Protein AF-A0A353CX88-F1 (afdb_monomer)

Sequence (515 aa):
MQLREDVQNLITYFQVPTPEPPPESLIEVSSATKRIAFAYERFRNTLEPDEEELLRRKAILRILERRLFEDRSPVIIATTLLQELIRANYIKNCPKSYTQKIGHILRKAKHIYAALSPSNAEWFLRLVAVAIDHQLYPPDRQEALVHLMYHDTFSRIAWTDNFVTENDRPTQLYLACHRALFAADNSELAYHYFIHHFPDWQQDELDVFQVDNLAENIPQFYNFITTALEHPACDRLTRLLRPVAVPYLTLRDMVTERQESAFDSDQVFMNAAQEAVVNRSKKTRSRISRRAWHSILFLFMTKTLLALLLEIPYEKYLIGQIHYLSLAANISFHPLLLFILATTVRLPGQRNTERVIEQLRKIVSGEGELPTIMISAPRRYGTTTWSAFAIFYALLFIVIFWGLFSLLDRLEFSLLAMFFFIVFLGLVSFLATRIRRSADELRVIYKGETIFSAMTSFFALPILEFGRWLAQNIRQLNIVLFLMDRVLEAPFKILIDVTEEWFDFIHDRREEIVK

Structure (mmCIF, N/CA/C/O backbone):
data_AF-A0A353CX88-F1
#
_entry.id   AF-A0A353CX88-F1
#
loop_
_atom_site.group_PDB
_atom_site.id
_atom_site.type_symbol
_atom_site.label_atom_id
_atom_site.label_alt_id
_atom_site.label_comp_id
_atom_site.label_asym_id
_atom_site.label_entity_id
_atom_site.label_seq_id
_atom_site.pdbx_PDB_ins_code
_atom_site.Cartn_x
_atom_site.Cartn_y
_atom_site.Cartn_z
_atom_site.occupancy
_atom_site.B_iso_or_equiv
_atom_site.auth_seq_id
_atom_site.auth_comp_id
_atom_site.auth_asym_id
_atom_site.auth_atom_id
_atom_site.pdbx_PDB_model_num
ATOM 1 N N . MET A 1 1 ? 30.448 1.269 -19.422 1.00 81.31 1 MET A N 1
ATOM 2 C CA . MET A 1 1 ? 29.982 -0.146 -19.446 1.00 81.31 1 MET A CA 1
ATOM 3 C C . MET A 1 1 ? 29.013 -0.312 -20.617 1.00 81.31 1 MET A C 1
ATOM 5 O O . MET A 1 1 ? 28.311 0.649 -20.896 1.00 81.31 1 MET A O 1
ATOM 9 N N . GLN A 1 2 ? 28.985 -1.443 -21.339 1.00 83.94 2 GLN A N 1
ATOM 10 C CA . GLN A 1 2 ? 28.003 -1.630 -22.424 1.00 83.94 2 GLN A CA 1
ATOM 11 C C . GLN A 1 2 ? 26.631 -1.948 -21.816 1.00 83.94 2 GLN A C 1
ATOM 13 O O . GLN A 1 2 ? 26.504 -2.891 -21.037 1.00 83.94 2 GLN A O 1
ATOM 18 N N . LEU A 1 3 ? 25.639 -1.111 -22.121 1.00 89.81 3 LEU A N 1
ATOM 19 C CA . LEU A 1 3 ? 24.265 -1.248 -21.641 1.00 89.81 3 LEU A CA 1
ATOM 20 C C . LEU A 1 3 ? 23.417 -1.963 -22.691 1.00 89.81 3 LEU A C 1
ATOM 22 O O . LEU A 1 3 ? 23.577 -1.704 -23.884 1.00 89.81 3 LEU A O 1
ATOM 26 N N . ARG A 1 4 ? 22.486 -2.813 -22.249 1.00 92.38 4 ARG A N 1
ATOM 27 C CA . ARG A 1 4 ? 21.441 -3.351 -23.129 1.00 92.38 4 ARG A CA 1
ATOM 28 C C . ARG A 1 4 ? 20.477 -2.234 -23.550 1.00 92.38 4 ARG A C 1
ATOM 30 O O . ARG A 1 4 ? 20.190 -1.336 -22.759 1.00 92.38 4 ARG A O 1
ATOM 37 N N . GLU A 1 5 ? 19.941 -2.324 -24.764 1.00 90.06 5 GLU A N 1
ATOM 38 C CA . GLU A 1 5 ? 19.035 -1.328 -25.357 1.00 90.06 5 GLU A CA 1
ATOM 39 C C . GLU A 1 5 ? 17.838 -0.984 -24.451 1.00 90.06 5 GLU A C 1
ATOM 41 O O . GLU A 1 5 ? 17.586 0.187 -24.184 1.00 90.06 5 GLU A O 1
ATOM 46 N N . ASP A 1 6 ? 17.161 -1.980 -23.869 1.00 90.12 6 ASP A N 1
ATOM 47 C CA . ASP A 1 6 ? 16.022 -1.735 -22.966 1.00 90.12 6 ASP A CA 1
ATOM 48 C C . ASP A 1 6 ? 16.388 -0.880 -21.742 1.00 90.12 6 ASP A C 1
ATOM 50 O O . ASP A 1 6 ? 15.561 -0.132 -21.222 1.00 90.12 6 ASP A O 1
ATOM 54 N N . VAL A 1 7 ? 17.630 -0.994 -21.261 1.00 91.25 7 VAL A N 1
ATOM 55 C CA . VAL A 1 7 ? 18.128 -0.236 -20.107 1.00 91.25 7 VAL A CA 1
ATOM 56 C C . VAL A 1 7 ? 18.457 1.194 -20.519 1.00 91.25 7 VAL A C 1
ATOM 58 O O . VAL A 1 7 ? 18.174 2.117 -19.761 1.00 91.25 7 VAL A O 1
ATOM 61 N N . GLN A 1 8 ? 18.983 1.400 -21.728 1.00 90.81 8 GLN A N 1
ATOM 62 C CA . GLN A 1 8 ? 19.144 2.742 -22.295 1.00 90.81 8 GLN A CA 1
ATOM 63 C C . GLN A 1 8 ? 17.780 3.418 -22.464 1.00 90.81 8 GLN A C 1
ATOM 65 O O . GLN A 1 8 ? 17.590 4.538 -21.994 1.00 90.81 8 GLN A O 1
ATOM 70 N N . ASN A 1 9 ? 16.800 2.698 -23.019 1.00 89.25 9 ASN A N 1
ATOM 71 C CA . ASN A 1 9 ? 15.423 3.170 -23.151 1.00 89.25 9 ASN A CA 1
ATOM 72 C C . ASN A 1 9 ? 14.801 3.501 -21.793 1.00 89.25 9 ASN A C 1
ATOM 74 O O . ASN A 1 9 ? 14.138 4.522 -21.675 1.00 89.25 9 ASN A O 1
ATOM 78 N N . LEU A 1 10 ? 15.045 2.698 -20.750 1.00 90.69 10 LEU A N 1
ATOM 79 C CA . LEU A 1 10 ? 14.609 3.027 -19.393 1.00 90.69 10 LEU A CA 1
ATOM 80 C C . LEU A 1 10 ? 15.189 4.369 -18.929 1.00 90.69 10 LEU A C 1
ATOM 82 O O . LEU A 1 10 ? 14.455 5.168 -18.357 1.00 90.69 10 LEU A O 1
ATOM 86 N N . ILE A 1 11 ? 16.481 4.627 -19.152 1.00 90.06 11 ILE A N 1
ATOM 87 C CA . ILE A 1 11 ? 17.159 5.827 -18.639 1.00 90.06 11 ILE A CA 1
ATOM 88 C C . ILE A 1 11 ? 16.582 7.117 -19.238 1.00 90.06 11 ILE A C 1
ATOM 90 O O . ILE A 1 11 ? 16.463 8.110 -18.513 1.00 90.06 11 ILE A O 1
ATOM 94 N N . THR A 1 12 ? 16.138 7.107 -20.498 1.00 89.31 12 THR A N 1
ATOM 95 C CA . THR A 1 12 ? 15.556 8.301 -21.139 1.00 89.31 12 THR A CA 1
ATOM 96 C C . THR A 1 12 ? 14.321 8.820 -20.388 1.00 89.31 12 THR A C 1
ATOM 98 O O . THR A 1 12 ? 14.193 10.026 -20.177 1.00 89.31 12 THR A O 1
ATOM 101 N N . TYR A 1 13 ? 13.479 7.932 -19.839 1.00 86.06 13 TYR A N 1
ATOM 102 C CA . TYR A 1 13 ? 12.327 8.309 -18.998 1.00 86.06 13 TYR A CA 1
ATOM 103 C C . TYR A 1 13 ? 12.720 9.024 -17.689 1.00 86.06 13 TYR A C 1
ATOM 105 O O . TYR A 1 13 ? 11.910 9.734 -17.083 1.00 86.06 13 TYR A O 1
ATOM 113 N N . PHE A 1 14 ? 13.959 8.851 -17.221 1.00 83.94 14 PHE A N 1
ATOM 114 C CA . PHE A 1 14 ? 14.475 9.478 -15.998 1.00 83.94 14 PHE A CA 1
ATOM 115 C C . PHE A 1 14 ? 15.269 10.760 -16.265 1.00 83.94 14 PHE A C 1
ATOM 117 O O . PHE A 1 14 ? 15.468 11.542 -15.334 1.00 83.94 14 PHE A O 1
ATOM 124 N N . GLN A 1 15 ? 15.687 11.000 -17.508 1.00 79.00 15 GLN A N 1
ATOM 125 C CA . GLN A 1 15 ? 16.395 12.216 -17.912 1.00 79.00 15 GLN A CA 1
ATOM 126 C C . GLN A 1 15 ? 15.470 13.413 -18.112 1.00 79.00 15 GLN A C 1
ATOM 128 O O . GLN A 1 15 ? 15.932 14.545 -17.999 1.00 79.00 15 GLN A O 1
ATOM 133 N N . VAL A 1 16 ? 14.178 13.184 -18.377 1.00 65.75 16 VAL A N 1
ATOM 134 C CA . VAL A 1 16 ? 13.196 14.261 -18.555 1.00 65.75 16 VAL A CA 1
ATOM 135 C C . VAL A 1 16 ? 13.083 15.059 -17.246 1.00 65.75 16 VAL A C 1
ATOM 137 O O . VAL A 1 16 ? 12.561 14.525 -16.254 1.00 65.75 16 VAL A O 1
ATOM 140 N N . PRO A 1 17 ? 13.562 16.321 -17.201 1.00 61.44 17 PRO A N 1
ATOM 141 C CA . PRO A 1 17 ? 13.412 17.161 -16.025 1.00 61.44 17 PRO A CA 1
ATOM 142 C C . PRO A 1 17 ? 11.925 17.410 -15.812 1.00 61.44 17 PRO A C 1
ATOM 144 O O . PRO A 1 17 ? 11.206 17.714 -16.760 1.00 61.44 17 PRO A O 1
ATOM 147 N N . THR A 1 18 ? 11.448 17.306 -14.576 1.00 60.69 18 THR A N 1
ATOM 148 C CA . THR A 1 18 ? 10.114 17.809 -14.249 1.00 60.69 18 THR A CA 1
ATOM 149 C C . THR A 1 18 ? 10.228 19.334 -14.194 1.00 60.69 18 THR A C 1
ATOM 151 O O . THR A 1 18 ? 10.909 19.823 -13.292 1.00 60.69 18 THR A O 1
ATOM 154 N N . PRO A 1 19 ? 9.659 20.096 -15.147 1.00 57.84 19 PRO A N 1
ATOM 155 C CA . PRO A 1 19 ? 9.794 21.546 -15.130 1.00 57.84 19 PRO A CA 1
ATOM 156 C C . PRO A 1 19 ? 9.170 22.094 -13.846 1.00 57.84 19 PRO A C 1
ATOM 158 O O . PRO A 1 19 ? 8.016 21.78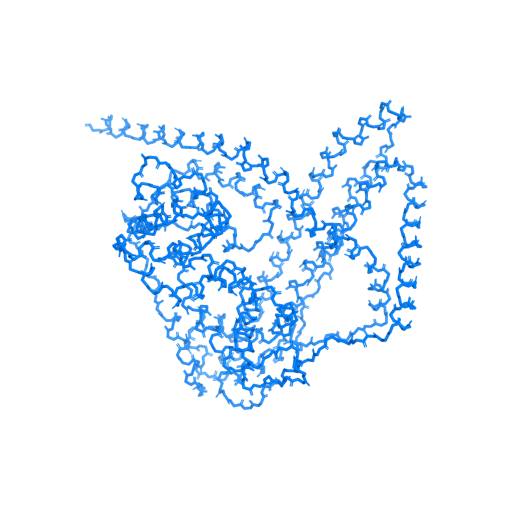6 -13.535 1.00 57.84 19 PRO A O 1
ATOM 161 N N . GLU A 1 20 ? 9.932 22.886 -13.089 1.00 63.31 20 GLU A N 1
ATOM 162 C CA . GLU A 1 20 ? 9.376 23.617 -11.955 1.00 63.31 20 GLU A CA 1
ATOM 163 C C . GLU A 1 20 ? 8.570 24.804 -12.496 1.00 63.31 20 GLU A C 1
ATOM 165 O O . GLU A 1 20 ? 9.115 25.656 -13.201 1.00 63.31 20 GLU A O 1
ATOM 170 N N . PRO A 1 21 ? 7.259 24.855 -12.233 1.00 65.00 21 PRO A N 1
ATOM 171 C CA . PRO A 1 21 ? 6.432 25.954 -12.700 1.00 65.00 21 PRO A CA 1
ATOM 172 C C . PRO A 1 21 ? 6.774 27.254 -11.953 1.00 65.00 21 PRO A C 1
ATOM 174 O O . PRO A 1 21 ? 7.131 27.208 -10.772 1.00 65.00 21 PRO A O 1
ATOM 177 N N . PRO A 1 22 ? 6.626 28.427 -12.595 1.00 69.38 22 PRO A N 1
ATOM 178 C CA . PRO A 1 22 ? 6.852 29.706 -11.932 1.00 69.38 22 PRO A CA 1
ATOM 179 C C . PRO A 1 22 ? 5.886 29.886 -10.744 1.00 69.38 22 PRO A C 1
ATOM 181 O O . PRO A 1 22 ? 4.717 29.494 -10.864 1.00 69.38 22 PRO A O 1
ATOM 184 N N . PRO A 1 23 ? 6.320 30.503 -9.624 1.00 65.12 23 PRO A N 1
ATOM 185 C CA . PRO A 1 23 ? 5.521 30.611 -8.398 1.00 65.12 23 PRO A CA 1
ATOM 186 C C . PRO A 1 23 ? 4.131 31.222 -8.613 1.00 65.12 23 PRO A C 1
ATOM 188 O O . PRO A 1 23 ? 3.149 30.711 -8.088 1.00 65.12 23 PRO A O 1
ATOM 191 N N . GLU A 1 24 ? 4.030 32.243 -9.468 1.00 61.22 24 GLU A N 1
ATOM 192 C CA . GLU A 1 24 ? 2.786 32.968 -9.785 1.00 61.22 24 GLU A CA 1
ATOM 193 C C . GLU A 1 24 ? 1.710 32.094 -10.458 1.00 61.22 24 GLU A C 1
ATOM 195 O O . GLU A 1 24 ? 0.524 32.428 -10.473 1.00 61.22 24 GLU A O 1
ATOM 200 N N . SER A 1 25 ? 2.109 30.947 -11.015 1.00 78.00 25 SER A N 1
ATOM 201 C CA . SER A 1 25 ? 1.198 29.997 -11.656 1.00 78.00 25 SER A CA 1
ATOM 202 C C . SER A 1 25 ? 0.647 28.938 -10.699 1.00 78.00 25 SER A C 1
ATOM 204 O O . SER A 1 25 ? -0.207 28.145 -11.105 1.00 78.00 25 SER A O 1
ATOM 206 N N . LEU A 1 26 ? 1.126 28.900 -9.451 1.00 85.81 26 LEU A N 1
ATOM 207 C CA . LEU A 1 26 ? 0.774 27.874 -8.478 1.00 85.81 26 LEU A CA 1
ATOM 208 C C . LEU A 1 26 ? -0.590 28.131 -7.833 1.00 85.81 26 LEU A C 1
ATOM 210 O O . LEU A 1 26 ? -1.055 29.260 -7.681 1.00 85.81 26 LEU A O 1
ATOM 214 N N . ILE A 1 27 ? -1.236 27.042 -7.431 1.00 83.56 27 ILE A N 1
ATOM 215 C CA . ILE A 1 27 ? -2.368 27.081 -6.514 1.00 83.56 27 ILE A CA 1
ATOM 216 C C . ILE A 1 27 ? -1.817 27.352 -5.113 1.00 83.56 27 ILE A C 1
ATOM 218 O O . ILE A 1 27 ? -1.053 26.548 -4.567 1.00 83.56 27 ILE A O 1
ATOM 222 N N . GLU A 1 28 ? -2.213 28.483 -4.541 1.00 77.88 28 GLU A N 1
ATOM 223 C CA . GLU A 1 28 ? -1.890 28.858 -3.170 1.00 77.88 28 GLU A CA 1
ATOM 224 C C . GLU A 1 28 ? -3.017 28.457 -2.215 1.00 77.88 28 GLU A C 1
ATOM 226 O O . GLU A 1 28 ? -4.187 28.379 -2.589 1.00 77.88 28 GLU A O 1
ATOM 231 N N . VAL A 1 29 ? -2.640 28.159 -0.972 1.00 81.19 29 VAL A N 1
ATOM 232 C CA . VAL A 1 29 ? -3.568 27.878 0.128 1.00 81.19 29 VAL A CA 1
ATOM 233 C C . VAL A 1 29 ? -3.075 28.584 1.382 1.00 81.19 29 VAL A C 1
ATOM 235 O O . VAL A 1 29 ? -1.863 28.682 1.609 1.00 81.19 29 VAL A O 1
ATOM 238 N N . SER A 1 30 ? -4.003 29.027 2.229 1.00 77.81 30 SER A N 1
ATOM 239 C CA . SER A 1 30 ? -3.654 29.712 3.476 1.00 77.81 30 SER A CA 1
ATOM 240 C C . SER A 1 30 ? -2.757 28.853 4.383 1.00 77.81 30 SER A C 1
ATOM 242 O O . SER A 1 30 ? -3.000 27.670 4.648 1.00 77.81 30 SER A O 1
ATOM 244 N N . SER A 1 31 ? -1.693 29.464 4.913 1.00 72.75 31 SER A N 1
ATOM 245 C CA . SER A 1 31 ? -0.744 28.783 5.805 1.00 72.75 31 SER A CA 1
ATOM 246 C C . SER A 1 31 ? -1.371 28.360 7.143 1.00 72.75 31 SER A C 1
ATOM 248 O O . SER A 1 31 ? -0.936 27.372 7.746 1.00 72.75 31 SER A O 1
ATOM 250 N N . ALA A 1 32 ? -2.411 29.070 7.597 1.00 69.62 32 ALA A N 1
ATOM 251 C CA . ALA A 1 32 ? -3.129 28.773 8.833 1.00 69.62 32 ALA A CA 1
ATOM 252 C C . ALA A 1 32 ? -4.008 27.520 8.689 1.00 69.62 32 ALA A C 1
ATOM 254 O O . ALA A 1 32 ? -3.932 26.611 9.522 1.00 69.62 32 ALA A O 1
ATOM 255 N N . THR A 1 33 ? -4.769 27.418 7.594 1.00 73.56 33 THR A N 1
ATOM 256 C CA . THR A 1 33 ? -5.631 26.258 7.308 1.00 73.56 33 THR A CA 1
ATOM 257 C C . THR A 1 33 ? -4.810 25.002 7.023 1.00 73.56 33 THR A C 1
ATOM 259 O O . THR A 1 33 ? -5.186 23.906 7.445 1.00 73.56 33 THR A O 1
ATOM 262 N N . LYS A 1 34 ? -3.619 25.158 6.429 1.00 77.88 34 LYS A N 1
ATOM 263 C CA . LYS A 1 34 ? -2.664 24.063 6.208 1.00 77.88 34 LYS A CA 1
ATOM 264 C C . LYS A 1 34 ? -2.263 23.347 7.501 1.00 77.88 34 LYS A C 1
ATOM 266 O O . LYS A 1 34 ? -2.212 22.123 7.523 1.00 77.88 34 LYS A O 1
ATOM 271 N N . ARG A 1 35 ? -2.009 24.069 8.602 1.00 77.38 35 ARG A N 1
ATOM 272 C CA . ARG A 1 35 ? -1.612 23.442 9.883 1.00 77.38 35 ARG A CA 1
ATOM 273 C C . ARG A 1 35 ? -2.729 22.586 10.483 1.00 77.38 35 ARG A C 1
ATOM 275 O O . ARG A 1 35 ? -2.456 21.491 10.970 1.00 77.38 35 ARG A O 1
ATOM 282 N N . ILE A 1 36 ? -3.965 23.082 10.432 1.00 78.75 36 ILE A N 1
ATOM 283 C CA . ILE A 1 36 ? -5.144 22.410 10.995 1.00 78.75 36 ILE A CA 1
ATOM 284 C C . ILE A 1 36 ? -5.500 21.177 10.159 1.00 78.75 36 ILE A C 1
ATOM 286 O O . ILE A 1 36 ? -5.618 20.078 10.703 1.00 78.75 36 ILE A O 1
ATOM 290 N N . ALA A 1 37 ? -5.578 21.336 8.835 1.00 80.25 37 ALA A N 1
ATOM 291 C CA . ALA A 1 37 ? -5.823 20.235 7.909 1.00 80.25 37 ALA A CA 1
ATOM 292 C C . ALA A 1 37 ? -4.755 19.140 8.046 1.00 80.25 37 ALA A C 1
ATOM 294 O O . ALA A 1 37 ? -5.082 17.961 8.172 1.00 80.25 37 ALA A O 1
ATOM 295 N N . PHE A 1 38 ? -3.479 19.529 8.107 1.00 82.56 38 PHE A N 1
ATOM 296 C CA . PHE A 1 38 ? -2.375 18.594 8.288 1.00 82.56 38 PHE A CA 1
ATOM 297 C C . PHE A 1 38 ? -2.459 17.818 9.609 1.00 82.56 38 PHE A C 1
ATOM 299 O O . PHE A 1 38 ? -2.165 16.624 9.633 1.00 82.56 38 PHE A O 1
ATOM 306 N N . ALA A 1 39 ? -2.864 18.457 10.712 1.00 78.31 39 ALA A N 1
ATOM 307 C CA . ALA A 1 39 ? -3.002 17.783 12.002 1.00 78.31 39 ALA A CA 1
ATOM 308 C C . ALA A 1 39 ? -4.093 16.699 11.973 1.00 78.31 39 ALA A C 1
ATOM 310 O O . ALA A 1 39 ? -3.850 15.576 12.424 1.00 78.31 39 ALA A O 1
ATOM 311 N N . TYR A 1 40 ? -5.255 17.012 11.395 1.00 81.25 40 TYR A N 1
ATOM 312 C CA . TYR A 1 40 ? -6.346 16.051 11.226 1.00 81.25 40 TYR A CA 1
ATOM 313 C C . TYR A 1 40 ? -5.943 14.882 10.324 1.00 81.25 40 TYR A C 1
ATOM 315 O O . TYR A 1 40 ? -6.097 13.724 10.708 1.00 81.25 40 TYR A O 1
ATOM 323 N N . GLU A 1 41 ? -5.341 15.161 9.167 1.00 83.00 41 GLU A N 1
ATOM 324 C CA . GLU A 1 41 ? -4.933 14.104 8.233 1.00 83.00 41 GLU A CA 1
ATOM 325 C C . GLU A 1 41 ? -3.802 13.249 8.805 1.00 83.00 41 GLU A C 1
ATOM 327 O O . GLU A 1 41 ? -3.764 12.035 8.617 1.00 83.00 41 GLU A O 1
ATOM 332 N N . ARG A 1 42 ? -2.901 13.841 9.595 1.00 79.94 42 ARG A N 1
ATOM 333 C CA . ARG A 1 42 ? -1.876 13.080 10.311 1.00 79.94 42 ARG A CA 1
ATOM 334 C C . ARG A 1 42 ? -2.487 12.130 11.337 1.00 79.94 42 ARG A C 1
ATOM 336 O O . ARG A 1 42 ? -1.988 11.013 11.456 1.00 79.94 42 ARG A O 1
ATOM 343 N N . PHE A 1 43 ? -3.535 12.544 12.053 1.00 75.19 43 PHE A N 1
ATOM 344 C CA . PHE A 1 43 ? -4.285 11.665 12.954 1.00 75.19 43 PHE A CA 1
ATOM 345 C C . PHE A 1 43 ? -4.984 10.550 12.170 1.00 75.19 43 PHE A C 1
ATOM 347 O O . PHE A 1 43 ? -4.788 9.374 12.471 1.00 75.19 43 PHE A O 1
ATOM 354 N N . ARG A 1 44 ? -5.703 10.898 11.101 1.00 77.56 44 ARG A N 1
ATOM 355 C CA . ARG A 1 44 ? -6.388 9.947 10.221 1.00 77.56 44 ARG A CA 1
ATOM 356 C C . ARG A 1 44 ? -5.442 8.884 9.657 1.00 77.56 44 ARG A C 1
ATOM 358 O O . ARG A 1 44 ? -5.713 7.693 9.773 1.00 77.56 44 ARG A O 1
ATOM 365 N N . ASN A 1 45 ? -4.299 9.294 9.111 1.00 76.38 45 ASN A N 1
ATOM 366 C CA . ASN A 1 45 ? -3.300 8.388 8.537 1.00 76.38 45 ASN A CA 1
ATOM 367 C C . ASN A 1 45 ? -2.669 7.451 9.590 1.00 76.38 45 ASN A C 1
ATOM 369 O O . ASN A 1 45 ? -2.034 6.463 9.228 1.00 76.38 45 ASN A O 1
ATOM 373 N N . THR A 1 46 ? -2.837 7.716 10.895 1.00 67.88 46 THR A N 1
ATOM 374 C CA . THR A 1 46 ? -2.449 6.744 11.934 1.00 67.88 46 THR A CA 1
ATOM 375 C C . THR A 1 46 ? -3.390 5.540 12.001 1.00 67.88 46 THR A C 1
ATOM 377 O O . THR A 1 46 ? -2.953 4.468 12.417 1.00 67.88 46 THR A O 1
ATOM 380 N N . LEU A 1 47 ? -4.643 5.705 11.562 1.00 63.78 47 LEU A N 1
ATOM 381 C CA . LEU A 1 47 ? -5.669 4.660 11.541 1.00 63.78 47 LEU A CA 1
ATOM 382 C C . LEU A 1 47 ? -5.502 3.718 10.337 1.00 63.78 47 LEU A C 1
ATOM 384 O O . LEU A 1 47 ? -5.795 2.530 10.441 1.00 63.78 47 LEU A O 1
ATOM 388 N N . GLU A 1 48 ? -4.971 4.220 9.218 1.00 64.94 48 GLU A N 1
ATOM 389 C CA . GLU A 1 48 ? -4.621 3.425 8.033 1.00 64.94 48 GLU A CA 1
ATOM 390 C C . GLU A 1 48 ? -3.167 3.671 7.604 1.00 64.94 48 GLU A C 1
ATOM 392 O O . GLU A 1 48 ? -2.897 4.552 6.789 1.00 64.94 48 GLU A O 1
ATOM 397 N N . PRO A 1 49 ? -2.196 2.892 8.111 1.00 56.03 49 PRO A N 1
ATOM 398 C CA . PRO A 1 49 ? -0.817 3.005 7.660 1.00 56.03 49 PRO A CA 1
ATOM 399 C C . PRO A 1 49 ? -0.663 2.349 6.279 1.00 56.03 49 PRO A C 1
ATOM 401 O O . PRO A 1 49 ? -0.301 1.172 6.180 1.00 56.03 49 PRO A O 1
ATOM 404 N N . ASP A 1 50 ? -0.925 3.114 5.222 1.00 66.25 50 ASP A N 1
ATOM 405 C CA . ASP A 1 50 ? -0.697 2.724 3.827 1.00 66.25 50 ASP A CA 1
ATOM 406 C C . ASP A 1 50 ? 0.450 3.524 3.185 1.00 66.25 50 ASP A C 1
ATOM 408 O O . ASP A 1 50 ? 1.115 4.336 3.834 1.00 66.25 50 ASP A O 1
ATOM 412 N N . GLU A 1 51 ? 0.784 3.199 1.936 1.00 72.88 51 GLU A N 1
ATOM 413 C CA . GLU A 1 51 ? 1.848 3.880 1.186 1.00 72.88 51 GLU A CA 1
ATOM 414 C C . GLU A 1 51 ? 1.407 5.289 0.779 1.00 72.88 51 GLU A C 1
ATOM 416 O O . GLU A 1 51 ? 0.216 5.532 0.618 1.00 72.88 51 GLU A O 1
ATOM 421 N N . GLU A 1 52 ? 2.347 6.228 0.626 1.00 77.56 52 GLU A N 1
ATOM 422 C CA . GLU A 1 52 ? 2.025 7.649 0.391 1.00 77.56 52 GLU A CA 1
ATOM 423 C C . GLU A 1 52 ? 1.122 7.845 -0.841 1.00 77.56 52 GLU A C 1
ATOM 425 O O . GLU A 1 52 ? 0.165 8.614 -0.788 1.00 77.56 52 GLU A O 1
ATOM 430 N N . GLU A 1 53 ? 1.362 7.080 -1.906 1.00 83.50 53 GLU A N 1
ATOM 431 C CA . GLU A 1 53 ? 0.549 7.073 -3.129 1.00 83.50 53 GLU A CA 1
ATOM 432 C C . GLU A 1 53 ? -0.866 6.520 -2.887 1.00 83.50 53 GLU A C 1
ATOM 434 O O . GLU A 1 53 ? -1.844 7.084 -3.372 1.00 83.50 53 GLU A O 1
ATOM 439 N N . LEU A 1 54 ? -1.007 5.461 -2.081 1.00 85.06 54 LEU A N 1
ATOM 440 C CA . LEU A 1 54 ? -2.315 4.904 -1.711 1.00 85.06 54 LEU A CA 1
ATOM 441 C C . LEU A 1 54 ? -3.100 5.861 -0.812 1.00 85.06 54 LEU A C 1
ATOM 443 O O . LEU A 1 54 ? -4.306 6.017 -0.982 1.00 85.06 54 LEU A O 1
ATOM 447 N N . LEU A 1 55 ? -2.427 6.526 0.131 1.00 86.56 55 LEU A N 1
ATOM 448 C CA . LEU A 1 55 ? -3.044 7.534 0.993 1.00 86.56 55 LEU A CA 1
ATOM 449 C C . LEU A 1 55 ? -3.556 8.722 0.175 1.00 86.56 55 LEU A C 1
ATOM 451 O O . LEU A 1 55 ? -4.675 9.180 0.409 1.00 86.56 55 LEU A O 1
ATOM 455 N N . ARG A 1 56 ? -2.768 9.179 -0.806 1.00 91.62 56 ARG A N 1
ATOM 456 C CA . ARG A 1 56 ? -3.157 10.244 -1.736 1.00 91.62 56 ARG A CA 1
ATOM 457 C C . ARG A 1 56 ? -4.358 9.836 -2.590 1.00 91.62 56 ARG A C 1
ATOM 459 O O . ARG A 1 56 ? -5.340 10.571 -2.613 1.00 91.62 56 ARG A O 1
ATOM 466 N N . ARG A 1 57 ? -4.348 8.647 -3.201 1.00 92.38 57 ARG A N 1
ATOM 467 C CA . ARG A 1 57 ? -5.481 8.136 -3.998 1.00 92.38 57 ARG A CA 1
ATOM 468 C C . ARG A 1 57 ? -6.753 7.948 -3.181 1.00 92.38 57 ARG A C 1
ATOM 470 O O . ARG A 1 57 ? -7.829 8.346 -3.618 1.00 92.38 57 ARG A O 1
ATOM 477 N N . LYS A 1 58 ? -6.640 7.436 -1.954 1.00 89.62 58 LYS A N 1
ATOM 478 C CA . LYS A 1 58 ? -7.767 7.381 -1.012 1.00 89.62 58 LYS A CA 1
ATOM 479 C C . LYS A 1 58 ? -8.288 8.774 -0.659 1.00 89.62 58 LYS A C 1
ATOM 481 O O . LYS A 1 58 ? -9.492 8.937 -0.511 1.00 89.62 58 LYS A O 1
ATOM 486 N N . ALA A 1 59 ? -7.413 9.768 -0.503 1.00 91.88 59 ALA A N 1
ATOM 487 C CA . ALA A 1 59 ? -7.832 11.147 -0.262 1.00 91.88 59 ALA A CA 1
ATOM 488 C C . ALA A 1 59 ? -8.569 11.738 -1.468 1.00 91.88 59 ALA A C 1
ATOM 490 O O . ALA A 1 59 ? -9.631 12.324 -1.283 1.00 91.88 59 ALA A O 1
ATOM 491 N N . ILE A 1 60 ? -8.062 11.514 -2.687 1.00 95.94 60 ILE A N 1
ATOM 492 C CA . ILE A 1 60 ? -8.749 11.884 -3.931 1.00 95.94 60 ILE A CA 1
ATOM 493 C C . ILE A 1 60 ? -10.148 11.260 -3.952 1.00 95.94 60 ILE A C 1
ATOM 495 O O . ILE A 1 60 ? -11.124 11.991 -4.073 1.00 95.94 60 ILE A O 1
ATOM 499 N N . LEU A 1 61 ? -10.260 9.942 -3.754 1.00 94.25 61 LEU A N 1
ATOM 500 C CA . LEU A 1 61 ? -11.540 9.229 -3.769 1.00 94.25 61 LEU A CA 1
ATOM 501 C C . LEU A 1 61 ? -12.558 9.831 -2.788 1.00 94.25 61 LEU A C 1
ATOM 503 O O . LEU A 1 61 ? -13.677 10.123 -3.190 1.00 94.25 61 LEU A O 1
ATOM 507 N N . ARG A 1 62 ? -12.167 10.102 -1.537 1.00 90.50 62 ARG A N 1
ATOM 508 C CA . ARG A 1 62 ? -13.071 10.703 -0.537 1.00 90.50 62 ARG A CA 1
ATOM 509 C C . ARG A 1 62 ? -13.524 12.109 -0.903 1.00 90.50 62 ARG A C 1
ATOM 511 O O . ARG A 1 62 ? -14.679 12.469 -0.685 1.00 90.50 62 ARG A O 1
ATOM 518 N N . ILE A 1 63 ? -12.616 12.917 -1.453 1.00 92.06 63 ILE A N 1
ATOM 519 C CA . ILE A 1 63 ? -12.965 14.256 -1.934 1.00 92.06 63 ILE A CA 1
ATOM 520 C C . ILE A 1 63 ? -13.963 14.140 -3.093 1.00 92.06 63 ILE A C 1
ATOM 522 O O . ILE A 1 63 ? -14.936 14.890 -3.116 1.00 92.06 63 ILE A O 1
ATOM 526 N N . LEU A 1 64 ? -13.771 13.189 -4.014 1.00 94.50 64 LEU A N 1
ATOM 527 C CA . LEU A 1 64 ? -14.709 12.933 -5.111 1.00 94.50 64 LEU A CA 1
ATOM 528 C C . LEU A 1 64 ? -16.076 12.476 -4.596 1.00 94.50 64 LEU A C 1
ATOM 530 O O . LEU A 1 64 ? -17.082 13.060 -4.981 1.00 94.50 64 LEU A O 1
ATOM 534 N N . GLU A 1 65 ? -16.123 11.498 -3.692 1.00 91.25 65 GLU A N 1
ATOM 535 C CA . GLU A 1 65 ? -17.369 11.011 -3.082 1.00 91.25 65 GLU A CA 1
ATOM 536 C C . GLU A 1 65 ? -18.157 12.139 -2.403 1.00 91.25 65 GLU A C 1
ATOM 538 O O . GLU A 1 65 ? -19.386 12.152 -2.452 1.00 91.25 65 GLU A O 1
ATOM 543 N N . ARG A 1 66 ? -17.456 13.115 -1.809 1.00 89.06 66 ARG A N 1
ATOM 544 C CA . ARG A 1 66 ? -18.078 14.284 -1.177 1.00 89.06 66 ARG A CA 1
ATOM 545 C C . ARG A 1 66 ? -18.497 15.366 -2.174 1.00 89.06 66 ARG A C 1
ATOM 547 O O . ARG A 1 66 ? -19.543 15.976 -1.976 1.00 89.06 66 ARG A O 1
ATOM 554 N N . ARG A 1 67 ? -17.673 15.663 -3.187 1.00 88.75 67 ARG A N 1
ATOM 555 C CA . ARG A 1 67 ? -17.790 16.901 -3.983 1.00 88.75 67 ARG A CA 1
ATOM 556 C C . ARG A 1 67 ? -18.210 16.719 -5.437 1.00 88.75 67 ARG A C 1
ATOM 558 O O . ARG A 1 67 ? -18.668 17.683 -6.039 1.00 88.75 67 ARG A O 1
ATOM 565 N N . LEU A 1 68 ? -18.082 15.527 -6.022 1.00 90.19 68 LEU A N 1
ATOM 566 C CA . LEU A 1 68 ? -18.352 15.315 -7.454 1.00 90.19 68 LEU A CA 1
ATOM 567 C C . LEU A 1 68 ? -19.784 15.718 -7.856 1.00 90.19 68 LEU A C 1
ATOM 569 O O . LEU A 1 68 ? -20.019 16.172 -8.978 1.00 90.19 68 LEU A O 1
ATOM 573 N N . PHE A 1 69 ? -20.731 15.573 -6.928 1.00 85.94 69 PHE A N 1
ATOM 574 C CA . PHE A 1 69 ? -22.156 15.834 -7.139 1.00 85.94 69 PHE A CA 1
ATOM 575 C C . PHE A 1 69 ? -22.599 17.243 -6.746 1.00 85.94 69 PHE A C 1
ATOM 577 O O . PHE A 1 69 ? -23.784 17.549 -6.846 1.00 85.94 69 PHE A O 1
ATOM 584 N N . GLU A 1 70 ? -21.677 18.107 -6.322 1.00 87.56 70 GLU A N 1
ATOM 585 C CA . GLU A 1 70 ? -21.994 19.513 -6.094 1.00 87.56 70 GLU A CA 1
ATOM 586 C C . GLU A 1 70 ? -22.502 20.162 -7.395 1.00 87.56 70 GLU A C 1
ATOM 588 O O . GLU A 1 70 ? -22.058 19.831 -8.507 1.00 87.56 70 GLU A O 1
ATOM 593 N N . ASP A 1 71 ? -23.426 21.115 -7.258 1.00 88.88 71 ASP A N 1
ATOM 594 C CA . ASP A 1 71 ? -23.915 21.936 -8.370 1.00 88.88 71 ASP A CA 1
ATOM 595 C C . ASP A 1 71 ? -22.917 23.061 -8.686 1.00 88.88 71 ASP A C 1
ATOM 597 O O . ASP A 1 71 ? -23.177 24.254 -8.552 1.00 88.88 71 ASP A O 1
ATOM 601 N N . ARG A 1 72 ? -21.686 22.650 -9.000 1.00 90.62 72 ARG A N 1
ATOM 602 C CA . ARG A 1 72 ? -20.559 23.515 -9.346 1.00 90.62 72 ARG A CA 1
ATOM 603 C C . ARG A 1 72 ? -19.909 23.014 -10.628 1.00 90.62 72 ARG A C 1
ATOM 605 O O . ARG A 1 72 ? -20.008 21.836 -10.981 1.00 90.62 72 ARG A O 1
ATOM 612 N N . SER A 1 73 ? -19.230 23.911 -11.342 1.00 93.62 73 SER A N 1
ATOM 613 C CA . SER A 1 73 ? -18.518 23.513 -12.557 1.00 93.62 73 SER A CA 1
ATOM 614 C C . SER A 1 73 ? -17.390 22.519 -12.216 1.00 93.62 73 SER A C 1
ATOM 616 O O . SER A 1 73 ? -16.746 22.663 -11.170 1.00 93.62 73 SER A O 1
ATOM 618 N N . PRO A 1 74 ? -17.084 21.535 -13.087 1.00 94.19 74 PRO A N 1
ATOM 619 C CA . PRO A 1 74 ? -16.006 20.570 -12.844 1.00 94.19 74 PRO A CA 1
ATOM 620 C C . PRO A 1 74 ? -14.641 21.217 -12.558 1.00 94.19 74 PRO A C 1
ATOM 622 O O . PRO A 1 74 ? -13.844 20.681 -11.797 1.00 94.19 74 PRO A O 1
ATOM 625 N N . VAL A 1 75 ? -14.387 22.401 -13.122 1.00 94.50 75 VAL A N 1
ATOM 626 C CA . VAL A 1 75 ? -13.171 23.200 -12.892 1.00 94.50 75 VAL A CA 1
ATOM 627 C C . VAL A 1 75 ? -13.116 23.739 -11.455 1.00 94.50 75 VAL A C 1
ATOM 629 O O . VAL A 1 75 ? -12.056 23.735 -10.829 1.00 94.50 75 VAL A O 1
ATOM 632 N N . ILE A 1 76 ? -14.248 24.169 -10.893 1.00 93.62 76 ILE A N 1
ATOM 633 C CA . ILE A 1 76 ? -14.305 24.614 -9.494 1.00 93.62 76 ILE A CA 1
ATOM 634 C C . ILE A 1 76 ? -14.066 23.420 -8.563 1.00 93.62 76 ILE A C 1
ATOM 636 O O . ILE A 1 76 ? -13.224 23.507 -7.673 1.00 93.62 76 ILE A O 1
ATOM 640 N N . ILE A 1 77 ? -14.712 22.278 -8.829 1.00 94.69 77 ILE A N 1
ATOM 641 C CA . ILE A 1 77 ? -14.512 21.043 -8.051 1.00 94.69 77 ILE A CA 1
ATOM 642 C C . ILE A 1 77 ? -13.039 20.602 -8.103 1.00 94.69 77 ILE A C 1
ATOM 644 O O . ILE A 1 77 ? -12.459 20.267 -7.071 1.00 94.69 77 ILE A O 1
ATOM 648 N N . ALA A 1 78 ? -12.406 20.661 -9.280 1.00 95.94 78 ALA A N 1
ATOM 649 C CA . ALA A 1 78 ? -10.985 20.364 -9.445 1.00 95.94 78 ALA A CA 1
ATOM 650 C C . ALA A 1 78 ? -10.091 21.311 -8.627 1.00 95.94 78 ALA A C 1
ATOM 652 O O . ALA A 1 78 ? -9.149 20.853 -7.983 1.00 95.94 78 ALA A O 1
ATOM 653 N N . THR A 1 79 ? -10.400 22.614 -8.606 1.00 94.31 79 THR A N 1
ATOM 654 C CA . THR A 1 79 ? -9.663 23.601 -7.795 1.00 94.31 79 THR A CA 1
ATOM 655 C C . THR A 1 79 ? -9.720 23.233 -6.318 1.00 94.31 79 THR A C 1
ATOM 657 O O . THR A 1 79 ? -8.677 23.103 -5.677 1.00 94.31 79 THR A O 1
ATOM 660 N N . THR A 1 80 ? -10.924 23.002 -5.792 1.00 92.00 80 THR A N 1
ATOM 661 C CA . THR A 1 80 ? -11.119 22.658 -4.380 1.00 92.00 80 THR A CA 1
ATOM 662 C C . THR A 1 80 ? -10.442 21.335 -4.025 1.00 92.00 80 THR A C 1
ATOM 664 O O . THR A 1 80 ? -9.806 21.228 -2.977 1.00 92.00 80 THR A O 1
ATOM 667 N N . LEU A 1 81 ? -10.501 20.340 -4.917 1.00 94.94 81 LEU A N 1
ATOM 668 C CA . LEU A 1 81 ? -9.802 19.067 -4.741 1.00 94.94 81 LEU A CA 1
ATOM 669 C C . LEU A 1 81 ? -8.291 19.271 -4.595 1.00 94.94 81 LEU A C 1
ATOM 671 O O . LEU A 1 81 ? -7.691 18.756 -3.651 1.00 94.94 81 LEU A O 1
ATOM 675 N N . LEU A 1 82 ? -7.674 20.052 -5.484 1.00 95.31 82 LEU A N 1
ATOM 676 C CA . LEU A 1 82 ? -6.238 20.330 -5.425 1.00 95.31 82 LEU A CA 1
ATOM 677 C C . LEU A 1 82 ? -5.857 21.101 -4.158 1.00 95.31 82 LEU A C 1
ATOM 679 O O . LEU A 1 82 ? -4.884 20.739 -3.495 1.00 95.31 82 LEU A O 1
ATOM 683 N N . GLN A 1 83 ? -6.639 22.112 -3.777 1.00 91.88 83 GLN A N 1
ATOM 684 C CA . GLN A 1 83 ? -6.408 22.876 -2.550 1.00 91.88 83 GLN A CA 1
ATOM 685 C C . GLN A 1 83 ? -6.457 21.982 -1.306 1.00 91.88 83 GLN A C 1
ATOM 687 O O . GLN A 1 83 ? -5.564 22.051 -0.458 1.00 91.88 83 GLN A O 1
ATOM 692 N N . GLU A 1 84 ? -7.445 21.091 -1.203 1.00 91.25 84 GLU A N 1
ATOM 693 C CA . GLU A 1 84 ? -7.544 20.157 -0.083 1.00 91.25 84 GLU A CA 1
ATOM 694 C C . GLU A 1 84 ? -6.350 19.198 -0.002 1.00 91.25 84 GLU A C 1
ATOM 696 O O . GLU A 1 84 ? -5.806 18.989 1.088 1.00 91.25 84 GLU A O 1
ATOM 701 N N . LEU A 1 85 ? -5.894 18.660 -1.139 1.00 93.00 85 LEU A N 1
ATOM 702 C CA . LEU A 1 85 ? -4.709 17.798 -1.189 1.00 93.00 85 LEU A CA 1
ATOM 703 C C . LEU A 1 85 ? -3.430 18.549 -0.780 1.00 93.00 85 LEU A C 1
ATOM 705 O O . LEU A 1 85 ? -2.583 17.978 -0.085 1.00 93.00 85 LEU A O 1
ATOM 709 N N . ILE A 1 86 ? -3.290 19.824 -1.162 1.00 91.25 86 ILE A N 1
ATOM 710 C CA . ILE A 1 86 ? -2.150 20.674 -0.777 1.00 91.25 86 ILE A CA 1
ATOM 711 C C . ILE A 1 86 ? -2.189 20.989 0.727 1.00 91.25 86 ILE A C 1
ATOM 713 O O . ILE A 1 86 ? -1.164 20.875 1.410 1.00 91.25 86 ILE A O 1
ATOM 717 N N . ARG A 1 87 ? -3.358 21.348 1.279 1.00 88.50 87 ARG A N 1
ATOM 718 C CA . ARG A 1 87 ? -3.533 21.633 2.721 1.00 88.50 87 ARG A CA 1
ATOM 719 C C . ARG A 1 87 ? -3.206 20.417 3.580 1.00 88.50 87 ARG A C 1
ATOM 721 O O . ARG A 1 87 ? -2.526 20.537 4.597 1.00 88.50 87 ARG A O 1
ATOM 728 N N . ALA A 1 88 ? -3.660 19.247 3.144 1.00 86.88 88 ALA A N 1
ATOM 729 C CA . ALA A 1 88 ? -3.398 17.964 3.783 1.00 86.88 88 ALA A CA 1
ATOM 730 C C . ALA A 1 88 ? -1.949 17.471 3.618 1.00 86.88 88 ALA A C 1
ATOM 732 O O . ALA A 1 88 ? -1.554 16.501 4.266 1.00 86.88 88 ALA A O 1
ATOM 733 N N . ASN A 1 89 ? -1.149 18.137 2.776 1.00 88.19 89 ASN A N 1
ATOM 734 C CA . ASN A 1 89 ? 0.212 17.742 2.419 1.00 88.19 89 ASN A CA 1
ATOM 735 C C . ASN A 1 89 ? 0.283 16.360 1.735 1.00 88.19 89 ASN A C 1
ATOM 737 O O . ASN A 1 89 ? 1.266 15.634 1.897 1.00 88.19 89 ASN A O 1
ATOM 741 N N . TYR A 1 90 ? -0.756 16.003 0.971 1.00 89.38 90 TYR A N 1
ATOM 742 C CA . TYR A 1 90 ? -0.7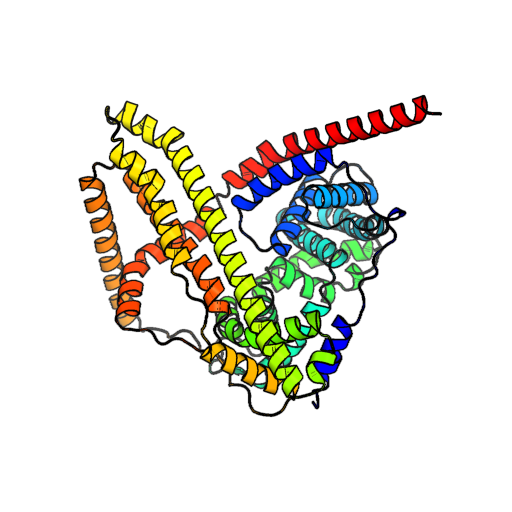41 14.845 0.071 1.00 89.38 90 TYR A CA 1
ATOM 743 C C . TYR A 1 90 ? -0.002 15.148 -1.236 1.00 89.38 90 TYR A C 1
ATOM 745 O O . TYR A 1 90 ? 0.614 14.248 -1.807 1.00 89.38 90 TYR A O 1
ATOM 753 N N . ILE A 1 91 ? -0.038 16.407 -1.688 1.00 91.06 91 ILE A N 1
ATOM 754 C CA . ILE A 1 91 ? 0.694 16.891 -2.866 1.00 91.06 91 ILE A CA 1
ATOM 755 C C . ILE A 1 91 ? 1.444 18.187 -2.558 1.00 91.06 91 ILE A C 1
ATOM 757 O O . ILE A 1 91 ? 1.117 18.912 -1.614 1.00 91.06 91 ILE A O 1
ATOM 761 N N . LYS A 1 92 ? 2.462 18.479 -3.371 1.00 88.75 92 LYS A N 1
ATOM 762 C CA . LYS A 1 92 ? 3.102 19.802 -3.402 1.00 88.75 92 LYS A CA 1
ATOM 763 C C . LYS A 1 92 ? 2.203 20.796 -4.144 1.00 88.75 92 LYS A C 1
ATOM 765 O O . LYS A 1 92 ? 1.317 20.385 -4.890 1.00 88.75 92 LYS A O 1
ATOM 770 N N . ASN A 1 93 ? 2.458 22.094 -3.969 1.00 88.25 93 ASN A N 1
ATOM 771 C CA . ASN A 1 93 ? 1.788 23.131 -4.755 1.00 88.25 93 ASN A CA 1
ATOM 772 C C . ASN A 1 93 ? 1.961 22.824 -6.252 1.00 88.25 93 ASN A C 1
ATOM 774 O O . ASN A 1 93 ? 3.066 22.503 -6.693 1.00 88.25 93 ASN A O 1
ATOM 778 N N . CYS A 1 94 ? 0.870 22.906 -7.010 1.00 88.38 94 CYS A N 1
ATOM 779 C CA . CYS A 1 94 ? 0.844 22.588 -8.435 1.00 88.38 94 CYS A CA 1
ATOM 780 C C . CYS A 1 94 ? 0.285 23.765 -9.254 1.00 88.38 94 CYS A C 1
ATOM 782 O O . CYS A 1 94 ? -0.403 24.622 -8.693 1.00 88.38 94 CYS A O 1
ATOM 784 N N . PRO A 1 95 ? 0.589 23.842 -10.562 1.00 90.38 95 PRO A N 1
ATOM 785 C CA . PRO A 1 95 ? 0.071 24.883 -11.445 1.00 90.38 95 PRO A CA 1
ATOM 786 C C . PRO A 1 95 ? -1.452 24.889 -11.562 1.00 90.38 95 PRO A C 1
ATOM 788 O O . PRO A 1 95 ? -2.077 23.833 -11.649 1.00 90.38 95 PRO A O 1
ATOM 791 N N . LYS A 1 96 ? -2.038 26.075 -11.742 1.00 88.88 96 LYS A N 1
ATOM 792 C CA . LYS A 1 96 ? -3.471 26.257 -12.044 1.00 88.88 96 LYS A CA 1
ATOM 793 C C . LYS A 1 96 ? -3.927 25.527 -13.316 1.00 88.88 96 LYS A C 1
ATOM 795 O O . LYS A 1 96 ? -5.104 25.209 -13.447 1.00 88.88 96 LYS A O 1
ATOM 800 N N . SER A 1 97 ? -3.019 25.206 -14.242 1.00 89.81 97 SER A N 1
ATOM 801 C CA . SER A 1 97 ? -3.346 24.426 -15.447 1.00 89.81 97 SER A CA 1
ATOM 802 C C . SER A 1 97 ? -3.844 23.007 -15.136 1.00 89.81 97 SER A C 1
ATOM 804 O O . SER A 1 97 ? -4.629 22.457 -15.909 1.00 89.81 97 SER A O 1
ATOM 806 N N . TYR A 1 98 ? -3.467 22.429 -13.987 1.00 91.81 98 TYR A N 1
ATOM 807 C CA . TYR A 1 98 ? -3.981 21.128 -13.544 1.00 91.81 98 TYR A CA 1
ATOM 808 C C . TYR A 1 98 ? -5.480 21.159 -13.264 1.00 91.81 98 TYR A C 1
ATOM 810 O O . TYR A 1 98 ? -6.156 20.155 -13.481 1.00 91.81 98 TYR A O 1
ATOM 818 N N . THR A 1 99 ? -6.018 22.309 -12.853 1.00 93.88 99 THR A N 1
ATOM 819 C CA . THR A 1 99 ? -7.452 22.479 -12.628 1.00 93.88 99 THR A CA 1
ATOM 820 C C . THR A 1 99 ? -8.255 22.190 -13.893 1.00 93.88 99 THR A C 1
ATOM 822 O O . THR A 1 99 ? -9.278 21.515 -13.818 1.00 93.88 99 THR A O 1
ATOM 825 N N . GLN A 1 100 ? -7.802 22.663 -15.059 1.00 93.12 100 GLN A N 1
ATOM 826 C CA . GLN A 1 100 ? -8.518 22.396 -16.308 1.00 93.12 100 GLN A CA 1
ATOM 827 C C . GLN A 1 100 ? -8.430 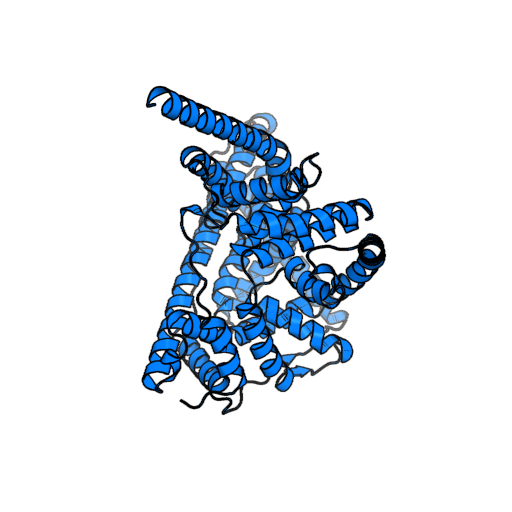20.921 -16.693 1.00 93.12 100 GLN A C 1
ATOM 829 O O . GLN A 1 100 ? -9.467 20.297 -16.900 1.00 93.12 100 GLN A O 1
ATOM 834 N N . LYS A 1 101 ? -7.224 20.338 -16.681 1.00 93.44 101 LYS A N 1
ATOM 835 C CA . LYS A 1 101 ? -7.008 18.916 -17.003 1.00 93.44 101 LYS A CA 1
ATOM 836 C C . LYS A 1 101 ? -7.853 17.988 -16.127 1.00 93.44 101 LYS A C 1
ATOM 838 O O . LYS A 1 101 ? -8.555 17.115 -16.625 1.00 93.44 101 LYS A O 1
ATOM 843 N N . ILE A 1 102 ? -7.855 18.221 -14.816 1.00 96.31 102 ILE A N 1
ATOM 844 C CA . ILE A 1 102 ? -8.685 17.451 -13.882 1.00 96.31 102 ILE A CA 1
ATOM 845 C C . ILE A 1 102 ? -10.170 17.768 -14.096 1.00 96.31 102 ILE A C 1
ATOM 847 O O . ILE A 1 102 ? -10.993 16.860 -14.063 1.00 96.31 102 ILE A O 1
ATOM 851 N N . GLY A 1 103 ? -10.530 19.017 -14.393 1.00 95.38 103 GLY A N 1
ATOM 852 C CA . GLY A 1 103 ? -11.897 19.405 -14.743 1.00 95.38 103 GLY A CA 1
ATOM 853 C C . GLY A 1 103 ? -12.465 18.627 -15.938 1.00 95.38 103 GLY A C 1
ATOM 854 O O . GLY A 1 103 ? -13.632 18.237 -15.898 1.00 95.38 103 GLY A O 1
ATOM 855 N N . HIS A 1 104 ? -11.649 18.336 -16.957 1.00 94.38 104 HIS A N 1
ATOM 856 C CA . HIS A 1 104 ? -12.026 17.471 -18.083 1.00 94.38 104 HIS A CA 1
ATOM 857 C C . HIS A 1 104 ? -12.323 16.035 -17.630 1.00 94.38 104 HIS A C 1
ATOM 859 O O . HIS A 1 104 ? -13.367 15.478 -17.977 1.00 94.38 104 HIS A O 1
ATOM 865 N N . ILE A 1 105 ? -11.465 15.459 -16.778 1.00 95.31 105 ILE A N 1
ATOM 866 C CA . ILE A 1 105 ? -11.687 14.133 -16.176 1.00 95.31 105 ILE A CA 1
ATOM 867 C C . ILE A 1 105 ? -13.007 14.112 -15.389 1.00 95.31 105 ILE A C 1
ATOM 869 O O . ILE A 1 105 ? -13.836 13.226 -15.594 1.00 95.31 105 ILE A O 1
ATOM 873 N N . LEU A 1 106 ? -13.238 15.111 -14.531 1.00 95.94 106 LEU A N 1
ATOM 874 C CA . LEU A 1 106 ? -14.434 15.200 -13.688 1.00 95.94 106 LEU A CA 1
ATOM 875 C C . LEU A 1 106 ? -15.722 15.379 -14.497 1.00 95.94 106 LEU A C 1
ATOM 877 O O . LEU A 1 106 ? -16.756 14.818 -14.136 1.00 95.94 106 LEU A O 1
ATOM 881 N N . ARG A 1 107 ? -15.671 16.129 -15.605 1.00 93.38 107 ARG A N 1
ATOM 882 C CA . ARG A 1 107 ? -16.819 16.316 -16.501 1.00 93.38 107 ARG A CA 1
ATOM 883 C C . ARG A 1 107 ? -17.285 14.980 -17.080 1.00 93.38 107 ARG A C 1
ATOM 885 O O . ARG A 1 107 ? -18.469 14.664 -16.970 1.00 93.38 107 ARG A O 1
ATOM 892 N N . LYS A 1 108 ? -16.357 14.195 -17.641 1.00 92.12 108 LYS A N 1
ATOM 893 C CA . LYS A 1 108 ? -16.636 12.848 -18.169 1.00 92.12 108 LYS A CA 1
ATOM 894 C C . LYS A 1 108 ? -17.126 11.924 -17.056 1.00 92.12 108 LYS A C 1
ATOM 896 O O . LYS A 1 108 ? -18.157 11.273 -17.197 1.00 92.12 108 LYS A O 1
ATOM 901 N N . ALA A 1 109 ? -16.434 11.944 -15.915 1.00 94.00 109 ALA A N 1
ATOM 902 C CA . ALA A 1 109 ? -16.765 11.108 -14.769 1.00 94.00 109 ALA A CA 1
ATOM 903 C C . ALA A 1 109 ? -18.192 11.341 -14.253 1.00 94.00 109 ALA A C 1
ATOM 905 O O . ALA A 1 109 ? -18.883 10.371 -13.965 1.00 94.00 109 ALA A O 1
ATOM 906 N N . LYS A 1 110 ? -18.659 12.598 -14.178 1.00 92.62 110 LYS A N 1
ATOM 907 C CA . LYS A 1 110 ? -20.014 12.932 -13.702 1.00 92.62 110 LYS A CA 1
ATOM 908 C C . LYS A 1 110 ? -21.111 12.333 -14.591 1.00 92.62 110 LYS A C 1
ATOM 910 O O . LYS A 1 110 ? -22.101 11.840 -14.061 1.00 92.62 110 LYS A O 1
ATOM 915 N N . HIS A 1 111 ? -20.919 12.339 -15.913 1.00 90.12 111 HIS A N 1
ATOM 916 C CA . HIS A 1 111 ? -21.885 11.770 -16.860 1.00 90.12 111 HIS A CA 1
ATOM 917 C C . HIS A 1 111 ? -21.900 10.240 -16.792 1.00 90.12 111 HIS A C 1
ATOM 919 O O . HIS A 1 111 ? -22.956 9.648 -16.592 1.00 90.12 111 HIS A O 1
ATOM 925 N N . ILE A 1 112 ? -20.723 9.609 -16.863 1.00 93.06 112 ILE A N 1
ATOM 926 C CA . ILE A 1 112 ? -20.597 8.145 -16.803 1.00 93.06 112 ILE A CA 1
ATOM 927 C C . ILE A 1 112 ? -21.129 7.614 -15.470 1.00 93.06 112 ILE A C 1
ATOM 929 O O . ILE A 1 112 ? -21.890 6.654 -15.448 1.00 93.06 112 ILE A O 1
ATOM 933 N N . TYR A 1 113 ? -20.788 8.262 -14.352 1.00 93.50 113 TYR A N 1
ATOM 934 C CA . TYR A 1 113 ? -21.256 7.855 -13.028 1.00 93.50 113 TYR A CA 1
ATOM 935 C C . TYR A 1 113 ? -22.786 7.805 -12.947 1.00 93.50 113 TYR A C 1
ATOM 937 O O . TYR A 1 113 ? -23.334 6.851 -12.401 1.00 93.50 113 TYR A O 1
ATOM 945 N N . ALA A 1 114 ? -23.476 8.808 -13.500 1.00 91.38 114 ALA A N 1
ATOM 946 C CA . ALA A 1 114 ? -24.935 8.890 -13.461 1.00 91.38 114 ALA A CA 1
ATOM 947 C C . ALA A 1 114 ? -25.631 7.771 -14.260 1.00 91.38 114 ALA A C 1
ATOM 949 O O . ALA A 1 114 ? -26.767 7.423 -13.945 1.00 91.38 114 ALA A O 1
ATOM 950 N N . ALA A 1 115 ? -24.953 7.203 -15.262 1.00 92.00 115 ALA A N 1
ATOM 951 C CA . ALA A 1 115 ? -25.464 6.112 -16.090 1.00 92.00 115 ALA A CA 1
ATOM 952 C C . ALA A 1 115 ? -25.213 4.709 -15.493 1.00 92.00 115 ALA A C 1
ATOM 954 O O . ALA A 1 115 ? -25.764 3.721 -15.978 1.00 92.00 115 ALA A O 1
ATOM 955 N N . LEU A 1 116 ? -24.394 4.592 -14.442 1.00 94.69 116 LEU A N 1
ATOM 956 C CA . LEU A 1 116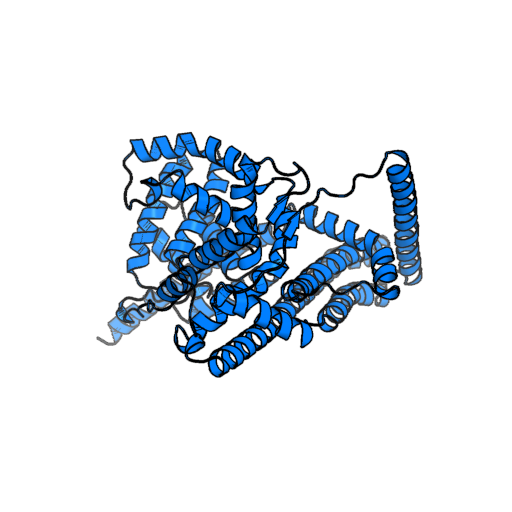 ? -24.000 3.309 -13.855 1.00 94.69 116 LEU A CA 1
ATOM 957 C C . LEU A 1 116 ? -24.881 2.896 -12.669 1.00 94.69 116 LEU A C 1
ATOM 959 O O . LEU A 1 116 ? -25.436 3.714 -11.939 1.00 94.69 116 LEU A O 1
ATOM 963 N N . SER A 1 117 ? -24.946 1.584 -12.415 1.00 94.50 117 SER A N 1
ATOM 964 C CA . SER A 1 117 ? -25.506 1.062 -11.163 1.00 94.50 117 SER A CA 1
ATOM 965 C C . SER A 1 117 ? -24.668 1.528 -9.961 1.00 94.50 117 SER A C 1
ATOM 967 O O . SER A 1 117 ? -23.459 1.705 -10.113 1.00 94.50 117 SER A O 1
ATOM 969 N N . PRO A 1 118 ? -25.238 1.651 -8.744 1.00 93.31 118 PRO A N 1
ATOM 970 C CA . PRO A 1 118 ? -24.504 2.166 -7.583 1.00 93.31 118 PRO A CA 1
ATOM 971 C C . PRO A 1 118 ? -23.167 1.456 -7.311 1.00 93.31 118 PRO A C 1
ATOM 973 O O . PRO A 1 118 ? -22.166 2.111 -7.035 1.00 93.31 118 PRO A O 1
ATOM 976 N N . SER A 1 119 ? -23.129 0.126 -7.455 1.00 92.88 119 SER A N 1
ATOM 977 C CA . SER A 1 119 ? -21.906 -0.670 -7.266 1.00 92.88 119 SER A CA 1
ATOM 978 C C . SER A 1 119 ? -20.843 -0.373 -8.328 1.00 92.88 119 SER A C 1
ATOM 980 O O . SER A 1 119 ? -19.667 -0.216 -8.004 1.00 92.88 119 SER A O 1
ATOM 982 N N . ASN A 1 120 ? -21.242 -0.288 -9.601 1.00 95.00 120 ASN A N 1
ATOM 983 C CA . ASN A 1 120 ? -20.312 -0.002 -10.695 1.00 95.00 120 ASN A CA 1
ATOM 984 C C . ASN A 1 120 ? -19.850 1.454 -10.663 1.00 95.00 120 ASN A C 1
ATOM 986 O O . ASN A 1 120 ? -18.699 1.734 -10.978 1.00 95.00 120 ASN A O 1
ATOM 990 N N . ALA A 1 121 ? -20.726 2.365 -10.246 1.00 94.25 121 ALA A N 1
ATOM 991 C CA . ALA A 1 121 ? -20.431 3.776 -10.087 1.00 94.25 121 ALA A CA 1
ATOM 992 C C . ALA A 1 121 ? -19.386 3.999 -8.976 1.00 94.25 121 ALA A C 1
ATOM 994 O O . ALA A 1 121 ? -18.398 4.697 -9.198 1.00 94.25 121 ALA A O 1
ATOM 995 N N . GLU A 1 122 ? -19.538 3.348 -7.813 1.00 92.94 122 GLU A N 1
ATOM 996 C CA . GLU A 1 122 ? -18.532 3.378 -6.737 1.00 92.94 122 GLU A CA 1
ATOM 997 C C . GLU A 1 122 ? -17.182 2.835 -7.220 1.00 92.94 122 GLU A C 1
ATOM 999 O O . GLU A 1 122 ? -16.137 3.453 -7.008 1.00 92.94 122 GLU A O 1
ATOM 1004 N N . TRP A 1 123 ? -17.188 1.688 -7.903 1.00 95.69 123 TRP A N 1
ATOM 1005 C CA . TRP A 1 123 ? -15.965 1.110 -8.447 1.00 95.69 123 TRP A CA 1
ATOM 1006 C C . TRP A 1 123 ? -15.306 2.017 -9.496 1.00 95.69 123 TRP A C 1
ATOM 1008 O O . TRP A 1 123 ? -14.095 2.233 -9.449 1.00 95.69 123 TRP A O 1
ATOM 1018 N N . PHE A 1 124 ? -16.093 2.612 -10.393 1.00 96.75 124 PHE A N 1
ATOM 1019 C CA . PHE A 1 124 ? -15.606 3.535 -11.413 1.00 96.75 124 PHE A CA 1
ATOM 1020 C C . PHE A 1 124 ? -14.959 4.784 -10.798 1.00 96.75 124 PHE A C 1
ATOM 1022 O O . PHE A 1 124 ? -13.905 5.213 -11.268 1.00 96.75 124 PHE A O 1
ATOM 1029 N N . LEU A 1 125 ? -15.487 5.322 -9.689 1.00 96.50 125 LEU A N 1
ATOM 1030 C CA . LEU A 1 125 ? -14.828 6.431 -8.980 1.00 96.50 125 LEU A CA 1
ATOM 1031 C C . LEU A 1 125 ? -13.421 6.083 -8.490 1.00 96.50 125 LEU A C 1
ATOM 1033 O O . LEU A 1 125 ? -12.562 6.964 -8.444 1.00 96.50 125 LEU A O 1
ATOM 1037 N N . ARG A 1 126 ? -13.146 4.813 -8.173 1.00 96.69 126 ARG A N 1
ATOM 1038 C CA . ARG A 1 126 ? -11.790 4.369 -7.814 1.00 96.69 126 ARG A CA 1
ATOM 1039 C C . ARG A 1 126 ? -10.840 4.495 -9.003 1.00 96.69 126 ARG A C 1
ATOM 1041 O O . ARG A 1 126 ? -9.709 4.930 -8.814 1.00 96.69 126 ARG A O 1
ATOM 1048 N N . LEU A 1 127 ? -11.304 4.194 -10.219 1.00 97.56 127 LEU A N 1
ATOM 1049 C CA . LEU A 1 127 ? -10.531 4.417 -11.448 1.00 97.56 127 LEU A CA 1
ATOM 1050 C C . LEU A 1 127 ? -10.328 5.908 -11.728 1.00 97.56 127 LEU A C 1
ATOM 1052 O O . LEU A 1 127 ? -9.228 6.318 -12.081 1.00 97.56 127 LEU A O 1
ATOM 1056 N N . VAL A 1 128 ? -11.354 6.735 -11.512 1.00 97.62 128 VAL A N 1
ATOM 1057 C CA . VAL A 1 128 ? -11.242 8.198 -11.652 1.00 97.62 128 VAL A CA 1
ATOM 1058 C C . VAL A 1 128 ? -10.217 8.765 -10.668 1.00 97.62 128 VAL A C 1
ATOM 1060 O O . VAL A 1 128 ? -9.428 9.635 -11.033 1.00 97.62 128 VAL A O 1
ATOM 1063 N N . ALA A 1 129 ? -10.171 8.250 -9.437 1.00 97.94 129 ALA A N 1
ATOM 1064 C CA . ALA A 1 129 ? -9.162 8.650 -8.464 1.00 97.94 129 ALA A CA 1
ATOM 1065 C C . ALA A 1 129 ? -7.735 8.311 -8.934 1.00 97.94 129 ALA A C 1
ATOM 1067 O O . ALA A 1 129 ? -6.838 9.136 -8.760 1.00 97.94 129 ALA A O 1
ATOM 1068 N N . VAL A 1 130 ? -7.533 7.150 -9.572 1.00 97.31 130 VAL A N 1
ATOM 1069 C CA . VAL A 1 130 ? -6.251 6.787 -10.206 1.00 97.31 130 VAL A CA 1
ATOM 1070 C C . VAL A 1 130 ? -5.941 7.707 -11.389 1.00 97.31 130 VAL A C 1
ATOM 1072 O O . VAL A 1 130 ? -4.828 8.211 -11.482 1.00 97.31 130 VAL A O 1
ATOM 1075 N N . ALA A 1 131 ? -6.923 8.012 -12.241 1.00 97.06 131 ALA A N 1
ATOM 1076 C CA . ALA A 1 131 ? -6.745 8.920 -13.376 1.00 97.06 131 ALA A CA 1
ATOM 1077 C C . ALA A 1 131 ? -6.260 10.314 -12.941 1.00 97.06 131 ALA A C 1
ATOM 1079 O O . ALA A 1 131 ? -5.347 10.878 -13.542 1.00 97.06 131 ALA A O 1
ATOM 1080 N N . ILE A 1 132 ? -6.842 10.863 -11.870 1.00 97.12 132 ILE A N 1
ATOM 1081 C CA . ILE A 1 132 ? -6.411 12.143 -11.289 1.00 97.12 132 ILE A CA 1
ATOM 1082 C C . ILE A 1 132 ? -5.007 12.022 -10.683 1.00 97.12 132 ILE A C 1
ATOM 1084 O O . ILE A 1 132 ? -4.200 12.941 -10.824 1.00 97.12 132 ILE A O 1
ATOM 1088 N N . ASP A 1 133 ? -4.695 10.897 -10.036 1.00 95.62 133 ASP A N 1
ATOM 1089 C CA . ASP A 1 133 ? -3.359 10.640 -9.498 1.00 95.62 133 ASP A CA 1
ATOM 1090 C C . ASP A 1 133 ? -2.296 10.622 -10.596 1.00 95.62 133 ASP A C 1
ATOM 1092 O O . ASP A 1 133 ? -1.289 11.311 -10.471 1.00 95.62 133 ASP A O 1
ATOM 1096 N N . HIS A 1 134 ? -2.557 9.917 -11.700 1.00 94.62 134 HIS A N 1
ATOM 1097 C CA . HIS A 1 134 ? -1.682 9.849 -12.874 1.00 94.62 134 HIS A CA 1
ATOM 1098 C C . HIS A 1 134 ? -1.563 11.192 -13.580 1.00 94.62 134 HIS A C 1
ATOM 1100 O O . HIS A 1 134 ? -0.496 11.525 -14.089 1.00 94.62 134 HIS A O 1
ATOM 1106 N N . GLN A 1 135 ? -2.625 12.002 -13.567 1.00 93.50 135 GLN A N 1
ATOM 1107 C CA . GLN A 1 135 ? -2.546 13.362 -14.079 1.00 93.50 135 GLN A CA 1
ATOM 1108 C C . GLN A 1 135 ? -1.535 14.193 -13.282 1.00 93.50 135 GLN A C 1
ATOM 1110 O O . GLN A 1 135 ? -0.826 14.985 -13.897 1.00 93.50 135 GLN A O 1
ATOM 1115 N N . LEU A 1 136 ? -1.475 14.019 -11.953 1.00 91.75 136 LEU A N 1
ATOM 1116 C CA . LEU A 1 136 ? -0.574 14.724 -11.030 1.00 91.75 136 LEU A CA 1
ATOM 1117 C C . LEU A 1 136 ? 0.845 14.141 -10.999 1.00 91.75 136 LEU A C 1
ATOM 1119 O O . LEU A 1 136 ? 1.820 14.886 -10.895 1.00 91.75 136 LEU A O 1
ATOM 1123 N N . TYR A 1 137 ? 0.951 12.818 -11.074 1.00 90.56 137 TYR A N 1
ATOM 1124 C CA . TYR A 1 137 ? 2.183 12.045 -10.992 1.00 90.56 137 TYR A CA 1
ATOM 1125 C C . TYR A 1 137 ? 2.156 10.942 -12.059 1.00 90.56 137 TYR A C 1
ATOM 1127 O O . TYR A 1 137 ? 1.775 9.811 -11.754 1.00 90.56 137 TYR A O 1
ATOM 1135 N N . PRO A 1 138 ? 2.551 11.256 -13.306 1.00 90.12 138 PRO A N 1
ATOM 1136 C CA . PRO A 1 138 ? 2.541 10.287 -14.396 1.00 90.12 138 PRO A CA 1
ATOM 1137 C C . PRO A 1 138 ? 3.388 9.039 -14.085 1.00 90.12 138 PRO A C 1
ATOM 1139 O O . PRO A 1 138 ? 4.522 9.175 -13.604 1.00 90.12 138 PRO A O 1
ATOM 1142 N N . PRO A 1 139 ? 2.881 7.822 -14.362 1.00 90.81 139 PRO A N 1
ATOM 1143 C CA . PRO A 1 139 ? 3.557 6.576 -14.012 1.00 90.81 139 PRO A CA 1
ATOM 1144 C C . PRO A 1 139 ? 4.611 6.136 -15.043 1.00 90.81 139 PRO A C 1
ATOM 1146 O O . PRO A 1 139 ? 5.101 5.017 -14.946 1.00 90.81 139 PRO A O 1
ATOM 1149 N N . ASP A 1 140 ? 5.020 6.974 -16.006 1.00 90.44 140 ASP A N 1
ATOM 1150 C CA . ASP A 1 140 ? 5.867 6.570 -17.151 1.00 90.44 140 ASP A CA 1
ATOM 1151 C C . ASP A 1 140 ? 7.154 5.837 -16.729 1.00 90.44 140 ASP A C 1
ATOM 1153 O O . ASP A 1 140 ? 7.518 4.788 -17.258 1.00 90.44 140 ASP A O 1
ATOM 1157 N N . ARG A 1 141 ? 7.826 6.359 -15.695 1.00 91.38 141 ARG A N 1
ATOM 1158 C CA . ARG A 1 141 ? 9.039 5.754 -15.115 1.00 91.38 141 ARG A CA 1
ATOM 1159 C C . ARG A 1 141 ? 8.763 4.412 -14.438 1.00 91.38 141 ARG A C 1
ATOM 1161 O O . ARG A 1 141 ? 9.646 3.556 -14.381 1.00 91.38 141 ARG A O 1
ATOM 1168 N N . GLN A 1 142 ? 7.575 4.262 -13.856 1.00 92.69 142 GLN A N 1
ATOM 1169 C CA . GLN A 1 142 ? 7.140 3.029 -13.209 1.00 92.69 142 GLN A CA 1
ATOM 1170 C C . GLN A 1 142 ? 6.812 1.977 -14.274 1.00 92.69 142 GLN A C 1
ATOM 1172 O O . GLN A 1 142 ? 7.361 0.878 -14.201 1.00 92.69 142 GLN A O 1
ATOM 1177 N N . GLU A 1 143 ? 6.047 2.348 -15.306 1.00 93.81 143 GLU A N 1
ATOM 1178 C CA . GLU A 1 143 ? 5.721 1.484 -16.447 1.00 93.81 143 GLU A CA 1
ATOM 1179 C C . GLU A 1 143 ? 6.973 0.985 -17.160 1.00 93.81 143 GLU A C 1
ATOM 1181 O O . GLU A 1 143 ? 7.127 -0.219 -17.359 1.00 93.81 143 GLU A O 1
ATOM 1186 N N . ALA A 1 144 ? 7.922 1.869 -17.479 1.00 93.94 144 ALA A N 1
ATOM 1187 C CA . ALA A 1 144 ? 9.163 1.470 -18.140 1.00 93.94 144 ALA A CA 1
ATOM 1188 C C . ALA A 1 144 ? 9.928 0.396 -17.338 1.00 93.94 144 ALA A C 1
ATOM 1190 O O . ALA A 1 144 ? 10.461 -0.562 -17.904 1.00 93.94 144 ALA A O 1
ATOM 1191 N N . LEU A 1 145 ? 9.933 0.502 -16.003 1.00 96.31 145 LEU A N 1
ATOM 1192 C CA . LEU A 1 145 ? 10.556 -0.494 -15.131 1.00 96.31 145 LEU A CA 1
ATOM 1193 C C . LEU A 1 145 ? 9.757 -1.806 -15.068 1.00 96.31 145 LEU A C 1
ATOM 1195 O O . LEU A 1 145 ? 10.361 -2.882 -15.039 1.00 96.31 145 LEU A O 1
ATOM 1199 N N . VAL A 1 146 ? 8.419 -1.732 -15.049 1.00 96.69 146 VAL A N 1
ATOM 1200 C CA . VAL A 1 146 ? 7.540 -2.911 -15.122 1.00 96.69 146 VAL A CA 1
ATOM 1201 C C . VAL A 1 146 ? 7.785 -3.662 -16.420 1.00 96.69 146 VAL A C 1
ATOM 1203 O O . VAL A 1 146 ? 7.995 -4.870 -16.366 1.00 96.69 146 VAL A O 1
ATOM 1206 N N . HIS A 1 147 ? 7.817 -2.971 -17.559 1.00 95.12 147 HIS A N 1
ATOM 1207 C CA . HIS A 1 147 ? 8.073 -3.577 -18.863 1.00 95.12 147 HIS A CA 1
ATOM 1208 C C . HIS A 1 147 ? 9.437 -4.269 -18.914 1.00 95.12 147 HIS A C 1
ATOM 1210 O O . HIS A 1 147 ? 9.517 -5.418 -19.353 1.00 95.12 147 HIS A O 1
ATOM 1216 N N . LEU A 1 148 ? 10.491 -3.627 -18.398 1.00 95.62 148 LEU A N 1
ATOM 1217 C CA . LEU A 1 148 ? 11.820 -4.236 -18.308 1.00 95.62 148 LEU A CA 1
ATOM 1218 C C . LEU A 1 148 ? 11.793 -5.535 -17.484 1.00 95.62 148 LEU A C 1
ATOM 1220 O O . LEU A 1 148 ? 12.260 -6.581 -17.938 1.00 95.62 148 LEU A O 1
ATOM 1224 N N . MET A 1 149 ? 11.208 -5.491 -16.281 1.00 96.31 149 MET A N 1
ATOM 1225 C CA . MET A 1 149 ? 11.109 -6.670 -15.418 1.00 96.31 149 MET A CA 1
ATOM 1226 C C . MET A 1 149 ? 10.217 -7.758 -16.025 1.00 96.31 149 MET A C 1
ATOM 1228 O O . MET A 1 149 ? 10.526 -8.943 -15.885 1.00 96.31 149 MET A O 1
ATOM 1232 N N . TYR A 1 150 ? 9.115 -7.375 -16.668 1.00 96.31 150 TYR A N 1
ATOM 1233 C CA . TYR A 1 150 ? 8.169 -8.281 -17.306 1.00 96.31 150 TYR A CA 1
ATOM 1234 C C . TYR A 1 150 ? 8.851 -9.074 -18.419 1.00 96.31 150 TYR A C 1
ATOM 1236 O O . TYR A 1 150 ? 8.824 -10.301 -18.366 1.00 96.31 150 TYR A O 1
ATOM 1244 N N . HIS A 1 151 ? 9.536 -8.410 -19.357 1.00 93.19 151 HIS A N 1
ATOM 1245 C CA . HIS A 1 151 ? 10.228 -9.082 -20.461 1.00 93.19 151 HIS A CA 1
ATOM 1246 C C . HIS A 1 151 ? 11.331 -10.028 -19.970 1.00 93.19 151 HIS A C 1
ATOM 1248 O O . HIS A 1 151 ? 11.379 -11.192 -20.377 1.00 93.19 151 HIS A O 1
ATOM 1254 N N . ASP A 1 152 ? 12.165 -9.576 -19.029 1.00 93.25 152 ASP A N 1
ATOM 1255 C CA . ASP A 1 152 ? 13.212 -10.411 -18.431 1.00 93.25 152 ASP A CA 1
ATOM 1256 C C . ASP A 1 152 ? 12.644 -11.626 -17.687 1.00 93.25 152 ASP A C 1
ATOM 1258 O O . ASP A 1 152 ? 13.265 -12.685 -17.621 1.00 93.25 152 ASP A O 1
ATOM 1262 N N . THR A 1 153 ? 11.490 -11.461 -17.044 1.00 93.06 153 THR A N 1
ATOM 1263 C CA . THR A 1 153 ? 10.865 -12.522 -16.254 1.00 93.06 153 THR A CA 1
ATOM 1264 C C . THR A 1 153 ? 10.135 -13.509 -17.153 1.00 93.06 153 THR A C 1
ATOM 1266 O O . THR A 1 153 ? 10.246 -14.712 -16.932 1.00 93.06 153 THR A O 1
ATOM 1269 N N . PHE A 1 154 ? 9.441 -13.025 -18.181 1.00 92.38 154 PHE A N 1
ATOM 1270 C CA . PHE A 1 154 ? 8.686 -13.839 -19.128 1.00 92.38 154 PHE A CA 1
ATOM 1271 C C . PHE A 1 154 ? 9.579 -14.840 -19.875 1.00 92.38 154 PHE A C 1
ATOM 1273 O O . PHE A 1 154 ? 9.155 -15.963 -20.123 1.00 92.38 154 PHE A O 1
ATOM 1280 N N . SER A 1 155 ? 10.834 -14.483 -20.166 1.00 88.69 155 SER A N 1
ATOM 1281 C CA . SER A 1 155 ? 11.784 -15.364 -20.864 1.00 88.69 155 SER A CA 1
ATOM 1282 C C . SER A 1 155 ? 12.407 -16.462 -19.989 1.00 88.69 155 SER A C 1
ATOM 1284 O O . SER A 1 155 ? 12.878 -17.466 -20.518 1.00 88.69 155 SER A O 1
ATOM 1286 N N . ARG A 1 156 ? 12.409 -16.308 -18.657 1.00 90.12 156 ARG A N 1
ATOM 1287 C CA . ARG A 1 156 ? 13.094 -17.226 -17.713 1.00 90.12 156 ARG A CA 1
ATOM 1288 C C . ARG A 1 156 ? 12.164 -17.944 -16.736 1.00 90.12 156 ARG A C 1
ATOM 1290 O O . ARG A 1 156 ? 12.624 -18.617 -15.807 1.00 90.12 156 ARG A O 1
ATOM 1297 N N . ILE A 1 157 ? 10.862 -17.729 -16.865 1.00 89.25 157 ILE A N 1
ATOM 1298 C CA . ILE A 1 157 ? 9.858 -18.335 -16.000 1.00 89.25 157 ILE A CA 1
ATOM 1299 C C . ILE A 1 157 ? 9.570 -19.760 -16.468 1.00 89.25 157 ILE A C 1
ATOM 1301 O O . ILE A 1 157 ? 9.316 -20.012 -17.642 1.00 89.25 157 ILE A O 1
ATOM 1305 N N . ALA A 1 158 ? 9.614 -20.705 -15.537 1.00 88.81 158 ALA A N 1
ATOM 1306 C CA . ALA A 1 158 ? 9.324 -22.102 -15.811 1.00 88.81 158 ALA A CA 1
ATOM 1307 C C . ALA A 1 158 ? 8.018 -22.484 -15.115 1.00 88.81 158 ALA A C 1
ATOM 1309 O O . ALA A 1 158 ? 7.945 -22.590 -13.886 1.00 88.81 158 ALA A O 1
ATOM 1310 N N . TRP A 1 159 ? 6.978 -22.679 -15.921 1.00 87.50 159 TRP A N 1
ATOM 1311 C CA . TRP A 1 159 ? 5.673 -23.151 -15.474 1.00 87.50 159 TRP A CA 1
ATOM 1312 C C . TRP A 1 159 ? 5.716 -24.674 -15.394 1.00 87.50 159 TRP A C 1
ATOM 1314 O O . TRP A 1 159 ? 5.704 -25.346 -16.421 1.00 87.50 159 TRP A O 1
ATOM 1324 N N . THR A 1 160 ? 5.809 -25.236 -14.187 1.00 78.06 160 THR A N 1
ATOM 1325 C CA . THR A 1 160 ? 5.875 -26.700 -14.035 1.00 78.06 160 THR A CA 1
ATOM 1326 C C . THR A 1 160 ? 4.507 -27.366 -14.132 1.00 78.06 160 THR A C 1
ATOM 1328 O O . THR A 1 160 ? 4.441 -28.568 -14.349 1.00 78.06 160 THR A O 1
ATOM 1331 N N . ASP A 1 161 ? 3.429 -26.591 -13.974 1.00 74.12 161 ASP A N 1
ATOM 1332 C CA . ASP A 1 161 ? 2.043 -27.059 -13.967 1.00 74.12 161 ASP A CA 1
ATOM 1333 C C . ASP A 1 161 ? 1.134 -26.087 -14.741 1.00 74.12 161 ASP A C 1
ATOM 1335 O O . ASP A 1 161 ? 1.384 -24.880 -14.774 1.00 74.12 161 ASP A O 1
ATOM 1339 N N . ASN A 1 162 ? -0.012 -26.572 -15.234 1.00 77.38 162 ASN A N 1
ATOM 1340 C CA . ASN A 1 162 ? -1.093 -25.738 -15.793 1.00 77.38 162 ASN A CA 1
ATOM 1341 C C . ASN A 1 162 ? -1.948 -25.063 -14.704 1.00 77.38 162 ASN A C 1
ATOM 1343 O O . ASN A 1 162 ? -3.159 -24.913 -14.838 1.00 77.38 162 ASN A O 1
ATOM 1347 N N . PHE A 1 163 ? -1.317 -24.663 -13.597 1.00 78.06 163 PHE A N 1
ATOM 1348 C CA . PHE A 1 163 ? -1.976 -23.917 -12.523 1.00 78.06 163 PHE A CA 1
ATOM 1349 C C . PHE A 1 163 ? -2.454 -22.530 -12.987 1.00 78.06 163 PHE A C 1
ATOM 1351 O O . PHE A 1 163 ? -3.406 -21.990 -12.431 1.00 78.06 163 PHE A O 1
ATOM 1358 N N . VAL A 1 164 ? -1.805 -21.975 -14.013 1.00 86.06 164 VAL A N 1
ATOM 1359 C CA . VAL A 1 164 ? -2.256 -20.805 -14.774 1.00 86.06 164 VAL A CA 1
ATOM 1360 C C . VAL A 1 164 ? -2.360 -21.240 -16.231 1.00 86.06 164 VAL A C 1
ATOM 1362 O O . VAL A 1 164 ? -1.398 -21.814 -16.760 1.00 86.06 164 VAL A O 1
ATOM 1365 N N . THR A 1 165 ? -3.516 -21.005 -16.858 1.00 89.31 165 THR A N 1
ATOM 1366 C CA . THR A 1 165 ? -3.711 -21.333 -18.276 1.00 89.31 165 THR A CA 1
ATOM 1367 C C . THR A 1 165 ? -2.751 -20.511 -19.130 1.00 89.31 165 THR A C 1
ATOM 1369 O O . THR A 1 165 ? -2.369 -19.410 -18.739 1.00 89.31 165 THR A O 1
ATOM 1372 N N . GLU A 1 166 ? -2.328 -21.028 -20.284 1.00 88.88 166 GLU A N 1
ATOM 1373 C CA . GLU A 1 166 ? -1.305 -20.346 -21.090 1.00 88.88 166 GLU A CA 1
ATOM 1374 C C . GLU A 1 166 ? -1.728 -18.935 -21.509 1.00 88.88 166 GLU A C 1
ATOM 1376 O O . GLU A 1 166 ? -0.908 -18.019 -21.467 1.00 88.88 166 GLU A O 1
ATOM 1381 N N . ASN A 1 167 ? -3.020 -18.758 -21.796 1.00 90.44 167 ASN A N 1
ATOM 1382 C CA . ASN A 1 167 ? -3.620 -17.478 -22.165 1.00 90.44 167 ASN A CA 1
ATOM 1383 C C . ASN A 1 167 ? -3.594 -16.458 -21.016 1.00 90.44 167 ASN A C 1
ATOM 1385 O O . ASN A 1 167 ? -3.443 -15.267 -21.267 1.00 90.44 167 ASN A O 1
ATOM 1389 N N . ASP A 1 168 ? -3.691 -16.911 -19.763 1.00 91.06 168 ASP A N 1
ATOM 1390 C CA . ASP A 1 168 ? -3.712 -16.022 -18.596 1.00 91.06 168 ASP A CA 1
ATOM 1391 C C . ASP A 1 168 ? -2.302 -15.639 -18.117 1.00 91.06 168 ASP A C 1
ATOM 1393 O O . ASP A 1 168 ? -2.137 -14.655 -17.391 1.00 91.06 168 ASP A O 1
ATOM 1397 N N . ARG A 1 169 ? -1.261 -16.398 -18.498 1.00 92.25 169 ARG A N 1
ATOM 1398 C CA . ARG A 1 169 ? 0.122 -16.194 -18.017 1.00 92.25 169 ARG A CA 1
ATOM 1399 C C . ARG A 1 169 ? 0.649 -14.768 -18.251 1.00 92.25 169 ARG A C 1
ATOM 1401 O O . ARG A 1 169 ? 1.197 -14.224 -17.290 1.00 92.25 169 ARG A O 1
ATOM 1408 N N . PRO A 1 170 ? 0.496 -14.139 -19.438 1.00 93.25 170 PRO A N 1
ATOM 1409 C CA . PRO A 1 170 ? 0.965 -12.770 -19.676 1.00 93.25 170 PRO A CA 1
ATOM 1410 C C . PRO A 1 170 ? 0.323 -11.761 -18.717 1.00 93.25 170 PRO A C 1
ATOM 1412 O O . PRO A 1 170 ? 1.025 -11.041 -18.007 1.00 93.25 170 PRO A O 1
ATOM 1415 N N . THR A 1 171 ? -1.009 -11.777 -18.618 1.00 93.69 171 THR A N 1
ATOM 1416 C CA . THR A 1 171 ? -1.781 -10.901 -17.728 1.00 93.69 171 THR A CA 1
ATOM 1417 C C . THR A 1 171 ? -1.380 -11.105 -16.274 1.00 93.69 171 THR A C 1
ATOM 1419 O O . THR A 1 171 ? -1.044 -10.149 -15.577 1.00 93.69 171 THR A O 1
ATOM 1422 N N . GLN A 1 172 ? -1.347 -12.356 -15.811 1.00 94.44 172 GLN A N 1
ATOM 1423 C CA . GLN A 1 172 ? -1.003 -12.673 -14.427 1.00 94.44 172 GLN A CA 1
ATOM 1424 C C . GLN A 1 172 ? 0.435 -12.273 -14.077 1.00 94.44 172 GLN A C 1
ATOM 1426 O O . GLN A 1 172 ? 0.688 -11.804 -12.965 1.00 94.44 172 GLN A O 1
ATOM 1431 N N . LEU A 1 173 ? 1.374 -12.412 -15.017 1.00 94.94 173 LEU A N 1
ATOM 1432 C CA . LEU A 1 173 ? 2.753 -11.985 -14.821 1.00 94.94 173 LEU A CA 1
ATOM 1433 C C . LEU A 1 173 ? 2.878 -10.458 -14.783 1.00 94.94 173 LEU A C 1
ATOM 1435 O O . LEU A 1 173 ? 3.520 -9.940 -13.872 1.00 94.94 173 LEU A O 1
ATOM 1439 N N . TYR A 1 174 ? 2.228 -9.739 -15.702 1.00 95.50 174 TYR A N 1
ATOM 1440 C CA . TYR A 1 174 ? 2.225 -8.273 -15.723 1.00 95.50 174 TYR A CA 1
ATOM 1441 C C . TYR A 1 174 ? 1.664 -7.691 -14.415 1.00 95.50 174 TYR A C 1
ATOM 1443 O O . TYR A 1 174 ? 2.321 -6.881 -13.756 1.00 95.50 174 TYR A O 1
ATOM 1451 N N . LEU A 1 175 ? 0.506 -8.191 -13.963 1.00 96.00 175 LEU A N 1
ATOM 1452 C CA . LEU A 1 175 ? -0.098 -7.797 -12.685 1.00 96.00 175 LEU A CA 1
ATOM 1453 C C . LEU A 1 175 ? 0.831 -8.090 -11.493 1.00 96.00 175 LEU A C 1
ATOM 1455 O O . LEU A 1 175 ? 0.905 -7.314 -10.538 1.00 96.00 175 LEU A O 1
ATOM 1459 N N . ALA A 1 176 ? 1.543 -9.219 -11.519 1.00 95.50 176 ALA A N 1
ATOM 1460 C CA . ALA A 1 176 ? 2.461 -9.597 -10.451 1.00 95.50 176 ALA A CA 1
ATOM 1461 C C . ALA A 1 176 ? 3.749 -8.753 -10.441 1.00 95.50 176 ALA A C 1
ATOM 1463 O O . ALA A 1 176 ? 4.243 -8.448 -9.355 1.00 95.50 176 ALA A O 1
ATOM 1464 N N . CYS A 1 177 ? 4.274 -8.342 -11.602 1.00 96.69 177 CYS A N 1
ATOM 1465 C CA . CYS A 1 177 ? 5.406 -7.413 -11.713 1.00 96.69 177 CYS A CA 1
ATOM 1466 C C . CYS A 1 177 ? 5.074 -6.061 -11.076 1.00 96.69 177 CYS A C 1
ATOM 1468 O O . CYS A 1 177 ? 5.818 -5.587 -10.216 1.00 96.69 177 CYS A O 1
ATOM 1470 N N . HIS A 1 178 ? 3.912 -5.502 -11.412 1.00 95.81 178 HIS A N 1
ATOM 1471 C CA . HIS A 1 178 ? 3.376 -4.286 -10.801 1.00 95.81 178 HIS A CA 1
ATOM 1472 C C . HIS A 1 178 ? 3.287 -4.373 -9.273 1.00 95.81 178 HIS A C 1
ATOM 1474 O O . HIS A 1 178 ? 3.834 -3.541 -8.542 1.00 95.81 178 HIS A O 1
ATOM 1480 N N . ARG A 1 179 ? 2.668 -5.444 -8.762 1.00 94.31 179 ARG A N 1
ATOM 1481 C CA . ARG A 1 179 ? 2.556 -5.686 -7.314 1.00 94.31 179 ARG A CA 1
ATOM 1482 C C . ARG A 1 179 ? 3.912 -5.896 -6.640 1.00 94.31 179 ARG A C 1
ATOM 1484 O O . ARG A 1 179 ? 4.072 -5.536 -5.475 1.00 94.31 179 ARG A O 1
ATOM 1491 N N . ALA A 1 180 ? 4.876 -6.505 -7.328 1.00 93.62 180 ALA A N 1
ATOM 1492 C CA . ALA A 1 180 ? 6.202 -6.773 -6.783 1.00 93.62 180 ALA A CA 1
ATOM 1493 C C . ALA A 1 180 ? 7.089 -5.518 -6.732 1.00 93.62 180 ALA A C 1
ATOM 1495 O O . ALA A 1 180 ? 7.813 -5.343 -5.753 1.00 93.62 180 ALA A O 1
ATOM 1496 N N . LEU A 1 181 ? 7.026 -4.654 -7.750 1.00 93.69 181 LEU A N 1
ATOM 1497 C CA . LEU A 1 181 ? 7.826 -3.428 -7.836 1.00 93.69 181 LEU A CA 1
ATOM 1498 C C . LEU A 1 181 ? 7.243 -2.288 -6.991 1.00 93.69 181 LEU A C 1
ATOM 1500 O O . LEU A 1 181 ? 7.984 -1.621 -6.265 1.00 93.69 181 LEU A O 1
ATOM 1504 N N . PHE A 1 182 ? 5.929 -2.073 -7.072 1.00 90.94 182 PHE A N 1
ATOM 1505 C CA . PHE A 1 182 ? 5.281 -0.852 -6.577 1.00 90.94 182 PHE A CA 1
ATOM 1506 C C . PHE A 1 182 ? 4.140 -1.106 -5.593 1.00 90.94 182 PHE A C 1
ATOM 1508 O O . PHE A 1 182 ? 3.460 -0.168 -5.199 1.00 90.94 182 PHE A O 1
ATOM 1515 N N . ALA A 1 183 ? 3.914 -2.362 -5.187 1.00 88.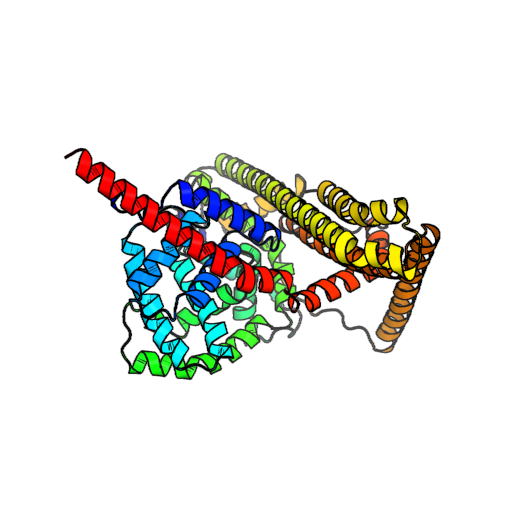62 183 ALA A N 1
ATOM 1516 C CA . ALA A 1 183 ? 2.788 -2.726 -4.324 1.00 88.62 183 ALA A CA 1
ATOM 1517 C C . ALA A 1 183 ? 1.433 -2.201 -4.850 1.00 88.62 183 ALA A C 1
ATOM 1519 O O . ALA A 1 183 ? 0.545 -1.888 -4.056 1.00 88.62 183 ALA A O 1
ATOM 1520 N N . ALA A 1 184 ? 1.292 -2.135 -6.183 1.00 91.12 184 ALA A N 1
ATOM 1521 C CA . ALA A 1 184 ? 0.113 -1.629 -6.877 1.00 91.12 184 ALA A CA 1
ATOM 1522 C C . ALA A 1 184 ? -1.174 -2.278 -6.344 1.00 91.12 184 ALA A C 1
ATOM 1524 O O . ALA A 1 184 ? -1.260 -3.505 -6.198 1.00 91.12 184 ALA A O 1
ATOM 1525 N N . ASP A 1 185 ? -2.170 -1.450 -6.026 1.00 91.31 185 ASP A N 1
ATOM 1526 C CA . ASP A 1 185 ? -3.482 -1.923 -5.602 1.00 91.31 185 ASP A CA 1
ATOM 1527 C C . ASP A 1 185 ? -4.342 -2.310 -6.810 1.00 91.31 185 ASP A C 1
ATOM 1529 O O . ASP A 1 185 ? -3.999 -2.075 -7.966 1.00 91.31 185 ASP A O 1
ATOM 1533 N N . ASN A 1 186 ? -5.490 -2.928 -6.542 1.00 93.38 186 ASN A N 1
ATOM 1534 C CA . ASN A 1 186 ? -6.381 -3.390 -7.602 1.00 93.38 186 ASN A CA 1
ATOM 1535 C C . ASN A 1 186 ? -6.914 -2.241 -8.475 1.00 93.38 186 ASN A C 1
ATOM 1537 O O . ASN A 1 186 ? -7.159 -2.467 -9.655 1.00 93.38 186 ASN A O 1
ATOM 1541 N N . SER A 1 187 ? -7.065 -1.033 -7.919 1.00 95.00 187 SER A N 1
ATOM 1542 C CA . SER A 1 187 ? -7.513 0.148 -8.667 1.00 95.00 187 SER A CA 1
ATOM 1543 C C . SER A 1 187 ? -6.455 0.591 -9.680 1.00 95.00 187 SER A C 1
ATOM 1545 O O . SER A 1 187 ? -6.797 0.819 -10.835 1.00 95.00 187 SER A O 1
ATOM 1547 N N . GLU A 1 188 ? -5.180 0.644 -9.269 1.00 94.88 188 GLU A N 1
ATOM 1548 C CA . GLU A 1 188 ? -4.045 0.932 -10.161 1.00 94.88 188 GLU A CA 1
ATOM 1549 C C . GLU A 1 188 ? -4.010 -0.044 -11.332 1.00 94.88 188 GLU A C 1
ATOM 1551 O O . GLU A 1 188 ? -4.051 0.333 -12.500 1.00 94.88 188 GLU A O 1
ATOM 1556 N N . LEU A 1 189 ? -4.003 -1.333 -10.994 1.00 95.75 189 LEU A N 1
ATOM 1557 C CA . LEU A 1 189 ? -3.912 -2.417 -11.958 1.00 95.75 189 LEU A CA 1
ATOM 1558 C C . LEU A 1 189 ? -5.085 -2.396 -12.934 1.00 95.75 189 LEU A C 1
ATOM 1560 O O . LEU A 1 189 ? -4.884 -2.563 -14.131 1.00 95.75 189 LEU A O 1
ATOM 1564 N N . ALA A 1 190 ? -6.304 -2.179 -12.436 1.00 97.00 190 ALA A N 1
ATOM 1565 C CA . ALA A 1 190 ? -7.475 -2.070 -13.291 1.00 97.00 190 ALA A CA 1
ATOM 1566 C C . ALA A 1 190 ? -7.391 -0.860 -14.223 1.00 97.00 190 ALA A C 1
ATOM 1568 O O . ALA A 1 190 ? -7.780 -0.974 -15.383 1.00 97.00 190 ALA A O 1
ATOM 1569 N N . TYR A 1 191 ? -6.851 0.268 -13.753 1.00 96.81 191 TYR A N 1
ATOM 1570 C CA . TYR A 1 191 ? -6.724 1.473 -14.562 1.00 96.81 191 TYR A CA 1
ATOM 1571 C C . TYR A 1 191 ? -5.766 1.294 -15.747 1.00 96.81 191 TYR A C 1
ATOM 1573 O O . TYR A 1 191 ? -6.101 1.722 -16.850 1.00 96.81 191 TYR A O 1
ATOM 1581 N N . HIS A 1 192 ? -4.644 0.584 -15.571 1.00 94.31 192 HIS A N 1
ATOM 1582 C CA . HIS A 1 192 ? -3.749 0.250 -16.689 1.00 94.31 192 HIS A CA 1
ATOM 1583 C C . HIS A 1 192 ? -4.482 -0.503 -17.808 1.00 94.31 192 HIS A C 1
ATOM 1585 O O . HIS A 1 192 ? -4.326 -0.176 -18.978 1.00 94.31 192 HIS A O 1
ATOM 1591 N N . TYR A 1 193 ? -5.348 -1.464 -17.472 1.00 95.06 193 TYR A N 1
ATOM 1592 C CA . TYR A 1 193 ? -6.165 -2.154 -18.478 1.00 95.06 193 TYR A CA 1
ATOM 1593 C C . TYR A 1 193 ? -7.295 -1.271 -19.017 1.00 95.06 193 TYR A C 1
ATOM 1595 O O . TYR A 1 193 ? -7.629 -1.356 -20.197 1.00 95.06 193 TYR A O 1
ATOM 1603 N N . PHE A 1 194 ? -7.871 -0.414 -18.173 1.00 96.62 194 PHE A N 1
ATOM 1604 C CA . PHE A 1 194 ? -8.984 0.462 -18.528 1.00 96.62 194 PHE A CA 1
ATOM 1605 C C . PHE A 1 194 ? -8.602 1.430 -19.648 1.00 96.62 194 PHE A C 1
ATOM 1607 O O . PHE A 1 194 ? -9.321 1.518 -20.638 1.00 96.62 194 PHE A O 1
ATOM 1614 N N . ILE A 1 195 ? -7.448 2.095 -19.545 1.00 95.06 195 ILE A N 1
ATOM 1615 C CA . ILE A 1 195 ? -7.002 3.058 -20.563 1.00 95.06 195 ILE A CA 1
ATOM 1616 C C . ILE A 1 195 ? -6.677 2.406 -21.913 1.00 95.06 195 ILE A C 1
ATOM 1618 O O . ILE A 1 195 ? -6.803 3.054 -22.947 1.00 95.06 195 ILE A O 1
ATOM 1622 N N . HIS A 1 196 ? -6.288 1.128 -21.919 1.00 92.00 196 HIS A N 1
ATOM 1623 C CA . HIS A 1 196 ? -6.081 0.368 -23.153 1.00 92.00 196 HIS A CA 1
ATOM 1624 C C . HIS A 1 196 ? -7.397 -0.121 -23.761 1.00 92.00 196 HIS A C 1
ATOM 1626 O O . HIS A 1 196 ? -7.526 -0.173 -24.980 1.00 92.00 196 HIS A O 1
ATOM 1632 N N . HIS A 1 197 ? -8.366 -0.490 -22.920 1.00 94.06 197 HIS A N 1
ATOM 1633 C CA . HIS A 1 197 ? -9.671 -0.973 -23.362 1.00 94.06 197 HIS A CA 1
ATOM 1634 C C . HIS A 1 197 ? -10.586 0.166 -23.837 1.00 94.06 197 HIS A C 1
ATOM 1636 O O . HIS A 1 197 ? -11.361 -0.015 -24.771 1.00 94.06 197 HIS A O 1
ATOM 1642 N N . PHE A 1 198 ? -10.466 1.344 -23.224 1.00 94.56 198 PHE A N 1
ATOM 1643 C CA . PHE A 1 198 ? -11.242 2.543 -23.536 1.00 94.56 198 PHE A CA 1
ATOM 1644 C C . PHE A 1 198 ? -10.306 3.706 -23.904 1.00 94.56 198 PHE A C 1
ATOM 1646 O O . PHE A 1 198 ? -10.169 4.648 -23.123 1.00 94.56 198 PHE A O 1
ATOM 1653 N N . PRO A 1 199 ? -9.649 3.677 -25.078 1.00 92.88 199 PRO A N 1
ATOM 1654 C CA . PRO A 1 199 ? -8.688 4.712 -25.472 1.00 92.88 199 PRO A CA 1
ATOM 1655 C C . PRO A 1 199 ? -9.322 6.107 -25.565 1.00 92.88 199 PRO A C 1
ATOM 1657 O O . PRO A 1 199 ? -8.668 7.101 -25.249 1.00 92.88 199 PRO A O 1
ATOM 1660 N N . ASP A 1 200 ? -10.614 6.187 -25.906 1.00 91.06 200 ASP A N 1
ATOM 1661 C CA . ASP A 1 200 ? -11.370 7.444 -25.925 1.00 91.06 200 ASP A CA 1
ATOM 1662 C C . ASP A 1 200 ? -11.338 8.161 -24.567 1.00 91.06 200 ASP A C 1
ATOM 1664 O O . ASP A 1 200 ? -11.301 9.387 -24.519 1.00 91.06 200 ASP A O 1
ATOM 1668 N N . TRP A 1 201 ? -11.238 7.430 -23.446 1.00 93.69 201 TRP A N 1
ATOM 1669 C CA . TRP A 1 201 ? -11.133 8.022 -22.107 1.00 93.69 201 TRP A CA 1
ATOM 1670 C C . TRP A 1 201 ? -9.981 9.027 -21.973 1.00 93.69 201 TRP A C 1
ATOM 1672 O O . TRP A 1 201 ? -10.062 9.936 -21.144 1.00 93.69 201 TRP A O 1
ATOM 1682 N N . GLN A 1 202 ? -8.919 8.895 -22.768 1.00 90.25 202 GLN A N 1
ATOM 1683 C CA . GLN A 1 202 ? -7.766 9.794 -22.727 1.00 90.25 202 GLN A CA 1
ATOM 1684 C C . GLN A 1 202 ? -8.012 11.140 -23.431 1.00 90.25 202 GLN A C 1
ATOM 1686 O O . GLN A 1 202 ? -7.227 12.064 -23.241 1.00 90.25 202 GLN A O 1
ATOM 1691 N N . GLN A 1 203 ? -9.094 11.281 -24.204 1.00 90.69 203 GLN A N 1
ATOM 1692 C CA . GLN A 1 203 ? -9.462 12.534 -24.873 1.00 90.69 203 GLN A CA 1
ATOM 1693 C C . GLN A 1 203 ? -9.987 13.562 -23.857 1.00 90.69 203 GLN A C 1
ATOM 1695 O O . GLN A 1 203 ? -10.681 13.204 -22.903 1.00 90.69 203 GLN A O 1
ATOM 1700 N N . ASP A 1 204 ? -9.687 14.851 -24.046 1.00 86.69 204 ASP A N 1
ATOM 1701 C CA . ASP A 1 204 ? -10.132 15.919 -23.130 1.00 86.69 204 ASP A CA 1
ATOM 1702 C C . ASP A 1 204 ? -11.661 16.094 -23.120 1.00 86.69 204 ASP A C 1
ATOM 1704 O O . ASP A 1 204 ? -12.254 16.447 -22.094 1.00 86.69 204 ASP A O 1
ATOM 1708 N N . GLU A 1 205 ? -12.314 15.813 -24.246 1.00 85.75 205 GLU A N 1
ATOM 1709 C CA . GLU A 1 205 ? -13.763 15.870 -24.405 1.00 85.75 205 GLU A CA 1
ATOM 1710 C C . GLU A 1 205 ? -14.260 14.598 -25.088 1.00 85.75 205 GLU A C 1
ATOM 1712 O O . GLU A 1 205 ? -13.582 14.049 -25.950 1.00 85.75 205 GLU A O 1
ATOM 1717 N N . LEU A 1 206 ? -15.435 14.134 -24.663 1.00 87.75 206 LEU A N 1
ATOM 1718 C CA . LEU A 1 206 ? -16.144 13.009 -25.257 1.00 87.75 206 LEU A CA 1
ATOM 1719 C C . LEU A 1 206 ? -17.495 13.505 -25.752 1.00 87.75 206 LEU A C 1
ATOM 1721 O O . LEU A 1 206 ? -18.153 14.287 -25.056 1.00 87.75 206 LEU A O 1
ATOM 1725 N N . ASP A 1 207 ? -17.915 13.035 -26.920 1.00 87.69 207 ASP A N 1
ATOM 1726 C CA . ASP A 1 207 ? -19.294 13.212 -27.352 1.00 87.69 207 ASP A CA 1
ATOM 1727 C C . ASP A 1 207 ? -20.250 12.296 -26.560 1.00 87.69 207 ASP A C 1
ATOM 1729 O O . ASP A 1 207 ? -19.839 11.404 -25.812 1.00 87.69 207 ASP A O 1
ATOM 1733 N N . VAL A 1 208 ? -21.554 12.545 -26.693 1.00 85.62 208 VAL A N 1
ATOM 1734 C CA . VAL A 1 208 ? -22.588 11.800 -25.954 1.00 85.62 208 VAL A CA 1
ATOM 1735 C C . VAL A 1 208 ? -22.540 10.305 -26.283 1.00 85.62 208 VAL A C 1
ATOM 1737 O O . VAL A 1 208 ? -22.666 9.479 -25.386 1.00 85.62 208 VAL A O 1
ATOM 1740 N N . PHE A 1 209 ? -22.282 9.950 -27.543 1.00 87.69 209 PHE A N 1
ATOM 1741 C CA . PHE A 1 209 ? -22.237 8.558 -27.978 1.00 87.69 209 PHE A CA 1
ATOM 1742 C C . PHE A 1 209 ? -21.041 7.810 -27.372 1.00 87.69 209 PHE A C 1
ATOM 1744 O O . PHE A 1 209 ? -21.191 6.682 -26.907 1.00 87.69 209 PHE A O 1
ATOM 1751 N N . GLN A 1 210 ? -19.865 8.438 -27.321 1.00 90.50 210 GLN A N 1
ATOM 1752 C CA . GLN A 1 210 ? -18.677 7.882 -26.673 1.00 90.50 210 GLN A CA 1
ATOM 1753 C C . GLN A 1 210 ? -18.895 7.691 -25.167 1.00 90.50 210 GLN A C 1
ATOM 1755 O O . GLN A 1 210 ? -18.483 6.671 -24.611 1.00 90.50 210 GLN A O 1
ATOM 1760 N N . VAL A 1 211 ? -19.549 8.651 -24.505 1.00 87.12 211 VAL A N 1
ATOM 1761 C CA . VAL A 1 211 ? -19.894 8.560 -23.078 1.00 87.12 211 VAL A CA 1
ATOM 1762 C C . VAL A 1 211 ? -20.848 7.397 -22.813 1.00 87.12 211 VAL A C 1
ATOM 1764 O O . VAL A 1 211 ? -20.578 6.594 -21.917 1.00 87.12 211 VAL A O 1
ATOM 1767 N N . ASP A 1 212 ? -21.920 7.286 -23.597 1.00 87.75 212 ASP A N 1
ATOM 1768 C CA . ASP A 1 212 ? -22.929 6.236 -23.443 1.00 87.75 212 ASP A CA 1
ATOM 1769 C C . ASP A 1 212 ? -22.322 4.854 -23.713 1.00 87.75 212 ASP A C 1
ATOM 1771 O O . ASP A 1 212 ? -22.451 3.945 -22.892 1.00 87.75 212 ASP A O 1
ATOM 1775 N N . ASN A 1 213 ? -21.548 4.716 -24.794 1.00 91.31 213 ASN A N 1
ATOM 1776 C CA . ASN A 1 213 ? -20.846 3.476 -25.123 1.00 91.31 213 ASN A CA 1
ATOM 1777 C C . ASN A 1 213 ? -19.876 3.052 -24.006 1.00 91.31 213 ASN A C 1
ATOM 1779 O O . ASN A 1 213 ? -19.803 1.878 -23.641 1.00 91.31 213 ASN A O 1
ATOM 1783 N N . LEU A 1 214 ? -19.132 3.993 -23.419 1.00 93.00 214 LEU A N 1
ATOM 1784 C CA . LEU A 1 214 ? -18.232 3.691 -22.306 1.00 93.00 214 LEU A CA 1
ATOM 1785 C C . LEU A 1 214 ? -19.029 3.225 -21.075 1.00 93.00 214 LEU A C 1
ATOM 1787 O O . LEU A 1 214 ? -18.685 2.205 -20.471 1.00 93.00 214 LEU A O 1
ATOM 1791 N N . ALA A 1 215 ? -20.117 3.919 -20.730 1.00 92.62 215 ALA A N 1
ATOM 1792 C CA . ALA A 1 215 ? -20.975 3.557 -19.603 1.00 92.62 215 ALA A CA 1
ATOM 1793 C C . ALA A 1 215 ? -21.607 2.160 -19.762 1.00 92.62 215 ALA A C 1
ATOM 1795 O O . ALA A 1 215 ? -21.616 1.385 -18.802 1.00 92.62 215 ALA A O 1
ATOM 1796 N N . GLU A 1 216 ? -22.064 1.805 -20.965 1.00 94.25 216 GLU A N 1
ATOM 1797 C CA . GLU A 1 216 ? -22.647 0.490 -21.268 1.00 94.25 216 GLU A CA 1
ATOM 1798 C C . GLU A 1 216 ? -21.641 -0.663 -21.120 1.00 94.25 216 GLU A C 1
ATOM 1800 O O . GLU A 1 216 ? -22.006 -1.754 -20.675 1.00 94.25 216 GLU A O 1
ATOM 1805 N N . ASN A 1 217 ? -20.362 -0.429 -21.433 1.00 95.94 217 ASN A N 1
ATOM 1806 C CA . ASN A 1 217 ? -19.322 -1.464 -21.429 1.00 95.94 217 ASN A CA 1
ATOM 1807 C C . ASN A 1 217 ? -18.574 -1.606 -20.087 1.00 95.94 217 ASN A C 1
ATOM 1809 O O . ASN A 1 217 ? -17.954 -2.644 -19.831 1.00 95.94 217 ASN A O 1
ATOM 1813 N N . ILE A 1 218 ? -18.645 -0.612 -19.192 1.00 95.88 218 ILE A N 1
ATOM 1814 C CA . ILE A 1 218 ? -18.013 -0.670 -17.859 1.00 95.88 218 ILE A CA 1
ATOM 1815 C C . ILE A 1 218 ? -18.379 -1.935 -17.061 1.00 95.88 218 ILE A C 1
ATOM 1817 O O . ILE A 1 218 ? -17.464 -2.551 -16.509 1.00 95.88 218 ILE A O 1
ATOM 1821 N N . PRO A 1 219 ? -19.652 -2.374 -16.975 1.00 96.00 219 PRO A N 1
ATOM 1822 C CA . PRO A 1 219 ? -20.009 -3.577 -16.223 1.00 96.00 219 PRO A CA 1
ATOM 1823 C C . PRO A 1 219 ? -19.315 -4.842 -16.747 1.00 96.00 219 PRO A C 1
ATOM 1825 O O . PRO A 1 219 ? -18.884 -5.693 -15.966 1.00 96.00 219 PRO A O 1
ATOM 1828 N N . GLN A 1 220 ? -19.173 -4.968 -18.069 1.00 96.25 220 GLN A N 1
ATOM 1829 C CA . GLN A 1 220 ? -18.475 -6.098 -18.680 1.00 96.25 220 GLN A CA 1
ATOM 1830 C C . GLN A 1 220 ? -16.974 -6.040 -18.379 1.00 96.25 220 GLN A C 1
ATOM 1832 O O . GLN A 1 220 ? -16.387 -7.050 -17.982 1.00 96.25 220 GLN A O 1
ATOM 1837 N N . PHE A 1 221 ? -16.369 -4.856 -18.503 1.00 96.62 221 PHE A N 1
ATOM 1838 C CA . PHE A 1 221 ? -14.966 -4.652 -18.162 1.00 96.62 221 PHE A CA 1
ATOM 1839 C C . PHE A 1 221 ? -14.688 -4.937 -16.677 1.00 96.62 221 PHE A C 1
ATOM 1841 O O . PHE A 1 221 ? -13.709 -5.613 -16.364 1.00 96.62 221 PHE A O 1
ATOM 1848 N N . TYR A 1 222 ? -15.576 -4.516 -15.768 1.00 96.56 222 TYR A N 1
ATOM 1849 C CA . TYR A 1 222 ? -15.491 -4.811 -14.335 1.00 96.56 222 TYR A CA 1
ATOM 1850 C C . TYR A 1 222 ? -15.402 -6.318 -14.060 1.00 96.56 222 TYR A C 1
ATOM 1852 O O . TYR A 1 222 ? -14.510 -6.764 -13.335 1.00 96.56 222 TYR A O 1
ATOM 1860 N N . ASN A 1 223 ? -16.277 -7.119 -14.672 1.00 95.19 223 ASN A N 1
ATOM 1861 C CA . ASN A 1 223 ? -16.270 -8.573 -14.493 1.00 95.19 223 ASN A CA 1
ATOM 1862 C C . ASN A 1 223 ? -14.986 -9.211 -15.047 1.00 95.19 223 ASN A C 1
ATOM 1864 O O . ASN A 1 223 ? -14.385 -10.078 -14.404 1.00 95.19 223 ASN A O 1
ATOM 1868 N N . PHE A 1 224 ? -14.541 -8.752 -16.221 1.00 94.19 224 PHE A N 1
ATOM 1869 C CA . PHE A 1 224 ? -13.300 -9.208 -16.843 1.00 94.19 224 PHE A CA 1
ATOM 1870 C C . PHE A 1 224 ? -12.087 -8.942 -15.939 1.00 94.19 224 PHE A C 1
ATOM 1872 O O . PHE A 1 224 ? -11.349 -9.868 -15.593 1.00 94.19 224 PHE A O 1
ATOM 1879 N N . ILE A 1 225 ? -11.901 -7.692 -15.505 1.00 95.88 225 ILE A N 1
ATOM 1880 C CA . ILE A 1 225 ? -10.715 -7.307 -14.739 1.00 95.88 225 ILE A CA 1
ATOM 1881 C C . ILE A 1 225 ? -10.734 -7.890 -13.326 1.00 95.88 225 ILE A C 1
ATOM 1883 O O . ILE A 1 225 ? -9.692 -8.310 -12.826 1.00 95.88 225 ILE A O 1
ATOM 1887 N N . THR A 1 226 ? -11.908 -8.004 -12.698 1.00 94.88 226 THR A N 1
ATOM 1888 C CA . THR A 1 226 ? -12.045 -8.629 -11.373 1.00 94.88 226 THR A CA 1
ATOM 1889 C C . THR A 1 226 ? -11.618 -10.094 -11.413 1.00 94.88 226 THR A C 1
ATOM 1891 O O . THR A 1 226 ? -10.835 -10.521 -10.566 1.00 94.88 226 THR A O 1
ATOM 1894 N N . THR A 1 227 ? -11.998 -10.836 -12.460 1.00 93.56 227 THR A N 1
ATOM 1895 C CA . THR A 1 227 ? -11.558 -12.230 -12.656 1.00 93.56 227 THR A CA 1
ATOM 1896 C C . THR A 1 227 ? -10.031 -12.343 -12.719 1.00 93.56 227 THR A C 1
ATOM 1898 O O . THR A 1 227 ? -9.438 -13.226 -12.097 1.00 93.56 227 THR A O 1
ATOM 1901 N N . ALA A 1 228 ? -9.366 -11.421 -13.424 1.00 93.12 228 ALA A N 1
ATOM 1902 C CA . ALA A 1 228 ? -7.908 -11.397 -13.508 1.00 93.12 228 ALA A CA 1
ATOM 1903 C C . ALA A 1 228 ? -7.246 -11.002 -12.174 1.00 93.12 228 ALA A C 1
ATOM 1905 O O . ALA A 1 228 ? -6.225 -11.579 -11.788 1.00 93.12 228 ALA A O 1
ATOM 1906 N N . LEU A 1 229 ? -7.818 -10.032 -11.455 1.00 94.19 229 LEU A N 1
ATOM 1907 C CA . LEU A 1 229 ? -7.280 -9.519 -10.193 1.00 94.19 229 LEU A CA 1
ATOM 1908 C C . LEU A 1 229 ? -7.426 -10.507 -9.029 1.00 94.19 229 LEU A C 1
ATOM 1910 O O . LEU A 1 229 ? -6.544 -10.541 -8.166 1.00 94.19 229 LEU A O 1
ATOM 1914 N N . GLU A 1 230 ? -8.497 -11.302 -9.024 1.00 92.88 230 GLU A N 1
ATOM 1915 C CA . GLU A 1 230 ? -8.833 -12.296 -7.992 1.00 92.88 230 GLU A CA 1
ATOM 1916 C C . GLU A 1 230 ? -8.361 -13.716 -8.341 1.00 92.88 230 GLU A C 1
ATOM 1918 O O . GLU A 1 230 ? -8.652 -14.680 -7.629 1.00 92.88 230 GLU A O 1
ATOM 1923 N N . HIS A 1 231 ? -7.589 -13.858 -9.419 1.00 91.62 231 HIS A N 1
ATOM 1924 C CA . HIS A 1 231 ? -7.089 -15.147 -9.865 1.00 91.62 231 HIS A CA 1
ATOM 1925 C C . HIS A 1 231 ? -6.280 -15.862 -8.752 1.00 91.62 231 HIS A C 1
ATOM 1927 O O . HIS A 1 231 ? -5.396 -15.246 -8.143 1.00 91.62 231 HIS A O 1
ATOM 1933 N N . PRO A 1 232 ? -6.467 -17.181 -8.518 1.00 87.75 232 PRO A N 1
ATOM 1934 C CA . PRO A 1 232 ? -5.818 -17.912 -7.417 1.00 87.75 232 PRO A CA 1
ATOM 1935 C C . PRO A 1 232 ? -4.281 -17.867 -7.409 1.00 87.75 232 PRO A C 1
ATOM 1937 O O . PRO A 1 232 ? -3.641 -18.119 -6.386 1.00 87.75 232 PRO A O 1
ATOM 1940 N N . ALA A 1 233 ? -3.666 -17.571 -8.557 1.00 87.88 233 ALA A N 1
ATOM 1941 C CA . ALA A 1 233 ? -2.216 -17.456 -8.693 1.00 87.88 233 ALA A CA 1
ATOM 1942 C C . ALA A 1 233 ? -1.637 -16.106 -8.246 1.00 87.88 233 ALA A C 1
ATOM 1944 O O . ALA A 1 233 ? -0.437 -16.036 -7.977 1.00 87.88 233 ALA A O 1
ATOM 1945 N N . CYS A 1 234 ? -2.463 -15.066 -8.127 1.00 88.25 234 CYS A N 1
ATOM 1946 C CA . CYS A 1 234 ? -2.061 -13.683 -7.873 1.00 88.25 234 CYS A CA 1
ATOM 1947 C C . CYS A 1 234 ? -1.092 -13.540 -6.681 1.00 88.25 234 CYS A C 1
ATOM 1949 O O . CYS A 1 234 ? 0.044 -13.068 -6.831 1.00 88.25 234 CYS A O 1
ATOM 1951 N N . ASP A 1 235 ? -1.494 -14.029 -5.504 1.00 86.06 235 ASP A N 1
ATOM 1952 C CA . ASP A 1 235 ? -0.696 -13.946 -4.275 1.00 86.06 235 ASP A CA 1
ATOM 1953 C C . ASP A 1 235 ? 0.627 -14.708 -4.381 1.00 86.06 235 ASP A C 1
ATOM 1955 O O . ASP A 1 235 ? 1.652 -14.306 -3.816 1.00 86.06 235 ASP A O 1
ATOM 1959 N N . ARG A 1 236 ? 0.609 -15.840 -5.092 1.00 86.75 236 ARG A N 1
ATOM 1960 C CA . ARG A 1 236 ? 1.784 -16.692 -5.254 1.00 86.75 236 ARG A CA 1
ATOM 1961 C C . ARG A 1 236 ? 2.794 -16.052 -6.194 1.00 86.75 236 ARG A C 1
ATOM 1963 O O . ARG A 1 236 ? 3.964 -15.970 -5.829 1.00 86.75 236 ARG A O 1
ATOM 1970 N N . LEU A 1 237 ? 2.348 -15.586 -7.358 1.00 90.44 237 LEU A N 1
ATOM 1971 C CA . LEU A 1 237 ? 3.198 -14.908 -8.336 1.00 90.44 237 LEU A CA 1
ATOM 1972 C C . LEU A 1 237 ? 3.841 -13.673 -7.718 1.00 90.44 237 LEU A C 1
ATOM 1974 O O . LEU A 1 237 ? 5.061 -13.543 -7.728 1.00 90.44 237 LEU A O 1
ATOM 1978 N N . THR A 1 238 ? 3.038 -12.836 -7.060 1.00 90.69 238 THR A N 1
ATOM 1979 C CA . THR A 1 238 ? 3.533 -11.648 -6.359 1.00 90.69 238 THR A CA 1
ATOM 1980 C C . THR A 1 238 ? 4.618 -12.013 -5.342 1.00 90.69 238 THR A C 1
ATOM 1982 O O . THR A 1 238 ? 5.659 -11.364 -5.270 1.00 90.69 238 THR A O 1
ATOM 1985 N N . ARG A 1 239 ? 4.426 -13.085 -4.560 1.00 87.62 239 ARG A N 1
ATOM 1986 C CA . ARG A 1 239 ? 5.415 -13.538 -3.569 1.00 87.62 239 ARG A CA 1
ATOM 1987 C C . ARG A 1 239 ? 6.720 -14.019 -4.203 1.00 87.62 239 ARG A C 1
ATOM 1989 O O . ARG A 1 239 ? 7.777 -13.752 -3.641 1.00 87.62 239 ARG A O 1
ATOM 1996 N N . LEU A 1 240 ? 6.644 -14.718 -5.335 1.00 88.69 240 LEU A N 1
ATOM 1997 C CA . LEU A 1 240 ? 7.816 -15.216 -6.061 1.00 88.69 240 LEU A CA 1
ATOM 1998 C C . LEU A 1 240 ? 8.585 -14.090 -6.758 1.00 88.69 240 LEU A C 1
ATOM 2000 O O . LEU A 1 240 ? 9.811 -14.132 -6.805 1.00 88.69 240 LEU A O 1
ATOM 2004 N N . LEU A 1 241 ? 7.881 -13.070 -7.253 1.00 92.44 241 LEU A N 1
ATOM 2005 C CA . LEU A 1 241 ? 8.488 -11.948 -7.966 1.00 92.44 241 LEU A CA 1
ATOM 2006 C C . LEU A 1 241 ? 9.023 -10.844 -7.049 1.00 92.44 241 LEU A C 1
ATOM 2008 O O . LEU A 1 241 ? 9.887 -10.087 -7.471 1.00 92.44 241 LEU A O 1
ATOM 2012 N N . ARG A 1 242 ? 8.586 -10.759 -5.786 1.00 91.62 242 ARG A N 1
ATOM 2013 C CA . ARG A 1 242 ? 9.108 -9.769 -4.821 1.00 91.62 242 ARG A CA 1
ATOM 2014 C C . ARG A 1 242 ? 10.639 -9.807 -4.669 1.00 91.62 242 ARG A C 1
ATOM 2016 O O . ARG A 1 242 ? 11.254 -8.760 -4.837 1.00 91.62 242 ARG A O 1
ATOM 2023 N N . PRO A 1 243 ? 11.289 -10.964 -4.419 1.00 90.38 243 PRO A N 1
ATOM 2024 C CA . PRO A 1 243 ? 12.753 -11.046 -4.423 1.00 90.38 243 PRO A CA 1
ATOM 2025 C C . PRO A 1 243 ? 13.372 -10.647 -5.768 1.00 90.38 243 PRO A C 1
ATOM 2027 O O . PRO A 1 243 ? 14.410 -9.992 -5.806 1.00 90.38 243 PRO A O 1
ATOM 2030 N N . VAL A 1 244 ? 12.716 -11.020 -6.872 1.00 92.50 244 VAL A N 1
ATOM 2031 C CA . VAL A 1 244 ? 13.162 -10.735 -8.244 1.00 92.50 244 VAL A CA 1
ATOM 2032 C C . VAL A 1 244 ? 13.105 -9.240 -8.555 1.00 92.50 244 VAL A C 1
ATOM 2034 O O . VAL A 1 244 ? 13.932 -8.759 -9.314 1.00 92.50 244 VAL A O 1
ATOM 2037 N N . ALA A 1 245 ? 12.183 -8.495 -7.945 1.00 95.44 245 ALA A N 1
ATOM 2038 C CA . ALA A 1 245 ? 12.029 -7.055 -8.120 1.00 95.44 245 ALA A CA 1
ATOM 2039 C C . ALA A 1 245 ? 13.178 -6.236 -7.497 1.00 95.44 245 ALA A C 1
ATOM 2041 O O . ALA A 1 245 ? 13.418 -5.105 -7.917 1.00 95.44 245 ALA A O 1
ATOM 2042 N N . VAL A 1 246 ? 13.910 -6.777 -6.511 1.00 95.31 2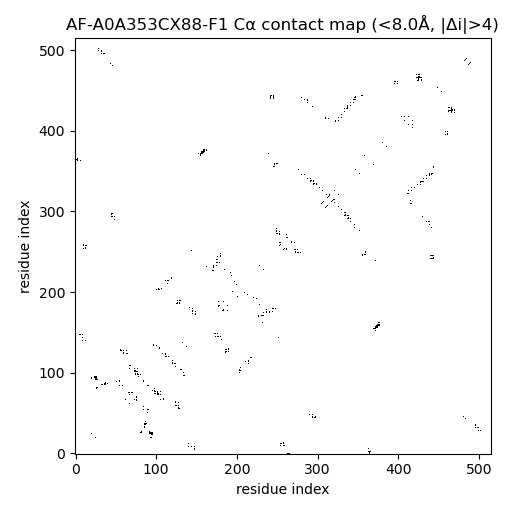46 VAL A N 1
ATOM 2043 C CA . VAL A 1 246 ? 14.912 -6.014 -5.739 1.00 95.31 246 VAL A CA 1
ATOM 2044 C C . VAL A 1 246 ? 16.031 -5.425 -6.615 1.00 95.31 246 VAL A C 1
ATOM 2046 O O . VAL A 1 246 ? 16.312 -4.236 -6.463 1.00 95.31 246 VAL A O 1
ATOM 2049 N N . PRO A 1 247 ? 16.667 -6.165 -7.545 1.00 96.06 247 PRO A N 1
ATOM 2050 C CA . PRO A 1 247 ? 17.656 -5.584 -8.453 1.00 96.06 247 PRO A CA 1
ATOM 2051 C C . PRO A 1 247 ? 17.089 -4.489 -9.369 1.00 96.06 247 PRO A C 1
ATOM 2053 O O . PRO A 1 247 ? 17.732 -3.457 -9.519 1.00 96.06 247 PRO A O 1
ATOM 2056 N N . TYR A 1 248 ? 15.877 -4.646 -9.914 1.00 96.88 248 TYR A N 1
ATOM 2057 C CA . TYR A 1 248 ? 15.224 -3.616 -10.746 1.00 96.88 248 TYR A CA 1
ATOM 2058 C C . TYR A 1 248 ? 14.925 -2.347 -9.943 1.00 96.88 248 TYR A C 1
ATOM 2060 O O . TYR A 1 248 ? 15.119 -1.224 -10.400 1.00 96.88 248 TYR A O 1
ATOM 2068 N N . LEU A 1 249 ? 14.510 -2.513 -8.691 1.00 95.62 249 LEU A N 1
ATOM 2069 C CA . LEU A 1 249 ? 14.319 -1.407 -7.765 1.00 95.62 249 LEU A CA 1
ATOM 2070 C C . LEU A 1 249 ? 15.636 -0.694 -7.418 1.00 95.62 249 LEU A C 1
ATOM 2072 O O . LEU A 1 249 ? 15.638 0.528 -7.259 1.00 95.62 249 LEU A O 1
ATOM 2076 N N . THR A 1 250 ? 16.746 -1.431 -7.329 1.00 96.25 250 THR A N 1
ATOM 2077 C CA . THR A 1 250 ? 18.093 -0.854 -7.188 1.00 96.25 250 THR A CA 1
ATOM 2078 C C . THR A 1 250 ? 18.504 -0.096 -8.452 1.00 96.25 250 THR A C 1
ATOM 2080 O O . THR A 1 250 ? 18.992 1.024 -8.335 1.00 96.25 250 THR A O 1
ATOM 2083 N N . LEU A 1 251 ? 18.240 -0.645 -9.646 1.00 96.12 251 LEU A N 1
ATOM 2084 C CA . LEU A 1 251 ? 18.472 0.032 -10.928 1.00 96.12 251 LEU A CA 1
ATOM 2085 C C . LEU A 1 251 ? 17.750 1.381 -10.972 1.00 96.12 251 LEU A C 1
ATOM 2087 O O . LEU A 1 251 ? 18.365 2.412 -11.222 1.00 96.12 251 LEU A O 1
ATOM 2091 N N . ARG A 1 252 ? 16.455 1.383 -10.649 1.00 95.25 252 ARG A N 1
ATOM 2092 C CA . ARG A 1 252 ? 15.641 2.599 -10.578 1.00 95.25 252 ARG A CA 1
ATOM 2093 C C . ARG A 1 252 ? 16.242 3.640 -9.637 1.00 95.25 252 ARG A C 1
ATOM 2095 O O . ARG A 1 252 ? 16.285 4.815 -9.986 1.00 95.25 252 ARG A O 1
ATOM 2102 N N . ASP A 1 253 ? 16.678 3.233 -8.445 1.00 94.06 253 ASP A N 1
ATOM 2103 C CA . ASP A 1 253 ? 17.284 4.157 -7.480 1.00 94.06 253 ASP A CA 1
ATOM 2104 C C . ASP A 1 253 ? 18.596 4.752 -8.020 1.00 94.06 253 ASP A C 1
ATOM 2106 O O . ASP A 1 253 ? 18.793 5.959 -7.910 1.00 94.06 253 ASP A O 1
ATOM 2110 N N . MET A 1 254 ? 19.442 3.945 -8.672 1.00 94.25 254 MET A N 1
ATOM 2111 C CA . MET A 1 254 ? 20.682 4.422 -9.301 1.00 94.25 254 MET A CA 1
ATOM 2112 C C . MET A 1 254 ? 20.420 5.436 -10.412 1.00 94.25 254 MET A C 1
ATOM 2114 O O . MET A 1 254 ? 21.030 6.503 -10.425 1.00 94.25 254 MET A O 1
ATOM 2118 N N . VAL A 1 255 ? 19.498 5.120 -11.324 1.00 92.25 255 VAL A N 1
ATOM 2119 C CA . VAL A 1 255 ? 19.151 6.000 -12.447 1.00 92.25 255 VAL A CA 1
ATOM 2120 C C . VAL A 1 255 ? 18.502 7.291 -11.937 1.00 92.25 255 VAL A C 1
ATOM 2122 O O . VAL A 1 255 ? 18.765 8.365 -12.466 1.00 92.25 255 VAL A O 1
ATOM 2125 N N . THR A 1 256 ? 17.711 7.219 -10.862 1.00 89.94 256 THR A N 1
ATOM 2126 C CA . THR A 1 256 ? 17.106 8.411 -10.245 1.00 89.94 256 THR A CA 1
ATOM 2127 C C . THR A 1 256 ? 18.158 9.344 -9.639 1.00 89.94 256 THR A C 1
ATOM 2129 O O . THR A 1 256 ? 18.021 10.558 -9.745 1.00 89.94 256 THR A O 1
ATOM 2132 N N . GLU A 1 257 ? 19.188 8.799 -8.984 1.00 87.06 257 GLU A N 1
ATOM 2133 C CA . GLU A 1 257 ? 20.200 9.597 -8.274 1.00 87.06 257 GLU A CA 1
ATOM 2134 C C . GLU A 1 257 ? 21.332 10.089 -9.190 1.00 87.06 257 GLU A C 1
ATOM 2136 O O . GLU A 1 257 ? 21.845 11.188 -8.985 1.00 87.06 257 GLU A O 1
ATOM 2141 N N . ARG A 1 258 ? 21.737 9.294 -10.189 1.00 83.56 258 ARG A N 1
ATOM 2142 C CA . ARG A 1 258 ? 22.939 9.549 -11.007 1.00 83.56 258 ARG A CA 1
ATOM 2143 C C . ARG A 1 258 ? 22.712 9.477 -12.521 1.00 83.56 258 ARG A C 1
ATOM 2145 O O . ARG A 1 258 ? 23.652 9.728 -13.274 1.00 83.56 258 ARG A O 1
ATOM 2152 N N . GLN A 1 259 ? 21.500 9.168 -12.982 1.00 85.69 259 GLN A N 1
ATOM 2153 C CA . GLN A 1 259 ? 21.167 9.039 -14.409 1.00 85.69 259 GLN A CA 1
ATOM 2154 C C . GLN A 1 259 ? 22.169 8.127 -15.150 1.00 85.69 259 GLN A C 1
ATOM 2156 O O . GLN A 1 259 ? 22.526 7.068 -14.632 1.00 85.69 259 GLN A O 1
ATOM 2161 N N . GLU A 1 260 ? 22.631 8.514 -16.344 1.00 86.19 260 GLU A N 1
ATOM 2162 C CA . GLU A 1 260 ? 23.589 7.734 -17.144 1.00 86.19 260 GLU A CA 1
ATOM 2163 C C . GLU A 1 260 ? 24.974 7.625 -16.502 1.00 86.19 260 GLU A C 1
ATOM 2165 O O . GLU A 1 260 ? 25.623 6.590 -16.647 1.00 86.19 260 GLU A O 1
ATOM 2170 N N . SER A 1 261 ? 25.393 8.627 -15.716 1.00 87.75 261 SER A N 1
ATOM 2171 C CA . SER A 1 261 ? 26.727 8.639 -15.088 1.00 87.75 261 SER A CA 1
ATOM 2172 C C . SER A 1 261 ? 26.953 7.460 -14.135 1.00 87.75 261 SER A C 1
ATOM 2174 O O . SER A 1 261 ? 28.086 7.083 -13.842 1.00 87.75 261 SER A O 1
ATOM 2176 N N . ALA A 1 262 ? 25.876 6.805 -13.681 1.00 89.25 262 ALA A N 1
ATOM 2177 C CA . ALA A 1 262 ? 25.953 5.570 -12.909 1.00 89.25 262 ALA A CA 1
ATOM 2178 C C . ALA A 1 262 ? 26.666 4.421 -13.654 1.00 89.25 262 ALA A C 1
ATOM 2180 O O . ALA A 1 262 ? 27.083 3.462 -13.006 1.00 89.25 262 ALA A O 1
ATOM 2181 N N . PHE A 1 263 ? 26.811 4.500 -14.981 1.00 92.25 263 PHE A N 1
ATOM 2182 C CA . PHE A 1 263 ? 27.297 3.412 -15.838 1.00 92.25 263 PHE A CA 1
ATOM 2183 C C . PHE A 1 263 ? 28.610 3.723 -16.583 1.00 92.25 263 PHE A C 1
ATOM 2185 O O . PHE A 1 263 ? 29.062 2.909 -17.402 1.00 92.25 263 PHE A O 1
ATOM 2192 N N . ASP A 1 264 ? 29.258 4.853 -16.274 1.00 89.88 264 ASP A N 1
ATOM 2193 C CA . ASP A 1 264 ? 30.481 5.325 -16.946 1.00 89.88 264 ASP A CA 1
ATOM 2194 C C . ASP A 1 264 ? 31.623 4.302 -16.867 1.00 89.88 264 ASP A C 1
ATOM 2196 O O . ASP A 1 264 ? 32.275 3.974 -17.861 1.00 89.88 264 ASP A O 1
ATOM 2200 N N . SER A 1 265 ? 31.835 3.724 -15.684 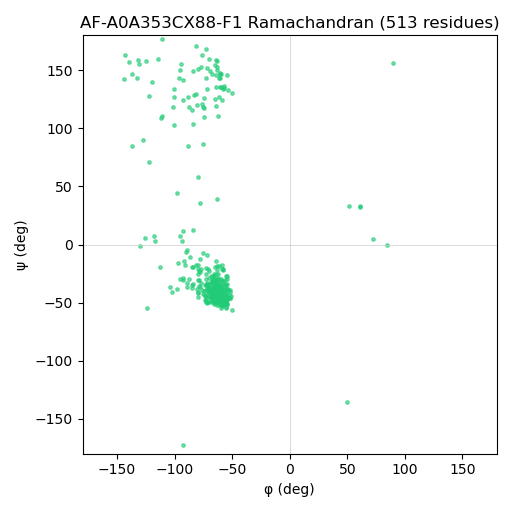1.00 91.69 265 SER A N 1
ATOM 2201 C CA . SER A 1 265 ? 32.855 2.701 -15.442 1.00 91.69 265 SER A CA 1
ATOM 2202 C C . SER A 1 265 ? 32.370 1.643 -14.459 1.00 91.69 265 SER A C 1
ATOM 2204 O O . SER A 1 265 ? 31.422 1.863 -13.705 1.00 91.69 265 SER A O 1
ATOM 2206 N N . ASP A 1 266 ? 33.061 0.503 -14.429 1.00 90.06 266 ASP A N 1
ATOM 2207 C CA . ASP A 1 266 ? 32.751 -0.586 -13.502 1.00 90.06 266 ASP A CA 1
ATOM 2208 C C . ASP A 1 266 ? 32.792 -0.136 -12.033 1.00 90.06 266 ASP A C 1
ATOM 2210 O O . ASP A 1 266 ? 31.889 -0.426 -11.249 1.00 90.06 266 ASP A O 1
ATOM 2214 N N . GLN A 1 267 ? 33.804 0.661 -11.680 1.00 92.69 267 GLN A N 1
ATOM 2215 C CA . GLN A 1 267 ? 33.966 1.189 -10.329 1.00 92.69 267 GLN A CA 1
ATOM 2216 C C . GLN A 1 267 ? 32.836 2.153 -9.949 1.00 92.69 267 GLN A C 1
ATOM 2218 O O . GLN A 1 267 ? 32.345 2.120 -8.818 1.00 92.69 267 GLN A O 1
ATOM 2223 N N . VAL A 1 268 ? 32.412 3.011 -10.884 1.00 93.75 268 VAL A N 1
ATOM 2224 C CA . VAL A 1 268 ? 31.301 3.948 -10.661 1.00 93.75 268 VAL A CA 1
ATOM 2225 C C . VAL A 1 268 ? 29.986 3.188 -10.499 1.00 93.75 268 VAL A C 1
ATOM 2227 O O . VAL A 1 268 ? 29.252 3.471 -9.551 1.00 93.75 268 VAL A O 1
ATOM 2230 N N . PHE A 1 269 ? 29.744 2.173 -11.334 1.00 95.50 269 PHE A N 1
ATOM 2231 C CA . PHE A 1 269 ? 28.588 1.284 -11.229 1.00 95.50 269 PHE A CA 1
ATOM 2232 C C . PHE A 1 269 ? 28.529 0.584 -9.870 1.00 95.50 269 PHE A C 1
ATOM 2234 O O . PHE A 1 269 ? 27.507 0.646 -9.189 1.00 95.50 269 PHE A O 1
ATOM 2241 N N . MET A 1 270 ? 29.632 -0.031 -9.434 1.00 94.94 270 MET A N 1
ATOM 2242 C CA . MET A 1 270 ? 29.692 -0.730 -8.147 1.00 94.94 270 MET A CA 1
ATOM 2243 C C . MET A 1 270 ? 29.414 0.214 -6.971 1.00 94.94 270 MET A C 1
ATOM 2245 O O . MET A 1 270 ? 28.642 -0.129 -6.073 1.00 94.94 270 MET A O 1
ATOM 2249 N N . ASN A 1 271 ? 29.989 1.420 -6.993 1.00 94.25 271 ASN A N 1
ATOM 2250 C CA . ASN A 1 271 ? 29.765 2.426 -5.956 1.00 94.25 271 ASN A CA 1
ATOM 2251 C C . ASN A 1 271 ? 28.305 2.910 -5.934 1.00 94.25 271 ASN A C 1
ATOM 2253 O O . ASN A 1 271 ? 27.703 2.986 -4.863 1.00 94.25 271 ASN A O 1
ATOM 2257 N N . ALA A 1 272 ? 27.727 3.198 -7.103 1.00 95.00 272 ALA A N 1
ATOM 2258 C CA . ALA A 1 272 ? 26.340 3.638 -7.233 1.00 95.00 272 ALA A CA 1
ATOM 2259 C C . ALA A 1 272 ? 25.346 2.542 -6.808 1.00 95.00 272 ALA A C 1
ATOM 2261 O O . ALA A 1 272 ? 24.396 2.818 -6.077 1.00 95.00 272 ALA A O 1
ATOM 2262 N N . ALA A 1 273 ? 25.593 1.285 -7.187 1.00 96.00 273 ALA A N 1
ATOM 2263 C CA . ALA A 1 273 ? 24.769 0.148 -6.783 1.00 96.00 273 ALA A CA 1
ATOM 2264 C C . ALA A 1 273 ? 24.817 -0.084 -5.267 1.00 96.00 273 ALA A C 1
ATOM 2266 O O . ALA A 1 273 ? 23.780 -0.290 -4.629 1.00 96.00 273 ALA A O 1
ATOM 2267 N N . GLN A 1 274 ? 26.007 -0.001 -4.668 1.00 95.69 274 GLN A N 1
ATOM 2268 C CA . GLN A 1 274 ? 26.175 -0.118 -3.222 1.00 95.69 274 GLN A CA 1
ATOM 2269 C C . GLN A 1 274 ? 25.433 1.003 -2.479 1.00 95.69 274 GLN A C 1
ATOM 2271 O O . GLN A 1 274 ? 24.720 0.735 -1.507 1.00 95.69 274 GLN A O 1
ATOM 2276 N N . GLU A 1 275 ? 25.574 2.247 -2.939 1.00 94.81 275 GLU A N 1
ATOM 2277 C CA . GLU A 1 275 ? 24.874 3.401 -2.375 1.00 94.81 275 GLU A CA 1
ATOM 2278 C C . GLU A 1 275 ? 23.351 3.231 -2.461 1.00 94.81 275 GLU A C 1
ATOM 2280 O O . GLU A 1 275 ? 22.665 3.370 -1.444 1.00 94.81 275 GLU A O 1
ATOM 2285 N N . ALA A 1 276 ? 22.830 2.818 -3.620 1.00 95.25 276 ALA A N 1
ATOM 2286 C CA . ALA A 1 276 ? 21.407 2.567 -3.828 1.00 95.25 276 ALA A CA 1
ATOM 2287 C C . ALA A 1 276 ? 20.854 1.503 -2.860 1.00 95.25 276 ALA A C 1
ATOM 2289 O O . ALA A 1 276 ? 19.832 1.730 -2.201 1.00 95.25 276 ALA A O 1
ATOM 2290 N N . VAL A 1 277 ? 21.550 0.371 -2.679 1.00 95.00 277 VAL A N 1
ATOM 2291 C CA . VAL A 1 277 ? 21.132 -0.682 -1.729 1.00 95.00 277 VAL A CA 1
ATOM 2292 C C . VAL A 1 277 ? 21.147 -0.176 -0.281 1.00 95.00 277 VAL A C 1
ATOM 2294 O O . VAL A 1 277 ? 20.227 -0.467 0.498 1.00 95.00 277 VAL A O 1
ATOM 2297 N N . VAL A 1 278 ? 22.162 0.605 0.104 1.00 93.56 278 VAL A N 1
ATOM 2298 C CA . VAL A 1 278 ? 22.265 1.193 1.450 1.00 93.56 278 VAL A CA 1
ATOM 2299 C C . VAL A 1 278 ? 21.147 2.210 1.687 1.00 93.56 278 VAL A C 1
ATOM 2301 O O . VAL A 1 278 ? 20.463 2.146 2.716 1.00 93.56 278 VAL A O 1
ATOM 2304 N N . ASN A 1 279 ? 20.909 3.115 0.739 1.00 93.50 279 ASN A N 1
ATOM 2305 C CA . ASN A 1 279 ? 19.858 4.127 0.815 1.00 93.50 279 ASN A CA 1
ATOM 2306 C C . ASN A 1 279 ? 18.473 3.476 0.885 1.00 93.50 279 ASN A C 1
ATOM 2308 O O . ASN A 1 279 ? 17.655 3.843 1.735 1.00 93.50 279 ASN A O 1
ATOM 2312 N N . ARG A 1 280 ? 18.226 2.437 0.083 1.00 92.25 280 ARG A N 1
ATOM 2313 C CA . ARG A 1 280 ? 17.003 1.628 0.142 1.00 92.25 280 ARG A CA 1
ATOM 2314 C C . ARG A 1 280 ? 16.819 0.938 1.488 1.00 92.25 280 ARG A C 1
ATOM 2316 O O . ARG A 1 280 ? 15.717 0.957 2.041 1.00 92.25 280 ARG A O 1
ATOM 2323 N N . SER A 1 281 ? 17.883 0.377 2.053 1.00 92.00 281 SER A N 1
ATOM 2324 C CA . SER A 1 281 ? 17.847 -0.256 3.376 1.00 92.00 281 SER A CA 1
ATOM 2325 C C . SER A 1 281 ? 17.501 0.756 4.476 1.00 92.00 281 SER A C 1
ATOM 2327 O O . SER A 1 281 ? 16.635 0.486 5.312 1.00 92.00 281 SER A O 1
ATOM 2329 N N . LYS A 1 282 ? 18.088 1.963 4.434 1.00 92.25 282 LYS A N 1
ATOM 2330 C CA . LYS A 1 282 ? 17.762 3.076 5.349 1.00 92.25 282 LYS A CA 1
ATOM 2331 C C . LYS A 1 282 ? 16.307 3.532 5.203 1.00 92.25 282 LYS A C 1
ATOM 2333 O O . LYS A 1 282 ? 15.591 3.626 6.203 1.00 92.25 282 LYS A O 1
ATOM 2338 N N . LYS A 1 283 ? 15.842 3.757 3.966 1.00 90.25 283 LYS A N 1
ATOM 2339 C CA . LYS A 1 283 ? 14.445 4.121 3.661 1.00 90.25 283 LYS A CA 1
ATOM 2340 C C . LYS A 1 283 ? 13.481 3.051 4.190 1.00 90.25 283 LYS A C 1
ATOM 2342 O O . LYS A 1 283 ? 12.508 3.383 4.861 1.00 90.25 283 LYS A O 1
ATOM 2347 N N . THR A 1 284 ? 13.791 1.771 3.986 1.00 89.56 284 THR A N 1
ATOM 2348 C CA . THR A 1 284 ? 12.982 0.642 4.477 1.00 89.56 284 THR A CA 1
ATOM 2349 C C . THR A 1 284 ? 12.953 0.576 6.003 1.00 89.56 284 THR A C 1
ATOM 2351 O O . THR A 1 284 ? 11.881 0.397 6.580 1.00 89.56 284 THR A O 1
ATOM 2354 N N . ARG A 1 285 ? 14.085 0.803 6.689 1.00 91.12 285 ARG A N 1
ATOM 2355 C CA . ARG A 1 285 ? 14.113 0.889 8.160 1.00 91.12 285 ARG A CA 1
ATOM 2356 C C . ARG A 1 285 ? 13.212 2.005 8.676 1.00 91.12 285 ARG A C 1
ATOM 2358 O O . ARG A 1 285 ? 12.438 1.771 9.597 1.00 91.12 285 ARG A O 1
ATOM 2365 N N . SER A 1 286 ? 13.291 3.188 8.068 1.00 89.56 286 SER A N 1
ATOM 2366 C CA . SER A 1 286 ? 12.444 4.331 8.428 1.00 89.56 286 SER A CA 1
ATOM 2367 C C . SER A 1 286 ? 10.955 4.009 8.248 1.00 89.56 286 SER A C 1
ATOM 2369 O O . SER A 1 286 ? 10.160 4.236 9.161 1.00 89.56 286 SER A O 1
ATOM 2371 N N . ARG A 1 287 ? 10.579 3.376 7.125 1.00 86.00 287 ARG A N 1
ATOM 2372 C CA . ARG A 1 287 ? 9.200 2.914 6.877 1.00 86.00 287 ARG A CA 1
ATOM 2373 C C . ARG A 1 287 ? 8.730 1.892 7.913 1.00 86.00 287 ARG A C 1
ATOM 2375 O O . ARG A 1 287 ? 7.623 2.031 8.424 1.00 86.00 287 ARG A O 1
ATOM 2382 N N . ILE A 1 288 ? 9.559 0.899 8.246 1.00 88.62 288 ILE A N 1
ATOM 2383 C CA . ILE A 1 288 ? 9.274 -0.107 9.285 1.00 88.62 288 ILE A CA 1
ATOM 2384 C C . ILE A 1 288 ? 9.004 0.576 10.627 1.00 88.62 288 ILE A C 1
ATOM 2386 O O . ILE A 1 288 ? 7.973 0.316 11.242 1.00 88.62 288 ILE A O 1
ATOM 2390 N N . SER A 1 289 ? 9.888 1.484 11.050 1.00 88.88 289 SER A N 1
ATOM 2391 C CA . SER A 1 289 ? 9.738 2.218 12.309 1.00 88.88 289 SER A CA 1
ATOM 2392 C C . SER A 1 289 ? 8.473 3.073 12.325 1.00 88.88 289 SER A C 1
ATOM 2394 O O . SER A 1 289 ? 7.736 3.050 13.306 1.00 88.88 289 SER A O 1
ATOM 2396 N N . ARG A 1 290 ? 8.178 3.788 11.231 1.00 85.12 290 ARG A N 1
ATOM 2397 C CA . ARG A 1 290 ? 6.968 4.612 11.104 1.00 85.12 290 ARG A CA 1
ATOM 2398 C C . ARG A 1 290 ? 5.700 3.753 11.183 1.00 85.12 290 ARG A C 1
ATOM 2400 O O . ARG A 1 290 ? 4.820 4.051 11.985 1.00 85.12 290 ARG A O 1
ATOM 2407 N N . ARG A 1 291 ? 5.625 2.658 10.412 1.00 82.75 291 ARG A N 1
ATOM 2408 C CA . ARG A 1 291 ? 4.495 1.706 10.435 1.00 82.75 291 ARG A CA 1
ATOM 2409 C C . ARG A 1 291 ? 4.297 1.107 11.831 1.00 82.75 291 ARG A C 1
ATOM 2411 O O . ARG A 1 291 ? 3.166 1.054 12.312 1.00 82.75 291 ARG A O 1
ATOM 2418 N N . ALA A 1 292 ? 5.383 0.698 12.490 1.00 87.94 292 ALA A N 1
ATOM 2419 C CA . ALA A 1 292 ? 5.344 0.170 13.850 1.00 87.94 292 ALA A CA 1
ATOM 2420 C C . ALA A 1 292 ? 4.835 1.213 14.851 1.00 87.94 292 ALA A C 1
ATOM 2422 O O . ALA A 1 292 ? 3.920 0.921 15.611 1.00 87.94 292 ALA A O 1
ATOM 2423 N N . TRP A 1 293 ? 5.367 2.437 14.811 1.00 87.12 293 TRP A N 1
ATOM 2424 C CA . TRP A 1 293 ? 4.962 3.518 15.708 1.00 87.12 293 TRP A CA 1
ATOM 2425 C C . TRP A 1 293 ? 3.474 3.860 15.586 1.00 87.12 293 TRP A C 1
ATOM 2427 O O . TRP A 1 293 ? 2.777 3.907 16.597 1.00 87.12 293 TRP A O 1
ATOM 2437 N N . HIS A 1 294 ? 2.963 4.030 14.361 1.00 80.25 294 HIS A N 1
ATOM 2438 C CA . HIS A 1 294 ? 1.535 4.290 14.149 1.00 80.25 294 HIS A CA 1
ATOM 2439 C C . HIS A 1 294 ? 0.662 3.145 14.656 1.00 80.25 294 HIS A C 1
ATOM 2441 O O . HIS A 1 294 ? -0.338 3.386 15.322 1.00 80.25 294 HIS A O 1
ATOM 2447 N N . SER A 1 295 ? 1.081 1.904 14.411 1.00 83.50 295 SER A N 1
ATOM 2448 C CA . SER A 1 295 ? 0.368 0.720 14.890 1.00 83.50 295 SER A CA 1
ATOM 2449 C C . SER A 1 295 ? 0.324 0.646 16.419 1.00 83.50 295 SER A C 1
ATOM 2451 O O . SER A 1 295 ? -0.723 0.365 16.991 1.00 83.50 295 SER A O 1
ATOM 2453 N N . ILE A 1 296 ? 1.447 0.922 17.088 1.00 87.56 296 ILE A N 1
ATOM 2454 C CA . ILE A 1 296 ? 1.553 0.959 18.554 1.00 87.56 296 ILE A CA 1
ATOM 2455 C C . ILE A 1 296 ? 0.624 2.036 19.121 1.00 87.56 296 ILE A C 1
ATOM 2457 O O . ILE A 1 296 ? -0.142 1.753 20.040 1.00 87.56 296 ILE A O 1
ATOM 2461 N N . LEU A 1 297 ? 0.654 3.244 18.546 1.00 82.69 297 LEU A N 1
ATOM 2462 C CA . LEU A 1 297 ? -0.201 4.352 18.969 1.00 82.69 297 LEU A CA 1
ATOM 2463 C C . LEU A 1 297 ? -1.686 4.013 18.788 1.00 82.69 297 LEU A C 1
ATOM 2465 O O . LEU A 1 297 ? -2.469 4.193 19.716 1.00 82.69 297 LEU A O 1
ATOM 2469 N N . PHE A 1 298 ? -2.063 3.478 17.626 1.00 80.31 298 PHE A N 1
ATOM 2470 C CA . PHE A 1 298 ? -3.435 3.069 17.333 1.00 80.31 298 PHE A CA 1
ATOM 2471 C C . PHE A 1 298 ? -3.942 2.000 18.308 1.00 80.31 298 PHE A C 1
ATOM 2473 O O . PHE A 1 298 ? -5.032 2.135 18.869 1.00 80.31 298 PHE A O 1
ATOM 2480 N N . LEU A 1 299 ? -3.144 0.955 18.549 1.00 83.94 299 LEU A N 1
ATOM 2481 C CA . LEU A 1 299 ? -3.494 -0.116 19.483 1.00 83.94 299 LEU A CA 1
ATOM 2482 C C . LEU A 1 299 ? -3.667 0.419 20.902 1.00 83.94 299 LEU A C 1
ATOM 2484 O O . LEU A 1 299 ? -4.651 0.084 21.554 1.00 83.94 299 LEU A O 1
ATOM 2488 N N . PHE A 1 300 ? -2.748 1.275 21.356 1.00 85.50 300 PHE A N 1
ATOM 2489 C CA . PHE A 1 300 ? -2.806 1.880 22.682 1.00 85.50 300 PHE A CA 1
ATOM 2490 C C . PHE A 1 300 ? -4.050 2.763 22.855 1.00 85.50 300 PHE A C 1
ATOM 2492 O O . PHE A 1 300 ? -4.771 2.619 23.843 1.00 85.50 300 PHE A O 1
ATOM 2499 N N . MET A 1 301 ? -4.353 3.623 21.876 1.00 79.88 301 MET A N 1
ATOM 2500 C CA . MET A 1 301 ? -5.548 4.477 21.898 1.00 79.88 301 MET A CA 1
ATOM 2501 C C . MET A 1 301 ? -6.833 3.647 21.912 1.00 79.88 301 MET A C 1
ATOM 2503 O O . MET A 1 301 ? -7.706 3.871 22.747 1.00 79.88 301 MET A O 1
ATOM 2507 N N . THR A 1 302 ? -6.928 2.644 21.037 1.00 80.56 302 THR A N 1
ATOM 2508 C CA . THR A 1 302 ? -8.123 1.796 20.938 1.00 80.56 302 THR A CA 1
ATOM 2509 C C . THR A 1 302 ? -8.319 0.962 22.204 1.00 80.56 302 THR A C 1
ATOM 2511 O O . THR A 1 302 ? -9.438 0.864 22.700 1.00 80.56 302 THR A O 1
ATOM 2514 N N . LYS A 1 303 ? -7.243 0.405 22.777 1.00 84.69 303 LYS A N 1
ATOM 2515 C CA . LYS A 1 303 ? -7.307 -0.333 24.048 1.00 84.69 303 LYS A CA 1
ATOM 2516 C C . LYS A 1 303 ? -7.725 0.546 25.209 1.00 84.69 303 LYS A C 1
ATOM 2518 O O . LYS A 1 303 ? -8.581 0.143 25.983 1.00 84.69 303 LYS A O 1
ATOM 2523 N N . THR A 1 304 ? -7.162 1.746 25.301 1.00 85.56 304 THR A N 1
ATOM 2524 C CA . THR A 1 304 ? -7.538 2.709 26.341 1.00 85.56 304 THR A CA 1
ATOM 2525 C C . THR A 1 304 ? -9.011 3.089 26.217 1.00 85.56 304 THR A C 1
ATOM 2527 O O . THR A 1 304 ? -9.726 3.109 27.213 1.00 85.56 304 THR A O 1
ATOM 2530 N N . LEU A 1 305 ? -9.498 3.326 24.996 1.00 83.38 305 LEU A N 1
ATOM 2531 C CA . LEU A 1 305 ? -10.903 3.645 24.756 1.00 83.38 305 LEU A CA 1
ATOM 2532 C C . LEU A 1 305 ? -11.836 2.485 25.135 1.00 83.38 305 LEU A C 1
ATOM 2534 O O . LEU A 1 305 ? -12.823 2.706 25.830 1.00 83.38 305 LEU A O 1
ATOM 2538 N N . LEU A 1 306 ? -11.521 1.252 24.723 1.00 85.56 306 LEU A N 1
ATOM 2539 C CA . LEU A 1 306 ? -12.301 0.063 25.092 1.00 85.56 306 LEU A CA 1
ATOM 2540 C C . LEU A 1 306 ? -12.279 -0.183 26.604 1.00 85.56 306 LEU A C 1
ATOM 2542 O O . LEU A 1 306 ? -13.311 -0.517 27.183 1.00 85.56 306 LEU A O 1
ATOM 2546 N N . ALA A 1 307 ? -11.137 0.043 27.250 1.00 88.44 307 ALA A N 1
ATOM 2547 C CA . ALA A 1 307 ? -11.013 -0.048 28.694 1.00 88.44 307 ALA A CA 1
ATOM 2548 C C . ALA A 1 307 ? -11.931 0.960 29.402 1.00 88.44 307 ALA A C 1
ATOM 2550 O O . ALA A 1 307 ? -12.697 0.583 30.283 1.00 88.44 307 ALA A O 1
ATOM 2551 N N . LEU A 1 308 ? -11.913 2.227 28.980 1.00 87.75 308 LEU A N 1
ATOM 2552 C CA . LEU A 1 308 ? -12.740 3.284 29.570 1.00 87.75 308 LEU A CA 1
ATOM 2553 C C . LEU A 1 308 ? -14.242 3.084 29.319 1.00 87.75 308 LEU A C 1
ATOM 2555 O O . LEU A 1 308 ? -15.043 3.329 30.219 1.00 87.75 308 LEU A O 1
ATOM 2559 N N . LEU A 1 309 ? -14.626 2.668 28.108 1.00 86.75 309 LEU A N 1
ATOM 2560 C CA . LEU A 1 309 ? -16.031 2.580 27.698 1.00 86.75 309 LEU A CA 1
ATOM 2561 C C . LEU A 1 309 ? -16.700 1.249 28.044 1.00 86.75 309 LEU A C 1
ATOM 2563 O O . LEU A 1 309 ? -17.914 1.229 28.230 1.00 86.75 309 LEU A O 1
ATOM 2567 N N . LEU A 1 310 ? -15.947 0.148 28.086 1.00 89.00 310 LEU A N 1
ATOM 2568 C CA . LEU A 1 310 ? -16.503 -1.199 28.231 1.00 89.00 310 LEU A CA 1
ATOM 2569 C C . LEU A 1 310 ? -15.922 -1.936 29.437 1.00 89.00 310 LEU A C 1
ATOM 2571 O O . LEU A 1 310 ? -16.690 -2.369 30.291 1.00 89.00 310 LEU A O 1
ATOM 2575 N N . GLU A 1 311 ? -14.595 -2.063 29.542 1.00 89.25 311 GLU A N 1
ATOM 2576 C CA . GLU A 1 311 ? -13.981 -2.921 30.572 1.00 89.25 311 GLU A CA 1
ATOM 2577 C C . GLU A 1 311 ? -14.169 -2.362 31.992 1.00 89.25 311 GLU A C 1
ATOM 2579 O O . GLU A 1 311 ? -14.641 -3.082 32.867 1.00 89.25 311 GLU A O 1
ATOM 2584 N N . ILE A 1 312 ? -13.892 -1.072 32.223 1.00 92.06 312 ILE A N 1
ATOM 2585 C CA . ILE A 1 312 ? -14.058 -0.434 33.539 1.00 92.06 312 ILE A CA 1
ATOM 2586 C C . ILE A 1 312 ? -15.529 -0.430 33.980 1.00 92.06 312 ILE A C 1
ATOM 2588 O O . ILE A 1 312 ? -15.790 -0.808 35.124 1.00 92.06 312 ILE A O 1
ATOM 2592 N N . PRO A 1 313 ? -16.513 -0.040 33.140 1.00 92.94 313 PRO A N 1
ATOM 2593 C CA . PRO A 1 313 ? -17.919 -0.162 33.513 1.00 92.94 313 PRO A CA 1
ATOM 2594 C C . PRO A 1 313 ? -18.325 -1.606 33.817 1.00 92.94 313 PRO A C 1
ATOM 2596 O O . PRO A 1 313 ? -19.006 -1.843 34.812 1.00 92.94 313 PRO A O 1
ATOM 2599 N N . TYR A 1 314 ? -17.882 -2.574 33.011 1.00 92.19 314 TYR A N 1
ATOM 2600 C CA . TYR A 1 314 ? -18.165 -3.989 33.243 1.00 92.19 314 TYR A CA 1
ATOM 2601 C C . TYR A 1 314 ? -17.619 -4.458 34.600 1.00 92.19 314 TYR A C 1
ATOM 2603 O O . TYR A 1 314 ? -18.359 -5.015 35.409 1.00 92.19 314 TYR A O 1
ATOM 2611 N N . GLU A 1 315 ? -16.357 -4.161 34.906 1.00 91.38 315 GLU A N 1
ATOM 2612 C CA . GLU A 1 315 ? -15.735 -4.537 36.179 1.00 91.38 315 GLU A CA 1
ATOM 2613 C C . GLU A 1 315 ? -16.381 -3.831 37.373 1.00 91.38 315 GLU A C 1
ATOM 2615 O O . GLU A 1 315 ? -16.708 -4.462 38.378 1.00 91.38 315 GLU A O 1
ATOM 2620 N N . LYS A 1 316 ? -16.655 -2.530 37.252 1.00 91.81 316 LYS A N 1
ATOM 2621 C CA . LYS A 1 316 ? -17.250 -1.744 38.333 1.00 91.81 316 LYS A CA 1
ATOM 2622 C C . LYS A 1 316 ? -18.691 -2.152 38.641 1.00 91.81 316 LYS A C 1
ATOM 2624 O O . LYS A 1 316 ? -19.045 -2.241 39.812 1.00 91.81 316 LYS A O 1
ATOM 2629 N N . TYR A 1 317 ? -19.525 -2.340 37.617 1.00 93.06 317 TYR A N 1
ATOM 2630 C CA . TYR A 1 317 ? -20.970 -2.520 37.797 1.00 93.06 317 TYR A CA 1
ATOM 2631 C C . TYR A 1 317 ? -21.414 -3.986 37.849 1.00 93.06 317 TYR A C 1
ATOM 2633 O O . TYR A 1 317 ? -22.411 -4.266 38.508 1.00 93.06 317 TYR A O 1
ATOM 2641 N N . LEU A 1 318 ? -20.711 -4.913 37.183 1.00 90.62 318 LEU A N 1
ATOM 2642 C CA . LEU A 1 318 ? -21.091 -6.334 37.157 1.00 90.62 318 LEU A CA 1
ATOM 2643 C C . LEU A 1 318 ? -20.218 -7.205 38.063 1.00 90.62 318 LEU A C 1
ATOM 2645 O O . LEU A 1 318 ? -20.737 -8.133 38.676 1.00 90.62 318 LEU A O 1
ATOM 2649 N N . ILE A 1 319 ? -18.917 -6.918 38.162 1.00 88.69 319 ILE A N 1
ATOM 2650 C CA . ILE A 1 319 ? -17.987 -7.699 38.999 1.00 88.69 319 ILE A CA 1
ATOM 2651 C C . ILE A 1 319 ? -17.857 -7.091 40.406 1.00 88.69 319 ILE A C 1
ATOM 2653 O O . ILE A 1 319 ? -17.657 -7.815 41.377 1.00 88.69 319 ILE A O 1
ATOM 2657 N N . GLY A 1 320 ? -18.009 -5.771 40.537 1.00 88.31 320 GLY A N 1
ATOM 2658 C CA . GLY A 1 320 ? -17.969 -5.050 41.813 1.00 88.31 320 GLY A CA 1
ATOM 2659 C C . GLY A 1 320 ? -16.563 -4.676 42.296 1.00 88.31 320 GLY A C 1
ATOM 2660 O O . GLY A 1 320 ? -16.430 -4.017 43.325 1.00 88.31 320 GLY A O 1
ATOM 2661 N N . GLN A 1 321 ? -15.516 -5.038 41.552 1.00 88.88 321 GLN A N 1
ATOM 2662 C CA . GLN A 1 321 ? -14.126 -4.686 41.842 1.00 88.88 321 GLN A CA 1
ATOM 2663 C C . GLN A 1 321 ? -13.359 -4.428 40.545 1.00 88.88 321 GLN A C 1
ATOM 2665 O O . GLN A 1 321 ? -13.581 -5.101 39.542 1.00 88.88 321 GLN A O 1
ATOM 2670 N N . ILE A 1 322 ? -12.464 -3.439 40.575 1.00 88.62 322 ILE A N 1
ATOM 2671 C CA . ILE A 1 322 ? -11.601 -3.088 39.443 1.00 88.62 322 ILE A CA 1
ATOM 2672 C C . ILE A 1 322 ? -10.221 -3.678 39.705 1.00 88.62 322 ILE A C 1
ATOM 2674 O O . ILE A 1 322 ? -9.545 -3.286 40.662 1.00 88.62 322 ILE A O 1
ATOM 2678 N N . HIS A 1 323 ? -9.778 -4.582 38.835 1.00 89.31 323 HIS A N 1
ATOM 2679 C CA . HIS A 1 323 ? -8.452 -5.184 38.942 1.00 89.31 323 HIS A CA 1
ATOM 2680 C C . HIS A 1 323 ? -7.437 -4.319 38.189 1.00 89.31 323 HIS A C 1
ATOM 2682 O O . HIS A 1 323 ? -7.105 -4.569 37.031 1.00 89.31 323 HIS A O 1
ATOM 2688 N N . TYR A 1 324 ? -6.911 -3.284 38.853 1.00 90.12 324 TYR A N 1
ATOM 2689 C CA . TYR A 1 324 ? -6.011 -2.303 38.225 1.00 90.12 324 TYR A CA 1
ATOM 2690 C C . TYR A 1 324 ? -4.777 -2.923 37.551 1.00 90.12 324 TYR A C 1
ATOM 2692 O O . TYR A 1 324 ? -4.343 -2.425 36.514 1.00 90.12 324 TYR A O 1
ATOM 2700 N N . LEU A 1 325 ? -4.218 -4.005 38.109 1.00 90.56 325 LEU A N 1
ATOM 2701 C CA . LEU A 1 325 ? -3.074 -4.703 37.513 1.00 90.56 325 LEU A CA 1
ATOM 2702 C C . LEU A 1 325 ? -3.449 -5.369 36.181 1.00 90.56 325 LEU A C 1
ATOM 2704 O O . LEU A 1 325 ? -2.728 -5.208 35.198 1.00 90.56 325 LEU A O 1
ATOM 2708 N N . SER A 1 326 ? -4.586 -6.068 36.146 1.00 90.12 326 SER A N 1
ATOM 2709 C CA . SER A 1 326 ? -5.144 -6.689 34.939 1.00 90.12 326 SER A CA 1
ATOM 2710 C C . SER A 1 326 ? -5.446 -5.632 33.874 1.00 90.12 326 SER A C 1
ATOM 2712 O O . SER A 1 326 ? -4.985 -5.744 32.737 1.00 90.12 326 SER A O 1
ATOM 2714 N N . LEU A 1 327 ? -6.094 -4.530 34.264 1.00 90.44 327 LEU A N 1
ATOM 2715 C CA . LEU A 1 327 ? -6.399 -3.410 33.376 1.00 90.44 327 LEU A CA 1
ATOM 2716 C C . LEU A 1 327 ? -5.125 -2.783 32.781 1.00 90.44 327 LEU A C 1
ATOM 2718 O O . LEU A 1 327 ? -5.016 -2.598 31.566 1.00 90.44 327 LEU A O 1
ATOM 2722 N N . ALA A 1 328 ? -4.128 -2.494 33.623 1.00 91.94 328 ALA A N 1
ATOM 2723 C CA . ALA A 1 328 ? -2.854 -1.932 33.183 1.00 91.94 328 ALA A CA 1
ATOM 2724 C C . ALA A 1 328 ? -2.100 -2.893 32.251 1.00 91.94 328 ALA A C 1
ATOM 2726 O O . ALA A 1 328 ? -1.560 -2.467 31.223 1.00 91.94 328 ALA A O 1
ATOM 2727 N N . ALA A 1 329 ? -2.090 -4.190 32.567 1.00 92.31 329 ALA A N 1
ATOM 2728 C CA . ALA A 1 329 ? -1.498 -5.216 31.719 1.00 92.31 329 ALA A CA 1
ATOM 2729 C C . ALA A 1 329 ? -2.226 -5.316 30.367 1.00 92.31 329 ALA A C 1
ATOM 2731 O O . ALA A 1 329 ? -1.570 -5.320 29.328 1.00 92.31 329 ALA A O 1
ATOM 2732 N N . ASN A 1 330 ? -3.561 -5.309 30.346 1.00 90.62 330 ASN A N 1
ATOM 2733 C CA . ASN A 1 330 ? -4.356 -5.389 29.118 1.00 90.62 330 ASN A CA 1
ATOM 2734 C C . ASN A 1 330 ? -4.132 -4.189 28.183 1.00 90.62 330 ASN A C 1
ATOM 2736 O O . ASN A 1 330 ? -4.069 -4.351 26.965 1.00 90.62 330 ASN A O 1
ATOM 2740 N N . ILE A 1 331 ? -3.983 -2.982 28.738 1.00 91.19 331 ILE A N 1
ATOM 2741 C CA . ILE A 1 331 ? -3.732 -1.768 27.947 1.00 91.19 331 ILE A CA 1
ATOM 2742 C C . ILE A 1 331 ? -2.296 -1.745 27.397 1.00 91.19 331 ILE A C 1
ATOM 2744 O O . ILE A 1 331 ? -2.072 -1.323 26.260 1.00 91.19 331 ILE A O 1
ATOM 2748 N N . SER A 1 332 ? -1.310 -2.184 28.187 1.00 93.12 332 SER A N 1
ATOM 2749 C CA . SER A 1 332 ? 0.116 -2.012 27.862 1.00 93.12 332 SER A CA 1
ATOM 2750 C C . SER A 1 332 ? 0.754 -3.186 27.113 1.00 93.12 332 SER A C 1
ATOM 2752 O O . SER A 1 332 ? 1.683 -2.970 26.327 1.00 93.12 332 SER A O 1
ATOM 2754 N N . PHE A 1 333 ? 0.264 -4.415 27.302 1.00 94.94 333 PHE A N 1
ATOM 2755 C CA . PHE A 1 333 ? 0.902 -5.627 26.785 1.00 94.94 333 PHE A CA 1
ATOM 2756 C C . PHE A 1 333 ? 1.012 -5.636 25.256 1.00 94.94 333 PHE A C 1
ATOM 2758 O O . PHE A 1 333 ? 2.085 -5.898 24.713 1.00 94.94 333 PHE A O 1
ATOM 2765 N N . HIS A 1 334 ? -0.071 -5.321 24.542 1.00 93.50 334 HIS A N 1
ATOM 2766 C CA . HIS A 1 334 ? -0.119 -5.360 23.074 1.00 93.50 334 HIS A CA 1
ATOM 2767 C C . HIS A 1 334 ? 0.804 -4.323 22.410 1.00 93.50 334 HIS A C 1
ATOM 2769 O O . HIS A 1 334 ? 1.598 -4.721 21.549 1.00 93.50 334 HIS A O 1
ATOM 2775 N N . PRO A 1 335 ? 0.783 -3.031 22.809 1.00 92.44 335 PRO A N 1
ATOM 2776 C CA . PRO A 1 335 ? 1.774 -2.048 22.368 1.00 92.44 335 PRO A CA 1
ATOM 2777 C C . PRO A 1 335 ? 3.223 -2.483 22.630 1.00 92.44 335 PRO A C 1
ATOM 2779 O O . PRO A 1 335 ? 4.065 -2.381 21.734 1.00 92.44 335 PRO A O 1
ATOM 2782 N N . LEU A 1 336 ? 3.511 -3.006 23.828 1.00 95.62 336 LEU A N 1
ATOM 2783 C CA . LEU A 1 336 ? 4.853 -3.446 24.215 1.00 95.62 336 LEU A CA 1
ATOM 2784 C C . LEU A 1 336 ? 5.320 -4.638 23.367 1.00 95.62 336 LEU A C 1
ATOM 2786 O O . LEU A 1 336 ? 6.436 -4.638 22.843 1.00 95.62 336 LEU A O 1
ATOM 2790 N N . LEU A 1 337 ? 4.455 -5.636 23.185 1.00 94.62 337 LEU A N 1
ATOM 2791 C CA . LEU A 1 337 ? 4.735 -6.804 22.358 1.00 94.62 337 LEU A CA 1
ATOM 2792 C C . LEU A 1 337 ? 5.049 -6.385 20.920 1.00 94.62 337 LEU A C 1
ATOM 2794 O O . LEU A 1 337 ? 6.049 -6.828 20.352 1.00 94.62 337 LEU A O 1
ATOM 2798 N N . LEU A 1 338 ? 4.239 -5.498 20.334 1.00 91.94 338 LEU A N 1
ATOM 2799 C CA . LEU A 1 338 ? 4.477 -5.014 18.977 1.00 91.94 338 LEU A CA 1
ATOM 2800 C C . LEU A 1 338 ? 5.790 -4.227 18.874 1.00 91.94 338 LEU A C 1
ATOM 2802 O O . LEU A 1 338 ? 6.523 -4.401 17.901 1.00 91.94 338 LEU A O 1
ATOM 2806 N N . PHE A 1 339 ? 6.123 -3.414 19.879 1.00 93.94 339 PHE A N 1
ATOM 2807 C CA . PHE A 1 339 ? 7.401 -2.704 19.951 1.00 93.94 339 PHE A CA 1
ATOM 2808 C C . PHE A 1 339 ? 8.598 -3.667 19.944 1.00 93.94 339 PHE A C 1
ATOM 2810 O O . PHE A 1 339 ? 9.528 -3.498 19.149 1.00 93.94 339 PHE A O 1
ATOM 2817 N N . ILE A 1 340 ? 8.562 -4.724 20.761 1.00 94.31 340 ILE A N 1
ATOM 2818 C CA . ILE A 1 340 ? 9.612 -5.755 20.800 1.00 94.31 340 ILE A CA 1
ATOM 2819 C C . ILE A 1 340 ? 9.706 -6.480 19.447 1.00 94.31 340 ILE A C 1
ATOM 2821 O O . ILE A 1 340 ? 10.790 -6.636 18.875 1.00 94.31 340 ILE A O 1
ATOM 2825 N N . LEU A 1 341 ? 8.571 -6.890 18.879 1.00 91.50 341 LEU A N 1
ATOM 2826 C CA . LEU A 1 341 ? 8.541 -7.588 17.591 1.00 91.50 341 LEU A CA 1
ATOM 2827 C C . LEU A 1 341 ? 9.020 -6.708 16.429 1.00 91.50 341 LEU A C 1
ATOM 2829 O O . LEU A 1 341 ? 9.655 -7.222 15.510 1.00 91.50 341 LEU A O 1
ATOM 2833 N N . ALA A 1 342 ? 8.756 -5.401 16.462 1.00 89.38 342 ALA A N 1
ATOM 2834 C CA . ALA A 1 342 ? 9.189 -4.460 15.434 1.00 89.38 342 ALA A CA 1
ATOM 2835 C C . ALA A 1 342 ? 10.686 -4.124 15.536 1.00 89.38 342 ALA A C 1
ATOM 2837 O O . ALA A 1 342 ? 11.389 -4.088 14.524 1.00 89.38 342 ALA A O 1
ATOM 2838 N N . THR A 1 343 ? 11.202 -3.910 16.748 1.00 89.38 343 THR A N 1
ATOM 2839 C CA . THR A 1 343 ? 12.619 -3.568 16.971 1.00 89.38 343 THR A CA 1
ATOM 2840 C C . THR A 1 343 ? 13.561 -4.726 16.638 1.00 89.38 343 THR A C 1
ATOM 2842 O O . THR A 1 343 ? 14.656 -4.490 16.120 1.00 89.38 343 THR A O 1
ATOM 2845 N N . THR A 1 344 ? 13.111 -5.969 16.836 1.00 89.62 344 THR A N 1
ATOM 2846 C CA . THR A 1 344 ? 13.858 -7.200 16.515 1.00 89.62 344 THR A CA 1
ATOM 2847 C C . THR A 1 344 ? 13.912 -7.539 15.020 1.00 89.62 344 THR A C 1
ATOM 2849 O O . THR A 1 344 ? 14.658 -8.442 14.626 1.00 89.62 344 THR A O 1
ATOM 2852 N N . VAL A 1 345 ? 13.183 -6.817 14.156 1.00 87.62 345 VAL A N 1
ATOM 2853 C CA . VAL A 1 345 ? 13.243 -7.014 12.699 1.00 87.62 345 VAL A CA 1
ATOM 2854 C C . VAL A 1 345 ? 14.645 -6.683 12.180 1.00 87.62 345 VAL A C 1
ATOM 2856 O O . VAL A 1 345 ? 15.115 -5.546 12.284 1.00 87.62 345 VAL A O 1
ATOM 2859 N N . ARG A 1 346 ? 15.303 -7.684 11.579 1.00 87.62 346 ARG A N 1
ATOM 2860 C CA . ARG A 1 346 ? 16.636 -7.563 10.971 1.00 87.62 346 ARG A CA 1
ATOM 2861 C C . ARG A 1 346 ? 16.541 -7.422 9.454 1.00 87.62 346 ARG A C 1
ATOM 2863 O O . ARG A 1 346 ? 15.946 -8.272 8.784 1.00 87.62 346 ARG A O 1
ATOM 2870 N N . LEU A 1 347 ? 17.184 -6.379 8.932 1.00 88.69 347 LEU A N 1
ATOM 2871 C CA . LEU A 1 347 ? 17.383 -6.180 7.497 1.00 88.69 347 LEU A CA 1
ATOM 2872 C C . LEU A 1 347 ? 18.378 -7.211 6.924 1.00 88.69 347 LEU A C 1
ATOM 2874 O O . LEU A 1 347 ? 19.132 -7.821 7.691 1.00 88.69 347 LEU A O 1
ATOM 2878 N N . PRO A 1 348 ? 18.371 -7.444 5.599 1.00 87.81 348 PRO A N 1
ATOM 2879 C CA . PRO A 1 348 ? 19.334 -8.334 4.955 1.00 87.81 348 PRO A CA 1
ATOM 2880 C C . PRO A 1 348 ? 20.780 -7.848 5.148 1.00 87.81 348 PRO A C 1
ATOM 2882 O O . PRO A 1 348 ? 21.031 -6.649 5.217 1.00 87.81 348 PRO A O 1
ATOM 2885 N N . GLY A 1 349 ? 21.722 -8.790 5.252 1.00 88.38 349 GLY A N 1
ATOM 2886 C CA . GLY A 1 349 ? 23.152 -8.499 5.429 1.00 88.38 349 GLY A CA 1
ATOM 2887 C C . GLY A 1 349 ? 23.936 -8.430 4.113 1.00 88.38 349 GLY A C 1
ATOM 2888 O O . GLY A 1 349 ? 23.365 -8.555 3.033 1.00 88.38 349 GLY A O 1
ATOM 2889 N N . GLN A 1 350 ? 25.262 -8.316 4.213 1.00 90.69 350 GLN A N 1
ATOM 2890 C CA . GLN A 1 350 ? 26.172 -8.079 3.082 1.00 90.69 350 GLN A CA 1
ATOM 2891 C C . GLN A 1 350 ? 26.058 -9.098 1.934 1.00 90.69 350 GLN A C 1
ATOM 2893 O O . GLN A 1 350 ? 25.993 -8.695 0.780 1.00 90.69 350 GLN A O 1
ATOM 2898 N N . ARG A 1 351 ? 25.916 -10.398 2.230 1.00 91.50 351 ARG A N 1
ATOM 2899 C CA . ARG A 1 351 ? 25.721 -11.433 1.191 1.00 91.50 351 ARG A CA 1
ATOM 2900 C C . ARG A 1 351 ? 24.509 -11.161 0.294 1.00 91.50 351 ARG A C 1
ATOM 2902 O O . ARG A 1 351 ? 24.520 -11.483 -0.887 1.00 91.50 351 ARG A O 1
ATOM 2909 N N . ASN A 1 352 ? 23.444 -10.582 0.855 1.00 92.50 352 ASN A N 1
ATOM 2910 C CA . ASN A 1 352 ? 22.272 -10.196 0.074 1.00 92.50 352 ASN A CA 1
ATOM 2911 C C . ASN A 1 352 ? 22.596 -9.022 -0.850 1.00 92.50 352 ASN A C 1
ATOM 2913 O O . ASN A 1 352 ? 22.191 -9.040 -2.003 1.00 92.50 352 ASN A O 1
ATOM 2917 N N . THR A 1 353 ? 23.338 -8.031 -0.354 1.00 93.81 353 THR A N 1
ATOM 2918 C CA . THR A 1 353 ? 23.807 -6.893 -1.154 1.00 93.81 353 THR A CA 1
ATOM 2919 C C . THR A 1 353 ? 24.666 -7.354 -2.326 1.00 93.81 353 THR A C 1
ATOM 2921 O O . THR A 1 353 ? 24.389 -6.975 -3.457 1.00 93.81 353 THR A O 1
ATOM 2924 N N . GLU A 1 354 ? 25.636 -8.236 -2.082 1.00 94.81 354 GLU A N 1
ATOM 2925 C CA . GLU A 1 354 ? 26.482 -8.822 -3.129 1.00 94.81 354 GLU A CA 1
ATOM 2926 C C . GLU A 1 354 ? 25.633 -9.512 -4.206 1.00 94.81 354 GLU A C 1
ATOM 2928 O O . GLU A 1 354 ? 25.814 -9.263 -5.396 1.00 94.81 354 GLU A O 1
ATOM 2933 N N . ARG A 1 355 ? 24.629 -10.300 -3.795 1.00 94.56 355 ARG A N 1
ATOM 2934 C CA . ARG A 1 355 ? 23.711 -10.974 -4.723 1.00 94.56 355 ARG A CA 1
ATOM 2935 C C . ARG A 1 355 ? 22.839 -10.004 -5.522 1.00 94.56 355 ARG A C 1
ATOM 2937 O O . ARG A 1 355 ? 22.608 -10.239 -6.705 1.00 94.56 355 ARG A O 1
ATOM 2944 N N . VAL A 1 356 ? 22.350 -8.934 -4.892 1.00 95.94 356 VAL A N 1
ATOM 2945 C CA . VAL A 1 356 ? 21.576 -7.881 -5.570 1.00 95.94 356 VAL A CA 1
ATOM 2946 C C . VAL A 1 356 ? 22.428 -7.209 -6.643 1.00 95.94 356 VAL A C 1
ATOM 2948 O O . VAL A 1 356 ? 21.964 -7.066 -7.769 1.00 95.94 356 VAL A O 1
ATOM 2951 N N . ILE A 1 357 ? 23.671 -6.842 -6.316 1.00 95.88 357 ILE A N 1
ATOM 2952 C CA . ILE A 1 357 ? 24.590 -6.176 -7.249 1.00 95.88 357 ILE A CA 1
ATOM 2953 C C . ILE A 1 357 ? 24.975 -7.114 -8.402 1.00 95.88 357 ILE A C 1
ATOM 2955 O O . ILE A 1 357 ? 25.008 -6.689 -9.554 1.00 95.88 357 ILE A O 1
ATOM 2959 N N . GLU A 1 358 ? 25.201 -8.399 -8.122 1.00 95.25 358 GLU A N 1
ATOM 2960 C CA . GLU 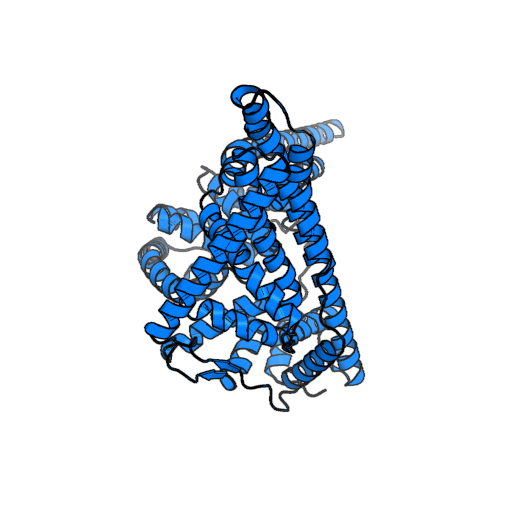A 1 358 ? 25.468 -9.405 -9.156 1.00 95.25 358 GLU A CA 1
ATOM 2961 C C . GLU A 1 358 ? 24.293 -9.543 -10.141 1.00 95.25 358 GLU A C 1
ATOM 2963 O O . GLU A 1 358 ? 24.498 -9.537 -11.353 1.00 95.25 358 GLU A O 1
ATOM 2968 N N . GLN A 1 359 ? 23.053 -9.643 -9.646 1.00 95.25 359 GLN A N 1
ATOM 2969 C CA . GLN A 1 359 ? 21.869 -9.727 -10.512 1.00 95.25 359 GLN A CA 1
ATOM 2970 C C . GLN A 1 359 ? 21.627 -8.430 -11.282 1.00 95.25 359 GLN A C 1
ATOM 2972 O O . GLN A 1 359 ? 21.301 -8.474 -12.463 1.00 95.25 359 GLN A O 1
ATOM 2977 N N . LEU A 1 360 ? 21.823 -7.284 -10.631 1.00 96.19 360 LEU A N 1
ATOM 2978 C CA . LEU A 1 360 ? 21.724 -5.978 -11.266 1.00 96.19 360 LEU A CA 1
ATOM 2979 C C . LEU A 1 360 ? 22.705 -5.854 -12.435 1.00 96.19 360 LEU A C 1
ATOM 2981 O O . LEU A 1 360 ? 22.311 -5.415 -13.508 1.00 96.19 360 LEU A O 1
ATOM 2985 N N . ARG A 1 361 ? 23.961 -6.277 -12.252 1.00 95.31 361 ARG A N 1
ATOM 2986 C CA . ARG A 1 361 ? 24.976 -6.263 -13.313 1.00 95.31 361 ARG A CA 1
ATOM 2987 C C . ARG A 1 361 ? 24.502 -7.028 -14.548 1.00 95.31 361 ARG A C 1
ATOM 2989 O O . ARG A 1 361 ? 24.594 -6.489 -15.642 1.00 95.31 361 ARG A O 1
ATOM 2996 N N . LYS A 1 362 ? 23.946 -8.229 -14.352 1.00 94.50 362 LYS A N 1
ATOM 2997 C CA . LYS A 1 362 ? 23.394 -9.072 -15.428 1.00 94.50 362 LYS A CA 1
ATOM 2998 C C . LYS A 1 362 ? 22.203 -8.419 -16.136 1.00 94.50 362 LYS A C 1
ATOM 3000 O O . LYS A 1 362 ? 22.099 -8.498 -17.352 1.00 94.50 362 LYS A O 1
ATOM 3005 N N . ILE A 1 363 ? 21.319 -7.752 -15.388 1.00 94.75 363 ILE A N 1
ATOM 3006 C CA . ILE A 1 363 ? 20.179 -7.009 -15.957 1.00 94.75 363 ILE A CA 1
ATOM 3007 C C . ILE A 1 363 ? 20.673 -5.854 -16.836 1.00 94.75 363 ILE A C 1
ATOM 3009 O O . ILE A 1 363 ? 20.157 -5.639 -17.926 1.00 94.75 363 ILE A O 1
ATOM 3013 N N . VAL A 1 364 ? 21.686 -5.125 -16.366 1.00 94.56 364 VAL A N 1
ATOM 3014 C CA . VAL A 1 364 ? 22.204 -3.918 -17.020 1.00 94.56 364 VAL A CA 1
ATOM 3015 C C . VAL A 1 364 ? 23.012 -4.240 -18.280 1.00 94.56 364 VAL A C 1
ATOM 3017 O O . VAL A 1 364 ? 22.828 -3.579 -19.303 1.00 94.56 364 VAL A O 1
ATOM 3020 N N . SER A 1 365 ? 23.890 -5.247 -18.228 1.00 91.38 365 SER A N 1
ATOM 3021 C CA . SER A 1 365 ? 24.687 -5.659 -19.392 1.00 91.38 365 SER A CA 1
ATOM 3022 C C . SER A 1 365 ? 23.913 -6.540 -20.373 1.00 91.38 365 SER A C 1
ATOM 3024 O O . SER A 1 365 ? 24.261 -6.591 -21.546 1.00 91.38 365 SER A O 1
ATOM 3026 N N . GLY A 1 366 ? 22.884 -7.258 -19.908 1.00 87.25 366 GLY A N 1
ATOM 3027 C CA . GLY A 1 366 ? 22.255 -8.339 -20.671 1.00 87.25 366 GLY A CA 1
ATOM 3028 C C . GLY A 1 366 ? 23.122 -9.600 -20.776 1.00 87.25 366 GLY A C 1
ATOM 3029 O O . GLY A 1 366 ? 22.739 -10.547 -21.457 1.00 87.25 366 GLY A O 1
ATOM 3030 N N . GLU A 1 367 ? 24.274 -9.629 -20.102 1.00 83.31 367 GLU A N 1
ATOM 3031 C CA . GLU A 1 367 ? 25.220 -10.741 -20.137 1.00 83.31 367 GLU A CA 1
ATOM 3032 C C . GLU A 1 367 ? 25.089 -11.627 -18.893 1.00 83.31 367 GLU A C 1
ATOM 3034 O O . GLU A 1 367 ? 25.089 -11.154 -17.752 1.00 83.31 367 GLU A O 1
ATOM 3039 N N . GLY A 1 368 ? 25.063 -12.941 -19.119 1.00 81.06 368 GLY A N 1
ATOM 3040 C CA . GLY A 1 368 ? 24.991 -13.957 -18.073 1.00 81.06 368 GLY A CA 1
ATOM 3041 C C . GLY A 1 368 ? 23.565 -14.346 -17.680 1.00 81.06 368 GLY A C 1
ATOM 3042 O O . GLY A 1 368 ? 22.605 -13.599 -17.842 1.00 81.06 368 GLY A O 1
ATOM 3043 N N . GLU A 1 369 ? 23.426 -15.551 -17.130 1.00 82.81 369 GLU A N 1
ATOM 3044 C CA . GLU A 1 369 ? 22.112 -16.104 -16.809 1.00 82.81 369 GLU A CA 1
ATOM 3045 C C . GLU A 1 369 ? 21.592 -15.604 -15.454 1.00 82.81 369 GLU A C 1
ATOM 3047 O O . GLU A 1 369 ? 22.262 -15.662 -14.405 1.00 82.81 369 GLU A O 1
ATOM 3052 N N . LEU A 1 370 ? 20.357 -15.104 -15.487 1.00 87.94 370 LEU A N 1
ATOM 3053 C CA . LEU A 1 370 ? 19.557 -14.819 -14.303 1.00 87.94 370 LEU A CA 1
ATOM 3054 C C . LEU A 1 370 ? 18.843 -16.105 -13.849 1.00 87.94 370 LEU A C 1
ATOM 3056 O O . LEU A 1 370 ? 18.519 -16.947 -14.682 1.00 87.94 370 LEU A O 1
ATOM 3060 N N . PRO A 1 371 ? 18.582 -16.287 -12.541 1.00 85.75 371 PRO A N 1
ATOM 3061 C CA . PRO A 1 371 ? 17.975 -17.520 -12.045 1.00 85.75 371 PRO A CA 1
ATOM 3062 C C . PRO A 1 371 ? 16.602 -17.797 -12.660 1.00 85.75 371 PRO A C 1
ATOM 3064 O O . PRO A 1 371 ? 15.751 -16.905 -12.698 1.00 85.75 371 PRO A O 1
ATOM 3067 N N . THR A 1 372 ? 16.366 -19.049 -13.055 1.00 86.62 372 THR A N 1
ATOM 3068 C CA . THR A 1 372 ? 15.045 -19.534 -13.470 1.00 86.62 372 THR A CA 1
ATOM 3069 C C . THR A 1 372 ? 14.040 -19.392 -12.331 1.00 86.62 372 THR A C 1
ATOM 3071 O O . THR A 1 372 ? 14.321 -19.740 -11.179 1.00 86.62 372 THR A O 1
ATOM 3074 N N . ILE A 1 373 ? 12.842 -18.907 -12.654 1.00 85.94 373 ILE A N 1
ATOM 3075 C CA . ILE A 1 373 ? 11.761 -18.728 -11.681 1.00 85.94 373 ILE A CA 1
ATOM 3076 C C . ILE A 1 373 ? 10.791 -19.892 -11.834 1.00 85.94 373 ILE A C 1
ATOM 3078 O O . ILE A 1 373 ? 9.989 -19.932 -12.764 1.00 85.94 373 ILE A O 1
ATOM 3082 N N . MET A 1 374 ? 10.876 -20.848 -10.911 1.00 84.19 374 MET A N 1
ATOM 3083 C CA . MET A 1 374 ? 10.019 -22.031 -10.911 1.00 84.19 374 MET A CA 1
ATOM 3084 C C . MET A 1 374 ? 8.653 -21.705 -10.305 1.00 84.19 374 MET A C 1
ATOM 3086 O O . MET A 1 374 ? 8.552 -21.343 -9.127 1.00 84.19 374 MET A O 1
ATOM 3090 N N . ILE A 1 375 ? 7.593 -21.881 -11.091 1.00 81.19 375 ILE A N 1
ATOM 3091 C CA . ILE A 1 375 ? 6.213 -21.777 -10.621 1.00 81.19 375 ILE A CA 1
ATOM 3092 C C . ILE A 1 375 ? 5.581 -23.157 -10.645 1.00 81.19 375 ILE A C 1
ATOM 3094 O O . ILE A 1 375 ? 5.268 -23.697 -11.702 1.00 81.19 375 ILE A O 1
ATOM 3098 N N . SER A 1 376 ? 5.337 -23.676 -9.447 1.00 75.44 376 SER A N 1
ATOM 3099 C CA . SER A 1 376 ? 4.617 -24.931 -9.233 1.00 75.44 376 SER A CA 1
ATOM 3100 C C . SER A 1 376 ? 3.292 -24.691 -8.525 1.00 75.44 376 SER A C 1
ATOM 3102 O O . SER A 1 376 ? 3.117 -23.681 -7.843 1.00 75.44 376 SER A O 1
ATOM 3104 N N . ALA A 1 377 ? 2.358 -25.626 -8.631 1.00 71.81 377 ALA A N 1
ATOM 3105 C CA . ALA A 1 377 ? 1.127 -25.620 -7.856 1.00 71.81 377 ALA A CA 1
ATOM 3106 C C . ALA A 1 377 ? 1.417 -25.755 -6.343 1.00 71.81 377 ALA A C 1
ATOM 3108 O O . ALA A 1 377 ? 2.503 -26.177 -5.920 1.00 71.81 377 ALA A O 1
ATOM 3109 N N . PRO A 1 378 ? 0.499 -25.333 -5.453 1.00 71.12 378 PRO A N 1
ATOM 3110 C CA . PRO A 1 378 ? 0.596 -25.699 -4.043 1.00 71.12 378 PRO A CA 1
ATOM 3111 C C . PRO A 1 378 ? 0.523 -27.222 -3.902 1.00 71.12 378 PRO A C 1
ATOM 3113 O O . PRO A 1 378 ? -0.218 -27.884 -4.630 1.00 71.12 378 PRO A O 1
ATOM 3116 N N . ARG A 1 379 ? 1.289 -27.782 -2.956 1.00 76.38 379 ARG A N 1
ATOM 3117 C CA . ARG A 1 379 ? 1.232 -29.221 -2.671 1.00 76.38 379 ARG A CA 1
ATOM 3118 C C . ARG A 1 379 ? -0.195 -29.594 -2.276 1.00 76.38 379 ARG A C 1
ATOM 3120 O O . ARG A 1 379 ? -0.744 -29.021 -1.337 1.00 76.38 379 ARG A O 1
ATOM 3127 N N . ARG A 1 380 ? -0.776 -30.556 -2.991 1.00 74.88 380 ARG A N 1
ATOM 3128 C CA . ARG A 1 380 ? -2.057 -31.163 -2.630 1.00 74.88 380 ARG A CA 1
ATOM 3129 C C . ARG A 1 380 ? -1.785 -32.331 -1.690 1.00 74.88 380 ARG A C 1
ATOM 3131 O O . ARG A 1 380 ? -0.964 -33.192 -1.997 1.00 74.88 380 ARG A O 1
ATOM 3138 N N . TYR A 1 381 ? -2.451 -32.336 -0.544 1.00 79.31 381 TYR A N 1
ATOM 3139 C CA . TYR A 1 381 ? -2.422 -33.454 0.394 1.00 79.31 381 TYR A CA 1
ATOM 3140 C C . TYR A 1 381 ? -3.602 -34.381 0.086 1.00 79.31 381 TYR A C 1
ATOM 3142 O O . TYR A 1 381 ? -4.681 -33.904 -0.261 1.00 79.31 381 TYR A O 1
ATOM 3150 N N . GLY A 1 382 ? -3.398 -35.697 0.182 1.00 87.12 382 GLY A N 1
ATOM 3151 C CA . GLY A 1 382 ? -4.499 -36.659 0.098 1.00 87.12 382 GLY A CA 1
ATOM 3152 C C . GLY A 1 382 ? -5.471 -36.489 1.269 1.00 87.12 382 GLY A C 1
ATOM 3153 O O . GLY A 1 382 ? -5.100 -35.955 2.314 1.00 87.12 382 GLY A O 1
ATOM 3154 N N . THR A 1 383 ? -6.709 -36.962 1.124 1.00 87.88 383 THR A N 1
ATOM 3155 C CA . THR A 1 383 ? -7.772 -36.753 2.124 1.00 87.88 383 THR A CA 1
ATOM 3156 C C . THR A 1 383 ? -7.354 -37.197 3.527 1.00 87.88 383 THR A C 1
ATOM 3158 O O . THR A 1 383 ? -7.485 -36.430 4.472 1.00 87.88 383 THR A O 1
ATOM 3161 N N . THR A 1 384 ? -6.757 -38.385 3.666 1.00 90.12 384 THR A N 1
ATOM 3162 C CA . THR A 1 384 ? -6.310 -38.919 4.964 1.00 90.12 384 THR A CA 1
ATOM 3163 C C . THR A 1 384 ? -5.225 -38.062 5.615 1.00 90.12 384 THR A C 1
ATOM 3165 O O . THR A 1 384 ? -5.289 -37.790 6.813 1.00 90.12 384 THR A O 1
ATOM 3168 N N . THR A 1 385 ? -4.229 -37.614 4.843 1.00 89.19 385 THR A N 1
ATOM 3169 C CA . THR A 1 385 ? -3.141 -36.783 5.381 1.00 89.19 385 THR A CA 1
ATOM 3170 C C . THR A 1 385 ? -3.639 -35.389 5.733 1.00 89.19 385 THR A C 1
ATOM 3172 O O . THR A 1 385 ? -3.267 -34.857 6.777 1.00 89.19 385 THR A O 1
ATOM 3175 N N . TRP A 1 386 ? -4.541 -34.827 4.926 1.00 91.06 386 TRP A N 1
ATOM 3176 C CA . TRP A 1 386 ? -5.210 -33.571 5.240 1.00 91.06 386 TRP A CA 1
ATOM 3177 C C . TRP A 1 386 ? -6.039 -33.669 6.527 1.00 91.06 386 TRP A C 1
ATOM 3179 O O . TRP A 1 386 ? -5.881 -32.823 7.402 1.00 91.06 386 TRP A O 1
ATOM 3189 N N . SER A 1 387 ? -6.852 -34.719 6.694 1.00 89.69 387 SER A N 1
ATOM 3190 C CA . SER A 1 387 ? -7.653 -34.929 7.908 1.00 89.69 387 SER A CA 1
ATOM 3191 C C . SER A 1 387 ? -6.782 -35.088 9.153 1.00 89.69 387 SER A C 1
ATOM 3193 O O . SER A 1 387 ? -7.067 -34.471 10.177 1.00 89.69 387 SER A O 1
ATOM 3195 N N . ALA A 1 388 ? -5.692 -35.856 9.066 1.00 93.19 388 ALA A N 1
ATOM 3196 C CA . ALA A 1 388 ? -4.745 -35.999 10.170 1.00 93.19 388 ALA A CA 1
ATOM 3197 C C . ALA A 1 388 ? -4.122 -34.646 10.561 1.00 93.19 388 ALA A C 1
ATOM 3199 O O . ALA A 1 388 ? -4.092 -34.299 11.743 1.00 93.19 388 ALA A O 1
ATOM 3200 N N . PHE A 1 389 ? -3.688 -33.847 9.578 1.00 91.38 389 PHE A N 1
ATOM 3201 C CA . PHE A 1 389 ? -3.168 -32.503 9.835 1.00 91.38 389 PHE A CA 1
ATOM 3202 C C . PHE A 1 389 ? -4.230 -31.552 10.391 1.00 91.38 389 PHE A C 1
ATOM 3204 O O . PHE A 1 389 ? -3.915 -30.769 11.283 1.00 91.38 389 PHE A O 1
ATOM 3211 N N . ALA A 1 390 ? -5.477 -31.633 9.925 1.00 90.94 390 ALA A N 1
ATOM 3212 C CA . ALA A 1 390 ? -6.575 -30.805 10.416 1.00 90.94 390 ALA A CA 1
ATOM 3213 C C . ALA A 1 390 ? -6.911 -31.107 11.885 1.00 90.94 390 ALA A C 1
ATOM 3215 O O . ALA A 1 390 ? -7.035 -30.179 12.680 1.00 90.94 390 ALA A O 1
ATOM 3216 N N . ILE A 1 391 ? -6.994 -32.388 12.268 1.00 94.69 391 ILE A N 1
ATOM 3217 C CA . ILE A 1 391 ? -7.231 -32.805 13.662 1.00 94.69 391 ILE A CA 1
ATOM 3218 C C . ILE A 1 391 ? -6.087 -32.333 14.559 1.00 94.69 391 ILE A C 1
ATOM 3220 O O . ILE A 1 391 ? -6.321 -31.737 15.609 1.00 94.69 391 ILE A O 1
ATOM 3224 N N . PHE A 1 392 ? -4.846 -32.563 14.131 1.00 93.88 392 PHE A N 1
ATOM 3225 C CA . PHE A 1 392 ? -3.672 -32.124 14.875 1.00 93.88 392 PHE A CA 1
ATOM 3226 C C . PHE A 1 392 ? -3.641 -30.598 15.048 1.00 93.88 392 PHE A C 1
ATOM 3228 O O . PHE A 1 392 ? -3.389 -30.101 16.145 1.00 93.88 392 PHE A O 1
ATOM 3235 N N . TYR A 1 393 ? -3.961 -29.852 13.990 1.00 92.00 393 TYR A N 1
ATOM 3236 C CA . TYR A 1 393 ? -4.050 -28.396 14.034 1.00 92.00 393 TYR A CA 1
ATOM 3237 C C . TYR A 1 393 ? -5.178 -27.906 14.953 1.00 92.00 393 TYR A C 1
ATOM 3239 O O . TYR A 1 393 ? -4.969 -26.972 15.725 1.00 92.00 393 TYR A O 1
ATOM 3247 N N . ALA A 1 394 ? -6.347 -28.552 14.930 1.00 94.31 394 ALA A N 1
ATOM 3248 C CA . ALA A 1 394 ? -7.455 -28.230 15.828 1.00 94.31 394 ALA A CA 1
ATOM 3249 C C . ALA A 1 394 ? -7.076 -28.457 17.299 1.00 94.31 394 ALA A C 1
ATOM 3251 O O . ALA A 1 394 ? -7.344 -27.605 18.146 1.00 94.31 394 ALA A O 1
ATOM 3252 N N . LEU A 1 395 ? -6.386 -29.561 17.602 1.00 95.94 395 LEU A N 1
ATOM 3253 C CA . LEU A 1 395 ? -5.889 -29.838 18.949 1.00 95.94 395 LEU A CA 1
ATOM 3254 C C . LEU A 1 395 ? -4.851 -28.799 19.389 1.00 95.94 395 LEU A C 1
ATOM 3256 O O . LEU A 1 395 ? -4.940 -28.287 20.503 1.00 95.94 395 LEU A O 1
ATOM 3260 N N . LEU A 1 396 ? -3.915 -28.429 18.509 1.00 94.44 396 LEU A N 1
ATOM 3261 C CA . LEU A 1 396 ? -2.948 -27.361 18.775 1.00 94.44 396 LEU A CA 1
ATOM 3262 C C . LEU A 1 396 ? -3.653 -26.032 19.079 1.00 94.44 396 LEU A C 1
ATOM 3264 O O . LEU A 1 396 ? -3.292 -25.351 20.037 1.00 94.44 396 LEU A O 1
ATOM 3268 N N . PHE A 1 397 ? -4.673 -25.676 18.294 1.00 94.81 397 PHE A N 1
ATOM 3269 C CA . PHE A 1 397 ? -5.469 -24.471 18.510 1.00 94.81 397 PHE A CA 1
ATOM 3270 C C . PHE A 1 397 ? -6.130 -24.490 19.896 1.00 94.81 397 PHE A C 1
ATOM 3272 O O . PHE A 1 397 ? -5.970 -23.540 20.660 1.00 94.81 397 PHE A O 1
ATOM 3279 N N . ILE A 1 398 ? -6.799 -25.590 20.263 1.00 95.81 398 ILE A N 1
ATOM 3280 C CA . ILE A 1 398 ? -7.445 -25.739 21.576 1.00 95.81 398 ILE A CA 1
ATOM 3281 C C . ILE A 1 398 ? -6.423 -25.593 22.703 1.00 95.81 398 ILE A C 1
ATOM 3283 O O . ILE A 1 398 ? -6.647 -24.808 23.619 1.00 95.81 398 ILE A O 1
ATOM 3287 N N . VAL A 1 399 ? -5.291 -26.299 22.629 1.00 96.50 399 VAL A N 1
ATOM 3288 C CA . VAL A 1 399 ? -4.255 -26.266 23.673 1.00 96.50 399 VAL A CA 1
ATOM 3289 C C . VAL A 1 399 ? -3.705 -24.852 23.869 1.00 96.50 399 VAL A C 1
ATOM 3291 O O . VAL A 1 399 ? -3.576 -24.402 25.007 1.00 96.50 399 VAL A O 1
ATOM 3294 N N . ILE A 1 400 ? -3.414 -24.129 22.783 1.00 95.75 400 ILE A N 1
ATOM 3295 C CA . ILE A 1 400 ? -2.864 -22.770 22.864 1.00 95.75 400 ILE A CA 1
ATOM 3296 C C . ILE A 1 400 ? -3.880 -21.795 23.459 1.00 95.75 400 ILE A C 1
ATOM 3298 O O . ILE A 1 400 ? -3.539 -21.050 24.377 1.00 95.75 400 ILE A O 1
ATOM 3302 N N . PHE A 1 401 ? -5.124 -21.795 22.977 1.00 95.00 401 PHE A N 1
ATOM 3303 C CA . PHE A 1 401 ? -6.134 -20.858 23.471 1.00 95.00 401 PHE A CA 1
ATOM 3304 C C . PHE A 1 401 ? -6.580 -21.196 24.892 1.00 95.00 401 PHE A C 1
ATOM 3306 O O . PHE A 1 401 ? -6.683 -20.290 25.715 1.00 95.00 401 PHE A O 1
ATOM 3313 N N . TRP A 1 402 ? -6.762 -22.477 25.222 1.00 96.31 402 TRP A N 1
ATOM 3314 C CA . TRP A 1 402 ? -7.039 -22.899 26.594 1.00 96.31 402 TRP A CA 1
ATOM 3315 C C . TRP A 1 402 ? -5.912 -22.485 27.545 1.00 96.31 402 TRP A C 1
ATOM 3317 O O . TRP A 1 402 ? -6.187 -21.937 28.612 1.00 96.31 402 TRP A O 1
ATOM 3327 N N . GLY A 1 403 ? -4.648 -22.661 27.142 1.00 96.31 403 GLY A N 1
ATOM 3328 C CA . GLY A 1 403 ? -3.498 -22.206 27.921 1.00 96.31 403 GLY A CA 1
ATOM 3329 C C . GLY A 1 403 ? -3.476 -20.687 28.123 1.00 96.31 403 GLY A C 1
ATOM 3330 O O . GLY A 1 403 ? -3.206 -20.229 29.231 1.00 96.31 403 GLY A O 1
ATOM 3331 N N . LEU A 1 404 ? -3.812 -19.905 27.090 1.00 95.56 404 LEU A N 1
ATOM 3332 C CA . LEU A 1 404 ? -3.908 -18.443 27.180 1.00 95.56 404 LEU A CA 1
ATOM 3333 C C . LEU A 1 404 ? -5.028 -17.992 28.122 1.00 95.56 404 LEU A C 1
ATOM 3335 O O . LEU A 1 404 ? -4.765 -17.192 29.015 1.00 95.56 404 LEU A O 1
ATOM 3339 N N . PHE A 1 405 ? -6.246 -18.519 27.970 1.00 95.94 405 PHE A N 1
ATOM 3340 C CA . PHE A 1 405 ? -7.355 -18.217 28.883 1.00 95.94 405 PHE A CA 1
ATOM 3341 C C . PHE A 1 405 ? -7.007 -18.599 30.325 1.00 95.94 405 PHE A C 1
ATOM 3343 O O . PHE A 1 405 ? -7.158 -17.779 31.222 1.00 95.94 405 PHE A O 1
ATOM 3350 N N . SER A 1 406 ? -6.445 -19.793 30.540 1.00 96.81 406 SER A N 1
ATOM 3351 C CA . SER A 1 406 ? -6.022 -20.248 31.872 1.00 96.81 406 SER A CA 1
ATOM 3352 C C . SER A 1 406 ? -4.942 -19.355 32.490 1.00 96.81 406 SER A C 1
ATOM 3354 O O . SER A 1 406 ? -4.893 -19.192 33.707 1.00 96.81 406 SER A O 1
ATOM 3356 N N . LEU A 1 407 ? -4.044 -18.792 31.675 1.00 95.75 407 LEU A N 1
ATOM 3357 C CA . LEU A 1 407 ? -3.019 -17.861 32.143 1.00 95.75 407 LEU A CA 1
ATOM 3358 C C . LEU A 1 407 ? -3.627 -16.511 32.536 1.00 95.75 407 LEU A C 1
ATOM 3360 O O . LEU A 1 407 ? -3.259 -15.970 33.572 1.00 95.75 407 LEU A O 1
ATOM 3364 N N . LEU A 1 408 ? -4.537 -15.973 31.722 1.00 95.50 408 LEU A N 1
ATOM 3365 C CA . LEU A 1 408 ? -5.176 -14.681 31.978 1.00 95.50 408 LEU A CA 1
ATOM 3366 C C . LEU A 1 408 ? -6.121 -14.734 33.184 1.00 95.50 408 LEU A C 1
ATOM 3368 O O . LEU A 1 408 ? -6.137 -13.799 33.979 1.00 95.50 408 LEU A O 1
ATOM 3372 N N . ASP A 1 409 ? -6.836 -15.842 33.363 1.00 94.50 409 ASP A N 1
ATOM 3373 C CA . ASP A 1 409 ? -7.692 -16.085 34.528 1.00 94.50 409 ASP A CA 1
ATOM 3374 C C . ASP A 1 409 ? -6.882 -16.046 35.838 1.00 94.50 409 ASP A C 1
ATOM 3376 O O . ASP A 1 409 ? -7.247 -15.361 36.790 1.00 94.50 409 ASP A O 1
ATOM 3380 N N . ARG A 1 410 ? -5.684 -16.652 35.849 1.00 94.88 410 ARG A N 1
ATOM 3381 C CA . ARG A 1 410 ? -4.741 -16.565 36.985 1.00 94.88 410 ARG A CA 1
ATOM 3382 C C . ARG A 1 410 ? -4.192 -15.160 37.240 1.00 94.88 410 ARG A C 1
ATOM 3384 O O . ARG A 1 410 ? -3.662 -14.917 38.319 1.00 94.88 410 ARG A O 1
ATOM 3391 N N . LEU A 1 411 ? -4.264 -14.267 36.255 1.00 93.06 411 LEU A N 1
ATOM 3392 C CA . LEU A 1 411 ? -3.898 -12.855 36.386 1.00 93.06 411 LEU A CA 1
ATOM 3393 C C . LEU A 1 411 ? -5.105 -11.977 36.760 1.00 93.06 411 LEU A C 1
ATOM 3395 O O . LEU A 1 411 ? -5.000 -10.753 36.690 1.00 93.06 411 LEU A O 1
ATOM 3399 N N . GLU A 1 412 ? -6.230 -12.594 37.141 1.00 92.88 412 GLU A N 1
ATOM 3400 C CA . GLU A 1 412 ? -7.479 -11.931 37.534 1.00 92.88 412 GLU A CA 1
ATOM 3401 C C . GLU A 1 412 ? -8.092 -11.079 36.411 1.00 92.88 412 GLU A C 1
ATOM 3403 O O . GLU A 1 412 ? -8.703 -10.035 36.645 1.00 92.88 412 GLU A O 1
ATOM 3408 N N . PHE A 1 413 ? -7.929 -11.506 35.155 1.00 94.00 413 PHE A N 1
ATOM 3409 C CA . PHE A 1 413 ? -8.625 -10.869 34.042 1.00 94.00 413 PHE A CA 1
ATOM 3410 C C . PHE A 1 413 ? -10.108 -11.225 34.077 1.00 94.00 413 PHE A C 1
ATOM 3412 O O . PHE A 1 413 ? -10.484 -12.390 34.176 1.00 94.00 413 PHE A O 1
ATOM 3419 N N . SER A 1 414 ? -10.970 -10.224 33.909 1.00 92.50 414 SER A N 1
ATOM 3420 C CA . SER A 1 414 ? -12.392 -10.458 33.679 1.00 92.50 414 SER A CA 1
ATOM 3421 C C . SER A 1 414 ? -12.620 -11.184 32.345 1.00 92.50 414 SER A C 1
ATOM 3423 O O . SER A 1 414 ? -11.826 -11.052 31.413 1.00 92.50 414 SER A O 1
ATOM 3425 N N . LEU A 1 415 ? -13.726 -11.927 32.201 1.00 91.50 415 LEU A N 1
ATOM 3426 C CA . LEU A 1 415 ? -14.042 -12.634 30.946 1.00 91.50 415 LEU A CA 1
ATOM 3427 C C . LEU A 1 415 ? -14.034 -11.694 29.727 1.00 91.50 415 LEU A C 1
ATOM 3429 O O . LEU A 1 415 ? -13.529 -12.053 28.662 1.00 91.50 415 LEU A O 1
ATOM 3433 N N . LEU A 1 416 ? -14.544 -10.471 29.907 1.00 90.62 416 LEU A N 1
ATOM 3434 C CA . LEU A 1 416 ? -14.534 -9.433 28.881 1.00 90.62 416 LEU A CA 1
ATOM 3435 C C . LEU A 1 416 ? -13.102 -8.991 28.530 1.00 90.62 416 LEU A C 1
ATOM 3437 O O . LEU A 1 416 ? -12.752 -8.934 27.349 1.00 90.62 416 LEU A O 1
ATOM 3441 N N . ALA A 1 417 ? -12.256 -8.743 29.536 1.00 91.44 417 ALA A N 1
ATOM 3442 C CA . ALA A 1 417 ? -10.853 -8.396 29.324 1.00 91.44 417 ALA A CA 1
ATOM 3443 C C . ALA A 1 417 ? -10.076 -9.541 28.652 1.00 91.44 417 ALA A C 1
ATOM 3445 O O . ALA A 1 417 ? -9.310 -9.286 27.726 1.00 91.44 417 ALA A O 1
ATOM 3446 N N . MET A 1 418 ? -10.313 -10.804 29.035 1.00 94.56 418 MET A N 1
ATOM 3447 C CA . MET A 1 418 ? -9.712 -11.982 28.391 1.00 94.56 418 MET A CA 1
ATOM 3448 C C . MET A 1 418 ? -10.058 -12.055 26.901 1.00 94.56 418 MET A C 1
ATOM 3450 O O . MET A 1 418 ? -9.173 -12.237 26.059 1.00 94.56 418 MET A O 1
ATOM 3454 N N . PHE A 1 419 ? -11.335 -11.855 26.560 1.00 92.19 419 PHE A N 1
ATOM 3455 C CA . PHE A 1 419 ? -11.788 -11.821 25.172 1.00 92.19 419 PHE A CA 1
ATOM 3456 C C . PHE A 1 419 ? -11.073 -10.721 24.374 1.00 92.19 419 PHE A C 1
ATOM 3458 O O . PHE A 1 419 ? -10.442 -11.004 23.350 1.00 92.19 419 PHE A O 1
ATOM 3465 N N . PHE A 1 420 ? -11.094 -9.474 24.860 1.00 90.50 420 PHE A N 1
ATOM 3466 C CA . PHE A 1 420 ? -10.408 -8.375 24.179 1.00 90.50 420 PHE A CA 1
ATOM 3467 C C . PHE A 1 420 ? -8.892 -8.558 24.140 1.00 90.50 420 PHE A C 1
ATOM 3469 O O . PHE A 1 420 ? -8.245 -8.095 23.198 1.00 90.50 420 PHE A O 1
ATOM 3476 N N . PHE A 1 421 ? -8.290 -9.193 25.139 1.00 94.12 421 PHE A N 1
ATOM 3477 C CA . PHE A 1 421 ? -6.864 -9.486 25.144 1.00 94.12 421 PHE A CA 1
ATOM 3478 C C . PHE A 1 421 ? -6.499 -10.419 23.987 1.00 94.12 421 PHE A C 1
ATOM 3480 O O . PHE A 1 421 ? -5.568 -10.133 23.234 1.00 94.12 421 PHE A O 1
ATOM 3487 N N . ILE A 1 422 ? -7.257 -11.499 23.794 1.00 94.38 422 ILE A N 1
ATOM 3488 C CA . ILE A 1 422 ? -7.004 -12.490 22.742 1.00 94.38 422 ILE A CA 1
ATOM 3489 C C . ILE A 1 422 ? -7.257 -11.910 21.347 1.00 94.38 422 ILE A C 1
ATOM 3491 O O . ILE A 1 422 ? -6.439 -12.115 20.447 1.00 94.38 422 ILE A O 1
ATOM 3495 N N . VAL A 1 423 ? -8.326 -11.125 21.167 1.00 90.56 423 VAL A N 1
ATOM 3496 C CA . VAL A 1 423 ? -8.582 -10.419 19.898 1.00 90.56 423 VAL A CA 1
ATOM 3497 C C . VAL A 1 423 ? -7.397 -9.526 19.532 1.00 90.56 423 VAL A C 1
ATOM 3499 O O . VAL A 1 423 ? -6.855 -9.622 18.429 1.00 90.56 423 VAL A O 1
ATOM 3502 N N . PHE A 1 424 ? -6.931 -8.696 20.467 1.00 90.50 424 PHE A N 1
ATOM 3503 C CA . PHE A 1 424 ? -5.799 -7.808 20.207 1.00 90.50 424 PHE A CA 1
ATOM 3504 C C . PHE A 1 424 ? -4.473 -8.552 20.074 1.00 90.50 424 PHE A C 1
ATOM 3506 O O . PHE A 1 424 ? -3.605 -8.094 19.334 1.00 90.50 424 PHE A O 1
ATOM 3513 N N . LEU A 1 425 ? -4.308 -9.704 20.727 1.00 93.94 425 LEU A N 1
ATOM 3514 C CA . LEU A 1 425 ? -3.137 -10.556 20.537 1.00 93.94 425 LEU A CA 1
ATOM 3515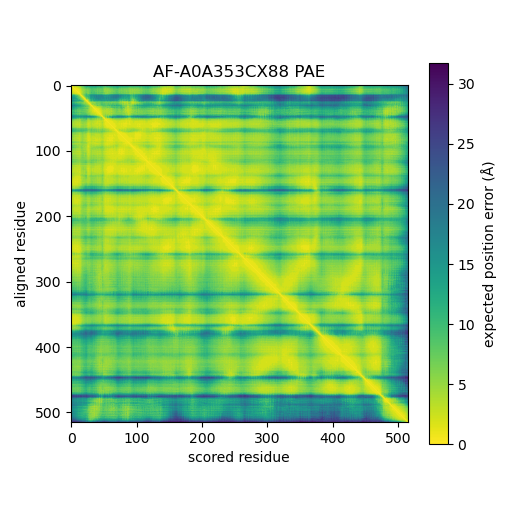 C C . LEU A 1 425 ? -3.066 -11.037 19.084 1.00 93.94 425 LEU A C 1
ATOM 3517 O O . LEU A 1 425 ? -2.024 -10.887 18.448 1.00 93.94 425 LEU A O 1
ATOM 3521 N N . GLY A 1 426 ? -4.190 -11.507 18.531 1.00 91.81 426 GLY A N 1
ATOM 3522 C CA . GLY A 1 426 ? -4.303 -11.856 17.115 1.00 91.81 426 GLY A CA 1
ATOM 3523 C C . GLY A 1 426 ? -3.975 -10.673 16.197 1.00 91.81 426 GLY A C 1
ATOM 3524 O O . GLY A 1 426 ? -3.133 -10.799 15.303 1.00 91.81 426 GLY A O 1
ATOM 3525 N N . LEU A 1 427 ? -4.573 -9.500 16.442 1.00 88.81 427 LEU A N 1
ATOM 3526 C CA . LEU A 1 427 ? -4.297 -8.292 15.653 1.00 88.81 427 LEU A CA 1
ATOM 3527 C C . LEU A 1 427 ? -2.812 -7.900 15.707 1.00 88.81 427 LEU A C 1
ATOM 3529 O O . LEU A 1 427 ? -2.205 -7.663 14.664 1.00 88.81 427 LEU A O 1
ATOM 3533 N N . VAL A 1 428 ? -2.192 -7.891 16.892 1.00 90.75 428 VAL A N 1
ATOM 3534 C CA . VAL A 1 428 ? -0.756 -7.608 17.056 1.00 90.75 428 VAL A CA 1
ATOM 3535 C C . VAL A 1 428 ? 0.098 -8.611 16.299 1.00 90.75 428 VAL A C 1
ATOM 3537 O O . VAL A 1 428 ? 1.030 -8.202 15.606 1.00 90.75 428 VAL A O 1
ATOM 3540 N N . SER A 1 429 ? -0.205 -9.908 16.387 1.00 90.81 429 SER A N 1
ATOM 3541 C CA . SER A 1 429 ? 0.523 -10.935 15.639 1.00 90.81 429 SER A CA 1
ATOM 3542 C C . SER A 1 429 ? 0.428 -10.697 14.130 1.00 90.81 429 SER A C 1
ATOM 3544 O O . SER A 1 429 ? 1.450 -10.728 13.439 1.00 90.81 429 SER A O 1
ATOM 3546 N N . PHE A 1 430 ? -0.760 -10.366 13.615 1.00 87.31 430 PHE A N 1
ATOM 3547 C CA . PHE A 1 430 ? -0.939 -10.015 12.207 1.00 87.31 430 PHE A CA 1
ATOM 3548 C C . PHE A 1 430 ? -0.135 -8.763 11.818 1.00 87.31 430 PHE A C 1
ATOM 3550 O O . PHE A 1 430 ? 0.643 -8.803 10.859 1.00 87.31 430 PHE A O 1
ATOM 3557 N N . LEU A 1 431 ? -0.236 -7.673 12.584 1.00 86.12 431 LEU A N 1
ATOM 3558 C CA . LEU A 1 431 ? 0.509 -6.436 12.323 1.00 86.12 431 LEU A CA 1
ATOM 3559 C C . LEU A 1 431 ? 2.026 -6.662 12.378 1.00 86.12 431 LEU A C 1
ATOM 3561 O O . LEU A 1 431 ? 2.749 -6.183 11.503 1.00 86.12 431 LEU A O 1
ATOM 3565 N N . ALA A 1 432 ? 2.515 -7.452 13.335 1.00 88.69 432 ALA A N 1
ATOM 3566 C CA . ALA A 1 432 ? 3.925 -7.812 13.436 1.00 88.69 432 ALA A CA 1
ATOM 3567 C C . ALA A 1 432 ? 4.421 -8.545 12.179 1.00 88.69 432 ALA A C 1
ATOM 3569 O O . ALA A 1 432 ? 5.521 -8.258 11.696 1.00 88.69 432 ALA A O 1
ATOM 3570 N N . THR A 1 433 ? 3.613 -9.437 11.589 1.00 85.06 433 THR A N 1
ATOM 3571 C CA . THR A 1 433 ? 3.979 -10.052 10.302 1.00 85.06 433 THR A CA 1
ATOM 3572 C C . THR A 1 433 ? 3.991 -9.054 9.153 1.00 85.06 433 THR A C 1
ATOM 3574 O O . THR A 1 433 ? 4.913 -9.102 8.339 1.00 85.06 433 THR A O 1
ATOM 3577 N N . ARG A 1 434 ? 3.039 -8.110 9.094 1.00 82.50 434 ARG A N 1
ATOM 3578 C CA . ARG A 1 434 ? 3.025 -7.044 8.075 1.00 82.50 434 ARG A CA 1
ATOM 3579 C C . ARG A 1 434 ? 4.288 -6.180 8.161 1.00 82.50 434 ARG A C 1
ATOM 3581 O O . ARG A 1 434 ? 4.894 -5.890 7.133 1.00 82.50 434 ARG A O 1
ATOM 3588 N N . ILE A 1 435 ? 4.720 -5.831 9.374 1.00 85.56 435 ILE A N 1
ATOM 3589 C CA . ILE A 1 435 ? 5.957 -5.073 9.618 1.00 85.56 435 ILE A CA 1
ATOM 3590 C C . ILE A 1 435 ? 7.185 -5.886 9.182 1.00 85.56 435 ILE A C 1
ATOM 3592 O O . ILE A 1 435 ? 8.055 -5.365 8.484 1.00 85.56 435 ILE A O 1
ATOM 3596 N N . ARG A 1 436 ? 7.254 -7.174 9.544 1.00 86.25 436 ARG A N 1
ATOM 3597 C CA . ARG A 1 436 ? 8.379 -8.050 9.179 1.00 86.25 436 ARG A CA 1
ATOM 3598 C C . ARG A 1 436 ? 8.500 -8.251 7.666 1.00 86.25 436 ARG A C 1
ATOM 3600 O O . ARG A 1 436 ? 9.612 -8.182 7.146 1.00 86.25 436 ARG A O 1
ATOM 3607 N N . ARG A 1 437 ? 7.372 -8.401 6.960 1.00 83.25 437 ARG A N 1
ATOM 3608 C CA . ARG A 1 437 ? 7.334 -8.537 5.493 1.00 83.25 437 ARG A CA 1
ATOM 3609 C C . ARG A 1 437 ? 8.053 -7.393 4.776 1.00 83.25 437 ARG A C 1
ATOM 3611 O O . ARG A 1 437 ? 8.720 -7.653 3.787 1.00 83.25 437 ARG A O 1
ATOM 3618 N N . SER A 1 438 ? 8.014 -6.168 5.313 1.00 82.81 438 SER A N 1
ATOM 3619 C CA . SER A 1 438 ? 8.733 -5.023 4.723 1.00 82.81 438 SER A CA 1
ATOM 3620 C C . SER A 1 438 ? 10.260 -5.210 4.706 1.00 82.81 438 SER A C 1
ATOM 3622 O O . SER A 1 438 ? 10.938 -4.666 3.845 1.00 82.81 438 SER A O 1
ATOM 3624 N N . ALA A 1 439 ? 10.829 -5.971 5.649 1.00 84.62 439 ALA A N 1
ATOM 3625 C CA . ALA A 1 439 ? 12.254 -6.312 5.633 1.00 84.62 439 ALA A CA 1
ATOM 3626 C C . ALA A 1 439 ? 12.553 -7.520 4.737 1.00 84.62 439 ALA A C 1
ATOM 3628 O O . ALA A 1 439 ? 13.621 -7.589 4.128 1.00 84.62 439 ALA A O 1
ATOM 3629 N N . ASP A 1 440 ? 11.620 -8.472 4.670 1.00 83.19 440 ASP A N 1
ATOM 3630 C CA . ASP A 1 440 ? 11.733 -9.645 3.804 1.00 83.19 440 ASP A CA 1
ATOM 3631 C C . ASP A 1 440 ? 11.636 -9.268 2.315 1.00 83.19 440 ASP A C 1
ATOM 3633 O O . ASP A 1 440 ? 12.259 -9.925 1.490 1.00 83.19 440 ASP A O 1
ATOM 3637 N N . GLU A 1 441 ? 10.955 -8.169 1.976 1.00 82.00 441 GLU A N 1
ATOM 3638 C CA . GLU A 1 441 ? 10.899 -7.595 0.621 1.00 82.00 441 GLU A CA 1
ATOM 3639 C C . GLU A 1 441 ? 12.273 -7.204 0.055 1.00 82.00 441 GLU A C 1
ATOM 3641 O O . GLU A 1 441 ? 12.427 -7.141 -1.156 1.00 82.00 441 GLU A O 1
ATOM 3646 N N . LEU A 1 442 ? 13.291 -6.988 0.896 1.00 86.69 442 LEU A N 1
ATOM 3647 C CA . LEU A 1 442 ? 14.658 -6.706 0.440 1.00 86.69 442 LEU A CA 1
ATOM 3648 C C . LEU A 1 442 ? 15.507 -7.970 0.230 1.00 86.69 442 LEU A C 1
ATOM 3650 O O . LEU A 1 442 ? 16.669 -7.870 -0.173 1.00 86.69 442 LEU A O 1
ATOM 3654 N N . ARG A 1 443 ? 14.987 -9.158 0.564 1.00 87.75 443 ARG A N 1
ATOM 3655 C CA . ARG A 1 443 ? 15.752 -10.407 0.501 1.00 87.75 443 ARG A CA 1
ATOM 3656 C C . ARG A 1 443 ? 15.664 -11.030 -0.883 1.00 87.75 443 ARG A C 1
ATOM 3658 O O . ARG A 1 443 ? 14.602 -11.474 -1.300 1.00 87.75 443 ARG A O 1
ATOM 3665 N N . VAL A 1 444 ? 16.817 -11.155 -1.528 1.00 85.94 444 VAL A N 1
ATOM 3666 C CA . VAL A 1 444 ? 17.019 -11.975 -2.730 1.00 85.94 444 VAL A CA 1
ATOM 3667 C C . VAL A 1 444 ? 17.411 -13.402 -2.349 1.00 85.94 444 VAL A C 1
ATOM 3669 O O . VAL A 1 444 ? 17.037 -14.360 -3.020 1.00 85.94 444 VAL A O 1
ATOM 3672 N N . ILE A 1 445 ? 18.145 -13.566 -1.244 1.00 80.62 445 ILE A N 1
ATOM 3673 C CA . ILE A 1 445 ? 18.572 -14.881 -0.753 1.00 80.62 445 ILE A CA 1
ATOM 3674 C C . ILE A 1 445 ? 17.554 -15.409 0.260 1.00 80.62 445 ILE A C 1
ATOM 3676 O O . ILE A 1 445 ? 17.296 -14.770 1.286 1.00 80.62 445 ILE A O 1
ATOM 3680 N N . TYR A 1 446 ? 17.022 -16.609 0.008 1.00 67.31 446 TYR A N 1
ATOM 3681 C CA . TYR A 1 446 ? 16.172 -17.301 0.973 1.00 67.31 446 TYR A CA 1
ATOM 3682 C C . TYR A 1 446 ? 16.978 -17.657 2.224 1.00 67.31 446 TYR A C 1
ATOM 3684 O O . TYR A 1 446 ? 18.023 -18.307 2.154 1.00 67.31 446 TYR A O 1
ATOM 3692 N N . LYS A 1 447 ? 16.494 -17.235 3.391 1.00 63.12 447 LYS A N 1
ATOM 3693 C CA . LYS A 1 447 ? 17.087 -17.629 4.666 1.00 63.12 447 LYS A CA 1
ATOM 3694 C C . LYS A 1 447 ? 16.478 -18.971 5.062 1.00 63.12 447 LYS A C 1
ATOM 3696 O O . LYS A 1 447 ? 15.276 -19.034 5.292 1.00 63.12 447 LYS A O 1
ATOM 3701 N N . GLY A 1 448 ? 17.294 -20.021 5.131 1.00 60.28 448 GLY A N 1
ATOM 3702 C CA . GLY A 1 448 ? 16.842 -21.316 5.641 1.00 60.28 448 GLY A CA 1
ATOM 3703 C C . GLY A 1 448 ? 16.234 -21.184 7.041 1.00 60.28 448 GLY A C 1
ATOM 3704 O O . GLY A 1 448 ? 16.672 -20.352 7.844 1.00 60.28 448 GLY A O 1
ATOM 3705 N N . GLU A 1 449 ? 15.217 -21.992 7.329 1.00 67.69 449 GLU A N 1
ATOM 3706 C CA . GLU A 1 449 ? 14.622 -22.057 8.661 1.00 67.69 449 GLU A CA 1
ATOM 3707 C C . GLU A 1 449 ? 15.563 -22.808 9.607 1.00 67.69 449 GLU A C 1
ATOM 3709 O O . GLU A 1 449 ? 15.989 -23.929 9.344 1.00 67.69 449 GLU A O 1
ATOM 3714 N N . THR A 1 450 ? 15.907 -22.185 10.731 1.00 82.56 450 THR A N 1
ATOM 3715 C CA . THR A 1 450 ? 16.528 -22.886 11.859 1.00 82.56 450 THR A CA 1
ATOM 3716 C C . THR A 1 450 ? 15.449 -23.667 12.614 1.00 82.56 450 THR A C 1
ATOM 3718 O O . THR A 1 450 ? 14.299 -23.231 12.665 1.00 82.56 450 THR A O 1
ATOM 3721 N N . ILE A 1 451 ? 15.808 -24.767 13.282 1.00 82.81 451 ILE A N 1
ATOM 3722 C CA . ILE A 1 451 ? 14.871 -25.569 14.096 1.00 82.81 451 ILE A CA 1
ATOM 3723 C C . ILE A 1 451 ? 14.096 -24.686 15.090 1.00 82.81 451 ILE A C 1
ATOM 3725 O O . ILE A 1 451 ? 12.874 -24.765 15.176 1.00 82.81 451 ILE A O 1
ATOM 3729 N N . PHE A 1 452 ? 14.780 -23.758 15.767 1.00 81.50 452 PHE A N 1
ATOM 3730 C CA . PHE A 1 452 ? 14.136 -22.818 16.690 1.00 81.50 452 PHE A CA 1
ATOM 3731 C C . PHE A 1 452 ? 13.122 -21.885 15.998 1.00 81.50 452 PHE A C 1
ATOM 3733 O O . PHE A 1 452 ? 12.037 -21.634 16.526 1.00 81.50 452 PHE A O 1
ATOM 3740 N N . SER A 1 453 ? 13.430 -21.390 14.792 1.00 80.88 453 SER A N 1
ATOM 3741 C CA . SER A 1 453 ? 12.472 -20.578 14.027 1.00 80.88 453 SER A CA 1
ATOM 3742 C C . SER A 1 453 ? 11.285 -21.398 13.524 1.00 80.88 453 SER A C 1
ATOM 3744 O O . SER A 1 453 ? 10.175 -20.875 13.480 1.00 80.88 453 SER A O 1
ATOM 3746 N N . ALA A 1 454 ? 11.491 -22.678 13.201 1.00 84.62 454 ALA A N 1
ATOM 3747 C CA . ALA A 1 454 ? 10.413 -23.574 12.797 1.00 84.62 454 ALA A CA 1
ATOM 3748 C C . ALA A 1 454 ? 9.462 -23.851 13.974 1.00 84.62 454 ALA A C 1
ATOM 3750 O O . ALA A 1 454 ? 8.253 -23.690 13.836 1.00 84.62 454 ALA A O 1
ATOM 3751 N N . MET A 1 455 ? 9.997 -24.157 15.164 1.00 87.25 455 MET A N 1
ATOM 3752 C CA . MET A 1 455 ? 9.183 -24.377 16.368 1.00 87.25 455 MET A CA 1
ATOM 3753 C C . MET A 1 455 ? 8.394 -23.130 16.780 1.00 87.25 455 MET A C 1
ATOM 3755 O O . MET A 1 455 ? 7.196 -23.212 17.039 1.00 87.25 455 MET A O 1
ATOM 3759 N N . THR A 1 456 ? 9.038 -21.961 16.816 1.00 85.12 456 THR A N 1
ATOM 3760 C CA . THR A 1 456 ? 8.343 -20.707 17.162 1.00 85.12 456 THR A CA 1
ATOM 3761 C C . THR A 1 456 ? 7.254 -20.364 16.145 1.00 85.12 456 THR A C 1
ATOM 3763 O O . THR A 1 456 ? 6.172 -19.940 16.542 1.00 85.12 456 THR A O 1
ATOM 3766 N N . SER A 1 457 ? 7.493 -20.605 14.852 1.00 85.38 457 SER A N 1
ATOM 3767 C CA . SER A 1 457 ? 6.481 -20.417 13.803 1.00 85.38 457 SER A CA 1
ATOM 3768 C C . SER A 1 457 ? 5.320 -21.401 13.941 1.00 85.38 457 SER A C 1
ATOM 3770 O O . SER A 1 457 ? 4.172 -21.007 13.764 1.00 85.38 457 SER A O 1
ATOM 3772 N N . PHE A 1 458 ? 5.603 -22.651 14.313 1.00 89.44 458 PHE A N 1
ATOM 3773 C CA . PHE A 1 458 ? 4.597 -23.686 14.532 1.00 89.44 458 PHE A CA 1
ATOM 3774 C C . PHE A 1 458 ? 3.619 -23.321 15.662 1.00 89.44 458 PHE A C 1
ATOM 3776 O O . PHE A 1 458 ? 2.410 -23.332 15.446 1.00 89.44 458 PHE A O 1
ATOM 3783 N N . PHE A 1 459 ? 4.118 -22.914 16.834 1.00 90.44 459 PHE A N 1
ATOM 3784 C CA . PHE A 1 459 ? 3.252 -22.495 17.947 1.00 90.44 459 PHE A CA 1
ATOM 3785 C C . PHE A 1 459 ? 2.595 -21.127 17.723 1.00 90.44 459 PHE A C 1
ATOM 3787 O O . PHE A 1 459 ? 1.494 -20.887 18.206 1.00 90.44 459 PHE A O 1
ATOM 3794 N N . ALA A 1 460 ? 3.224 -20.217 16.977 1.00 90.19 460 ALA A N 1
ATOM 3795 C CA . ALA A 1 460 ? 2.604 -18.933 16.655 1.00 90.19 460 ALA A CA 1
ATOM 3796 C C . ALA A 1 460 ? 1.462 -19.062 15.630 1.00 90.19 460 ALA A C 1
ATOM 3798 O O . ALA A 1 460 ? 0.630 -18.159 15.536 1.00 90.19 460 ALA A O 1
ATOM 3799 N N . LEU A 1 461 ? 1.417 -20.155 14.857 1.00 90.81 461 LEU A N 1
ATOM 3800 C CA . LEU A 1 461 ? 0.523 -20.304 13.710 1.00 90.81 461 LEU A CA 1
ATOM 3801 C C . LEU A 1 461 ? -0.970 -20.156 14.065 1.00 90.81 461 LEU A C 1
ATOM 3803 O O . LEU A 1 461 ? -1.630 -19.373 13.384 1.00 90.81 461 LEU A O 1
ATOM 3807 N N . PRO A 1 462 ? -1.514 -20.780 15.131 1.00 93.25 462 PRO A N 1
ATOM 3808 C CA . PRO A 1 462 ? -2.920 -20.591 15.504 1.00 93.25 462 PRO A CA 1
ATOM 3809 C C . PRO A 1 462 ? -3.292 -19.136 15.808 1.00 93.25 462 PRO A C 1
ATOM 3811 O O . PRO A 1 462 ? -4.333 -18.655 15.363 1.00 93.25 462 PRO A O 1
ATOM 3814 N N . ILE A 1 463 ? -2.417 -18.412 16.514 1.00 93.69 463 ILE A N 1
ATOM 3815 C CA . ILE A 1 463 ? -2.624 -16.996 16.857 1.00 93.69 463 ILE A CA 1
ATOM 3816 C C . ILE A 1 463 ? -2.529 -16.128 15.596 1.00 93.69 463 ILE A C 1
ATOM 3818 O O . ILE A 1 463 ? -3.325 -15.210 15.406 1.00 93.69 463 ILE A O 1
ATOM 3822 N N . LEU A 1 464 ? -1.573 -16.431 14.714 1.00 91.44 464 LEU A N 1
ATOM 3823 C CA . LEU A 1 464 ? -1.381 -15.739 13.440 1.00 91.44 464 LEU A CA 1
ATOM 3824 C C . LEU A 1 464 ? -2.573 -15.915 12.500 1.00 91.44 464 LEU A C 1
ATOM 3826 O O . LEU A 1 464 ? -3.019 -14.935 11.904 1.00 91.44 464 LEU A O 1
ATOM 3830 N N . GLU A 1 465 ? -3.091 -17.135 12.371 1.00 90.19 465 GLU A N 1
ATOM 3831 C CA . GLU A 1 465 ? -4.222 -17.428 11.492 1.00 90.19 465 GLU A CA 1
ATOM 3832 C C . GLU A 1 465 ? -5.514 -16.814 12.045 1.00 90.19 465 GLU A C 1
ATOM 3834 O O . GLU A 1 465 ? -6.266 -16.199 11.290 1.00 90.19 465 GLU A O 1
ATOM 3839 N N . PHE A 1 466 ? -5.718 -16.860 13.368 1.00 92.25 466 PHE A N 1
ATOM 3840 C CA . PHE A 1 466 ? -6.802 -16.130 14.031 1.00 92.25 466 PHE A CA 1
ATOM 3841 C C . PHE A 1 466 ? -6.693 -14.617 13.801 1.00 92.25 466 PHE A C 1
ATOM 3843 O O . PHE A 1 466 ? -7.659 -13.972 13.402 1.00 92.25 466 PHE A O 1
ATOM 3850 N N . GLY A 1 467 ? -5.499 -14.048 13.975 1.00 89.56 467 GLY A N 1
ATOM 3851 C CA . GLY A 1 467 ? -5.228 -12.636 13.717 1.00 89.56 467 GLY A CA 1
ATOM 3852 C C . GLY A 1 467 ? -5.463 -12.222 12.266 1.00 89.56 467 GLY A C 1
ATOM 3853 O O . GLY A 1 467 ? -6.035 -11.165 12.005 1.00 89.56 467 GLY A O 1
ATOM 3854 N N . ARG A 1 468 ? -5.060 -13.065 11.310 1.00 86.75 468 ARG A N 1
ATOM 3855 C CA . ARG A 1 468 ? -5.323 -12.865 9.882 1.00 86.75 468 ARG A CA 1
ATOM 3856 C C . ARG A 1 468 ? -6.820 -12.913 9.587 1.00 86.75 468 ARG A C 1
ATOM 3858 O O . ARG A 1 468 ? -7.305 -12.031 8.884 1.00 86.75 468 ARG A O 1
ATOM 3865 N N . TRP A 1 469 ? -7.536 -13.899 10.125 1.00 86.69 469 TRP A N 1
ATOM 3866 C CA . TRP A 1 469 ? -8.988 -14.001 9.988 1.00 86.69 469 TRP A CA 1
ATOM 3867 C C . TRP A 1 469 ? -9.681 -12.755 10.552 1.00 86.69 469 TRP A C 1
ATOM 3869 O O . TRP A 1 469 ? -10.498 -12.151 9.860 1.00 86.69 469 TRP A O 1
ATOM 3879 N N . LEU A 1 470 ? -9.289 -12.295 11.745 1.00 83.50 470 LEU A N 1
ATOM 3880 C CA . LEU A 1 470 ? -9.792 -11.049 12.329 1.00 83.50 470 LEU A CA 1
ATOM 3881 C C . LEU A 1 470 ? -9.528 -9.858 11.407 1.00 83.50 470 LEU A C 1
ATOM 3883 O O . LEU A 1 470 ? -10.454 -9.137 11.066 1.00 83.50 470 LEU A O 1
ATOM 3887 N N . ALA A 1 471 ? -8.291 -9.661 10.951 1.00 77.62 471 ALA A N 1
ATOM 3888 C CA . ALA A 1 471 ? -7.941 -8.521 10.107 1.00 77.62 471 ALA A CA 1
ATOM 3889 C C . ALA A 1 471 ? -8.670 -8.522 8.750 1.00 77.62 471 ALA A C 1
ATOM 3891 O O . ALA A 1 471 ? -8.969 -7.455 8.216 1.00 77.62 471 ALA A O 1
ATOM 3892 N N . GLN A 1 472 ? -8.954 -9.699 8.184 1.00 75.69 472 GLN A N 1
ATOM 3893 C CA . GLN A 1 472 ? -9.678 -9.834 6.917 1.00 75.69 472 GLN A CA 1
ATOM 3894 C C . GLN A 1 472 ? -11.177 -9.551 7.071 1.00 75.69 472 GLN A C 1
ATOM 3896 O O . GLN A 1 472 ? -11.743 -8.866 6.224 1.00 75.69 472 GLN A O 1
ATOM 3901 N N . ASN A 1 473 ? -11.802 -10.011 8.158 1.00 73.56 473 ASN A N 1
ATOM 3902 C CA . ASN A 1 473 ? -13.239 -9.830 8.385 1.00 73.56 473 ASN A CA 1
ATOM 3903 C C . ASN A 1 473 ? -13.570 -8.476 9.043 1.00 73.56 473 ASN A C 1
ATOM 3905 O O . ASN A 1 473 ? -14.535 -7.822 8.665 1.00 73.56 473 ASN A O 1
ATOM 3909 N N . ILE A 1 474 ? -12.734 -7.988 9.967 1.00 63.31 474 ILE A N 1
ATOM 3910 C CA . ILE A 1 474 ? -12.907 -6.675 10.621 1.00 63.31 474 ILE A CA 1
ATOM 3911 C C . ILE A 1 474 ? -12.627 -5.521 9.649 1.00 63.31 474 ILE A C 1
ATOM 3913 O O . ILE A 1 474 ? -13.158 -4.435 9.842 1.00 63.31 474 ILE A O 1
ATOM 3917 N N . ARG A 1 475 ? -11.884 -5.742 8.553 1.00 50.00 475 ARG A N 1
ATOM 3918 C CA . ARG A 1 475 ? -11.739 -4.752 7.466 1.00 50.00 475 ARG A CA 1
ATOM 3919 C C . ARG A 1 475 ? -13.080 -4.286 6.885 1.00 50.00 475 ARG A C 1
ATOM 3921 O O . ARG A 1 475 ? -13.159 -3.164 6.401 1.00 50.00 475 ARG A O 1
ATOM 3928 N N . GLN A 1 476 ? -14.123 -5.118 6.947 1.00 43.88 476 GLN A N 1
ATOM 3929 C CA . GLN A 1 476 ? -15.484 -4.739 6.546 1.00 43.88 476 GLN A CA 1
ATOM 3930 C C . GLN A 1 476 ? -16.212 -3.930 7.635 1.00 43.88 476 GLN A C 1
ATOM 3932 O O . GLN A 1 476 ? -17.130 -3.173 7.341 1.00 43.88 476 GLN A O 1
ATOM 3937 N N . LEU A 1 477 ? -15.761 -4.029 8.888 1.00 42.44 477 LEU A N 1
ATOM 3938 C CA . LEU A 1 477 ? -16.245 -3.288 10.053 1.00 42.44 477 LEU A CA 1
ATOM 3939 C C . LEU A 1 477 ? -15.356 -2.077 10.339 1.00 42.44 477 LEU A C 1
ATOM 3941 O O . LEU A 1 477 ? -15.027 -1.798 11.493 1.00 42.44 477 LEU A O 1
ATOM 3945 N N . ASN A 1 478 ? -14.995 -1.327 9.297 1.00 59.06 478 ASN A N 1
ATOM 3946 C CA . ASN A 1 478 ? -14.309 -0.039 9.385 1.00 59.06 478 ASN A CA 1
ATOM 3947 C C . ASN A 1 478 ? -15.176 1.026 10.100 1.00 59.06 478 ASN A C 1
ATOM 3949 O O . ASN A 1 478 ? -15.164 2.176 9.712 1.00 59.06 478 ASN A O 1
ATOM 3953 N N . ILE A 1 479 ? -15.922 0.686 11.156 1.00 58.62 479 ILE A N 1
ATOM 3954 C CA . ILE A 1 479 ? -16.807 1.553 11.941 1.00 58.62 479 ILE A CA 1
ATOM 3955 C C . ILE A 1 479 ? -16.056 2.801 12.403 1.00 58.62 479 ILE A C 1
ATOM 3957 O O . ILE A 1 479 ? -16.607 3.891 12.352 1.00 58.62 479 ILE A O 1
ATOM 3961 N N . VAL A 1 480 ? -14.785 2.664 12.798 1.00 61.81 480 VAL A N 1
ATOM 3962 C CA . VAL A 1 480 ? -13.948 3.810 13.184 1.00 61.81 480 VAL A CA 1
ATOM 3963 C C . VAL A 1 480 ? -13.686 4.727 11.991 1.00 61.81 480 VAL A C 1
ATOM 3965 O O . VAL A 1 480 ? -13.862 5.931 12.118 1.00 61.81 480 VAL A O 1
ATOM 3968 N N . LEU A 1 481 ? -13.311 4.183 10.830 1.00 67.94 481 LEU A N 1
ATOM 3969 C CA . LEU A 1 481 ? -13.060 4.976 9.620 1.00 67.94 481 LEU A CA 1
ATOM 3970 C C . LEU A 1 481 ? -14.352 5.546 9.035 1.00 67.94 481 LEU A C 1
ATOM 3972 O O . LEU A 1 481 ? -14.398 6.719 8.716 1.00 67.94 481 LEU A O 1
ATOM 3976 N N . PHE A 1 482 ? -15.429 4.769 9.018 1.00 66.06 482 PHE A N 1
ATOM 3977 C CA . PHE A 1 482 ? -16.779 5.206 8.691 1.00 66.06 482 PHE A CA 1
ATOM 3978 C C . PHE A 1 482 ? -17.225 6.363 9.591 1.00 66.06 482 PHE A C 1
ATOM 3980 O O . PHE A 1 482 ? -17.776 7.343 9.099 1.00 66.06 482 PHE A O 1
ATOM 3987 N N . LEU A 1 483 ? -16.961 6.288 10.900 1.00 65.38 483 LEU A N 1
ATOM 3988 C CA . LEU A 1 483 ? -17.255 7.368 11.838 1.00 65.38 483 LEU A CA 1
ATOM 3989 C C . LEU A 1 483 ? -16.357 8.584 11.578 1.00 65.38 483 LEU A C 1
ATOM 3991 O O . LEU A 1 483 ? -16.858 9.705 11.574 1.00 65.38 483 LEU A O 1
ATOM 3995 N N . MET A 1 484 ? -15.064 8.393 11.296 1.00 72.38 484 MET A N 1
ATOM 3996 C CA . MET A 1 484 ? -14.190 9.497 10.878 1.00 72.38 484 MET A CA 1
ATOM 3997 C C . MET A 1 484 ? -14.715 10.178 9.611 1.00 72.38 484 MET A C 1
ATOM 3999 O O . MET A 1 484 ? -14.827 11.398 9.607 1.00 72.38 484 MET A O 1
ATOM 4003 N N . ASP A 1 485 ? -15.088 9.409 8.592 1.00 68.50 485 ASP A N 1
ATOM 4004 C CA . ASP A 1 485 ? -15.464 9.902 7.264 1.00 68.50 485 ASP A CA 1
ATOM 4005 C C . ASP A 1 485 ? -16.843 10.573 7.269 1.00 68.50 485 ASP A C 1
ATOM 4007 O O . ASP A 1 485 ? -17.024 11.652 6.708 1.00 68.50 485 ASP A O 1
ATOM 4011 N N . ARG A 1 486 ? -17.833 9.970 7.939 1.00 67.88 486 ARG A N 1
ATOM 4012 C CA . ARG A 1 486 ? -19.219 10.469 7.939 1.00 67.88 486 ARG A CA 1
ATOM 4013 C C . ARG A 1 486 ? -19.513 11.466 9.052 1.00 67.88 486 ARG A C 1
ATOM 4015 O O . ARG A 1 486 ? -20.305 12.378 8.837 1.00 67.88 486 ARG A O 1
ATOM 4022 N N . VAL A 1 487 ? -18.931 11.284 10.240 1.00 69.25 487 VAL A N 1
ATOM 4023 C CA . VAL A 1 487 ? -19.282 12.083 11.429 1.00 69.25 487 VAL A CA 1
ATOM 4024 C C . VAL A 1 487 ? -18.299 13.225 11.652 1.00 69.25 487 VAL A C 1
ATOM 4026 O O . VAL A 1 487 ? -18.727 14.311 12.029 1.00 69.25 487 VAL A O 1
ATOM 4029 N N . LEU A 1 488 ? -16.999 13.015 11.421 1.00 71.50 488 LEU A N 1
ATOM 4030 C CA . LEU A 1 488 ? -15.989 14.038 11.715 1.00 71.50 488 LEU A CA 1
ATOM 4031 C C . LEU A 1 488 ? -15.495 14.794 10.482 1.00 71.50 488 LEU A C 1
ATOM 4033 O O . LEU A 1 488 ? -15.317 16.005 10.567 1.00 71.50 488 LEU A O 1
ATOM 4037 N N . GLU A 1 489 ? -15.270 14.123 9.351 1.00 76.62 489 GLU A N 1
ATOM 4038 C CA . GLU A 1 489 ? -14.610 14.730 8.192 1.00 76.62 489 GLU A CA 1
ATOM 4039 C C . GLU A 1 489 ? -15.448 15.855 7.584 1.00 76.62 489 GLU A C 1
ATOM 4041 O O . GLU A 1 489 ? -14.941 16.962 7.409 1.00 76.62 489 GLU A O 1
ATOM 4046 N N . ALA A 1 490 ? -16.730 15.607 7.297 1.00 70.69 490 ALA A N 1
ATOM 4047 C CA . ALA A 1 490 ? -17.582 16.603 6.649 1.00 70.69 490 ALA A CA 1
ATOM 4048 C C . ALA A 1 490 ? -17.741 17.897 7.483 1.00 70.69 490 ALA A C 1
ATOM 4050 O O . ALA A 1 490 ? -17.450 18.967 6.942 1.00 70.69 490 ALA A O 1
ATOM 4051 N N . PRO A 1 491 ? -18.086 17.858 8.790 1.00 75.75 491 PRO A N 1
ATOM 4052 C CA . PRO A 1 491 ? -18.136 19.071 9.611 1.00 75.75 491 PRO A CA 1
ATOM 4053 C C . PRO A 1 491 ? -16.779 19.766 9.738 1.00 75.75 491 PRO A C 1
ATOM 4055 O O . PRO A 1 491 ? -16.692 20.990 9.670 1.00 75.75 491 PRO A O 1
ATOM 4058 N N . PHE A 1 492 ? -15.702 18.994 9.892 1.00 80.38 492 PHE A N 1
ATOM 4059 C CA . PHE A 1 492 ? -14.357 19.543 10.029 1.00 80.38 492 PHE A CA 1
ATOM 4060 C C . PHE A 1 492 ? -13.891 20.279 8.764 1.00 80.38 492 PHE A C 1
ATOM 4062 O O . PHE A 1 492 ? -13.282 21.344 8.860 1.00 80.38 492 PHE A O 1
ATOM 4069 N N . LYS A 1 493 ? -14.193 19.749 7.574 1.00 77.81 493 LYS A N 1
ATOM 4070 C CA . LYS A 1 493 ? -13.812 20.374 6.297 1.00 77.81 493 LYS A CA 1
ATOM 4071 C C . LYS A 1 493 ? -14.605 21.651 6.024 1.00 77.81 493 LYS A C 1
ATOM 4073 O O . LYS A 1 493 ? -14.006 22.621 5.579 1.00 77.81 493 LYS A O 1
ATOM 4078 N N . ILE A 1 494 ? -15.889 21.695 6.388 1.00 77.94 494 ILE A N 1
ATOM 4079 C CA . ILE A 1 494 ? -16.691 22.930 6.321 1.00 77.94 494 ILE A CA 1
ATOM 4080 C C . ILE A 1 494 ? -16.068 24.025 7.193 1.00 77.94 494 ILE A C 1
ATOM 4082 O O . ILE A 1 494 ? -15.927 25.158 6.745 1.00 77.94 494 ILE A O 1
ATOM 4086 N N . LEU A 1 495 ? -15.639 23.691 8.417 1.00 79.62 495 LEU A N 1
ATOM 4087 C CA . LEU A 1 495 ? -14.953 24.653 9.285 1.00 79.62 495 LEU A CA 1
ATOM 4088 C C . LEU A 1 495 ? -13.667 25.184 8.642 1.00 79.62 495 LEU A C 1
ATOM 4090 O O . LEU A 1 495 ? -13.395 26.376 8.735 1.00 79.62 495 LEU A O 1
ATOM 4094 N N . ILE A 1 496 ? -12.893 24.323 7.974 1.00 81.62 496 ILE A N 1
ATOM 4095 C CA . ILE A 1 496 ? -11.684 24.748 7.258 1.00 81.62 496 ILE A CA 1
ATOM 4096 C C . ILE A 1 496 ? -12.028 25.710 6.117 1.00 81.62 496 ILE A C 1
ATOM 4098 O O . ILE A 1 496 ? -11.385 26.754 6.017 1.00 81.62 496 ILE A O 1
ATOM 4102 N N . ASP A 1 497 ? -13.017 25.381 5.288 1.00 76.06 497 ASP A N 1
ATOM 4103 C CA . ASP A 1 497 ? -13.412 26.219 4.150 1.00 76.06 497 ASP A CA 1
ATOM 4104 C C . ASP A 1 497 ? -13.891 27.602 4.632 1.00 76.06 497 ASP A C 1
ATOM 4106 O O . ASP A 1 497 ? -13.396 28.623 4.161 1.00 76.06 497 ASP A O 1
ATOM 4110 N N . VAL A 1 498 ? -14.724 27.655 5.680 1.00 80.81 498 VAL A N 1
ATOM 4111 C CA . VAL A 1 498 ? -15.171 28.921 6.295 1.00 80.81 498 VAL A CA 1
ATOM 4112 C C . VAL A 1 498 ? -13.997 29.728 6.854 1.00 80.81 498 VAL A C 1
ATOM 4114 O O . VAL A 1 498 ? -13.957 30.950 6.715 1.00 80.81 498 VAL A O 1
ATOM 4117 N N . THR A 1 499 ? -13.020 29.072 7.494 1.00 79.81 499 THR A N 1
ATOM 4118 C CA . THR A 1 499 ? -11.837 29.793 7.990 1.00 79.81 499 THR A CA 1
ATOM 4119 C C . THR A 1 499 ? -10.988 30.365 6.864 1.00 79.81 499 THR A C 1
ATOM 4121 O O . THR A 1 499 ? -10.358 31.397 7.066 1.00 79.81 499 THR A O 1
ATOM 4124 N N . GLU A 1 500 ? -10.953 29.723 5.697 1.00 77.25 500 GLU A N 1
ATOM 4125 C CA . GLU A 1 500 ? -10.212 30.232 4.548 1.00 77.25 500 GLU A CA 1
ATOM 4126 C C . GLU A 1 500 ? -10.900 31.437 3.921 1.00 77.25 500 GLU A C 1
ATOM 4128 O O . GLU A 1 500 ? -10.258 32.473 3.800 1.00 77.25 500 GLU A O 1
ATOM 4133 N N . GLU A 1 501 ? -12.203 31.344 3.644 1.00 79.31 501 GLU A N 1
ATOM 4134 C CA . GLU A 1 501 ? -12.987 32.478 3.137 1.00 79.31 501 GLU A CA 1
ATOM 4135 C C . GLU A 1 501 ? -12.852 33.699 4.058 1.00 79.31 501 GLU A C 1
ATOM 4137 O O . GLU A 1 501 ? -12.727 34.837 3.606 1.00 79.31 501 GLU A O 1
ATOM 4142 N N . TRP A 1 502 ? -12.799 33.462 5.370 1.00 82.19 502 TRP A N 1
ATOM 4143 C CA . TRP A 1 502 ? -12.532 34.502 6.355 1.00 82.19 502 TRP A CA 1
ATOM 4144 C C . TRP A 1 502 ? -11.123 35.107 6.243 1.00 82.19 502 TRP A C 1
ATOM 4146 O O . TRP A 1 502 ? -10.965 36.323 6.372 1.00 82.19 502 TRP A O 1
ATOM 4156 N N . PHE A 1 503 ? -10.088 34.291 6.022 1.00 79.25 503 PHE A N 1
ATOM 4157 C CA . PHE A 1 503 ? -8.722 34.792 5.844 1.00 79.25 503 PHE A CA 1
ATOM 4158 C C . PHE A 1 503 ? -8.557 35.578 4.544 1.00 79.25 503 PHE A C 1
ATOM 4160 O O . PHE A 1 503 ? -7.918 36.630 4.581 1.00 79.25 503 PHE A O 1
ATOM 4167 N N . ASP A 1 504 ? -9.150 35.105 3.451 1.00 79.25 504 ASP A N 1
ATOM 4168 C CA . ASP A 1 504 ? -9.134 35.789 2.157 1.00 79.25 504 ASP A CA 1
ATOM 4169 C C . ASP A 1 504 ? -9.849 37.142 2.274 1.00 79.25 504 ASP A C 1
ATOM 4171 O O . ASP A 1 504 ? -9.278 38.178 1.943 1.00 79.25 504 ASP A O 1
ATOM 4175 N N . PHE A 1 505 ? -11.022 37.178 2.918 1.00 83.75 505 PHE A N 1
ATOM 4176 C CA . PHE A 1 505 ? -11.724 38.429 3.214 1.00 83.75 505 PHE A CA 1
ATOM 4177 C C . PHE A 1 505 ? -10.880 39.414 4.044 1.00 83.75 505 PHE A C 1
ATOM 4179 O O . PHE A 1 505 ? -10.851 40.610 3.752 1.00 83.75 505 PHE A O 1
ATOM 4186 N N . ILE A 1 506 ? -10.182 38.947 5.089 1.00 84.00 506 ILE A N 1
ATOM 4187 C CA . ILE A 1 506 ? -9.292 39.810 5.887 1.00 84.00 506 ILE A CA 1
ATOM 4188 C C . ILE A 1 506 ? -8.136 40.345 5.039 1.00 84.00 506 ILE A C 1
ATOM 4190 O O . ILE A 1 506 ? -7.714 41.489 5.241 1.00 84.00 506 ILE A O 1
ATOM 4194 N N . HIS A 1 507 ? -7.585 39.517 4.152 1.00 79.94 507 HIS A N 1
ATOM 4195 C CA . HIS A 1 507 ? -6.498 39.908 3.267 1.00 79.94 507 HIS A CA 1
ATOM 4196 C C . HIS A 1 507 ? -6.951 41.014 2.312 1.00 79.94 507 HIS A C 1
ATOM 4198 O O . HIS A 1 507 ? -6.351 42.090 2.332 1.00 79.94 507 HIS A O 1
ATOM 4204 N N . ASP A 1 508 ? -8.071 40.811 1.616 1.00 83.62 508 ASP A N 1
ATOM 4205 C CA . ASP A 1 508 ? -8.666 41.791 0.702 1.00 83.62 508 ASP A CA 1
ATOM 4206 C C . ASP A 1 508 ? -8.946 43.120 1.414 1.00 83.62 508 ASP A C 1
ATOM 4208 O O . ASP A 1 508 ? -8.546 44.191 0.956 1.00 83.62 508 ASP A O 1
ATOM 4212 N N . ARG A 1 509 ? -9.546 43.068 2.613 1.00 84.88 509 ARG A N 1
ATOM 4213 C CA . ARG A 1 509 ? -9.796 44.272 3.423 1.00 84.88 509 ARG A CA 1
ATOM 4214 C C . ARG A 1 509 ? -8.522 44.988 3.844 1.00 84.88 509 ARG A C 1
ATOM 4216 O O . ARG A 1 509 ? -8.522 46.211 3.956 1.00 84.88 509 ARG A O 1
ATOM 4223 N N . ARG A 1 510 ? -7.436 44.261 4.102 1.00 78.12 510 ARG A N 1
ATOM 4224 C CA . ARG A 1 510 ? -6.149 44.876 4.442 1.00 78.12 510 ARG A CA 1
ATOM 4225 C C . ARG A 1 510 ? -5.533 45.566 3.229 1.00 78.12 510 ARG A C 1
ATOM 4227 O O . ARG A 1 510 ? -4.999 46.658 3.393 1.00 78.12 510 ARG A O 1
ATOM 4234 N N . GLU A 1 511 ? -5.609 44.962 2.046 1.00 82.50 511 GLU A N 1
ATOM 4235 C CA . GLU A 1 511 ? -5.123 45.584 0.810 1.00 82.50 511 GLU A CA 1
ATOM 4236 C C . GLU A 1 511 ? -5.917 46.842 0.444 1.00 82.50 511 GLU A C 1
ATOM 4238 O O . GLU A 1 511 ? -5.329 47.830 0.009 1.00 82.50 511 GLU A O 1
ATOM 4243 N N . GLU A 1 512 ? -7.232 46.841 0.677 1.00 79.25 512 GLU A N 1
ATOM 4244 C CA . GLU A 1 512 ? -8.088 48.020 0.492 1.00 79.25 512 GLU A CA 1
ATOM 4245 C C . GLU A 1 512 ? -7.741 49.177 1.441 1.00 79.25 512 GLU A C 1
ATOM 4247 O O . GLU A 1 512 ? -7.864 50.327 1.044 1.00 79.25 512 GLU A O 1
ATOM 4252 N N . ILE A 1 513 ? -7.310 48.896 2.677 1.00 75.31 513 ILE A N 1
ATOM 4253 C CA . ILE A 1 513 ? -6.950 49.924 3.677 1.00 75.31 513 ILE A CA 1
ATOM 4254 C C . ILE A 1 513 ? -5.557 50.529 3.419 1.00 75.31 513 ILE A C 1
ATOM 4256 O O . ILE A 1 513 ? -5.260 51.625 3.892 1.00 75.31 513 ILE A O 1
ATOM 4260 N N . VAL A 1 514 ? -4.675 49.801 2.726 1.00 64.88 514 VAL A N 1
ATOM 4261 C CA . VAL A 1 514 ? -3.289 50.222 2.441 1.00 64.88 514 VAL A CA 1
ATOM 4262 C C . VAL A 1 514 ? -3.166 50.960 1.094 1.00 64.88 514 VAL A C 1
ATOM 4264 O O . VAL A 1 514 ? -2.148 51.612 0.857 1.00 64.88 514 VAL A O 1
ATOM 4267 N N . LYS A 1 515 ? -4.192 50.893 0.236 1.00 48.03 515 LYS A N 1
ATOM 4268 C CA . LYS A 1 515 ? -4.372 51.780 -0.926 1.00 48.03 515 LYS A CA 1
ATOM 4269 C C . LYS A 1 515 ? -4.981 53.111 -0.500 1.00 48.03 515 LYS A C 1
ATOM 4271 O O . LYS A 1 515 ? -4.586 54.127 -1.115 1.00 48.03 515 LYS A O 1
#

Secondary structure (DSSP, 8-state):
-PPPHHHHHHHHHHHS--PPPPGGGBPP--HHHHHHHHHHHHHHHHHS---HHHHHHHHHHHHHHHHTTSSS-HHHHHHHHHHHHHHTTSS---BTHHHHHHHHHHHHHHHHHHHS-HHHHHHHHHHHHHHHHHHHS--HHHHHHHHHHHHHHHTTEEE-STTS-TTTHHHHHHHHHHHHHH---HHHHHHHHHHHH-GGGGSS---HHHHHHHHHHHHHHHHHHHHHHT-TTHHHHHHHHHHHHHHHHHHHHHHHHHGGGGGSSHHHHHHHHHHHHHHHHHHHHHHHHHHHHHHHHHHHHHHHHHIIIIIHHHIIIIISS--HHHHHHHHHHHHHHHHHHHHTPPPP-HHHHHHHHHHHHHHHH--SPPPPEEE-PPPPPPHHHHHHHHHHHHHHHHHHHHHHHHHHHTTT--HHHHHHHHHHHHHHHHHHHHHHHHHHTT-SS--PPPHHHHHHHHHHHHHHHHHHHHHHHHTT--HHHHHIIIIIIHHHHHHHHHHHHHHHHHHHHHHHHH-

Foldseek 3Di:
DAFDPLLVVLLVVQPDDPDDDDPVQWQDFDPVLLVLLQVLLVLVCLVPVDDLLVSQLVLLLLLCVVQLPDPDQLLVSLSVSLRSCCSNVSDPTDGSVLSLQLSLLSVLLSLLLVLADPVLSSLVSSLSSVVSSCSRPPCPSVVSLLVLLLVLQVVQADEPDVLDPPVLVSLLLSLLSSCLQPVDDLSNSLNVVLCVVLVVSPDSDDDPVSSVVSSVCSVVSVVVSVCSCPRPCNVVSNVLCLLVNQLSQLSSQLCNVPRCQCVPDPVSVLVSSLVSLVVLLVVLLVSLVVLLVSVLVVLLVVLVVCCVPPVVCCCCPPVVDDLVQLSVCLNVVLSVVSVVLSVPQDADDDVQSVVSSVQNVCSGNVDDDDHRRYDDDPDDDPPVVVVVVVVVVVVLLCVLLVVQLVVSVVVVDDPVSSVSSLLSLLQSLQSSVVSNVSRVSSGSDDDDDDPVNVVVCVSCVSSPVSSVVSVVVCVVVVVVVVCCSPPPPVVSVVVSVVVRVVVVVVVVVVVVVVD

pLDDT: mean 87.65, std 9.02, range [42.44, 97.94]

Mean predicted aligned error: 7.56 Å

Solvent-accessible surface area (backbone atoms only — not comparable to full-atom values): 27848 Å² total; per-residue (Å²): 88,74,67,28,66,72,54,54,59,42,47,57,62,64,66,61,75,80,80,81,74,63,76,90,47,41,54,81,73,61,73,71,54,24,54,56,41,29,54,54,45,56,56,52,46,37,79,55,82,65,53,73,68,56,50,37,35,53,49,45,34,53,49,42,76,70,45,65,82,50,100,61,55,39,44,56,50,28,43,54,50,51,47,52,34,37,30,44,65,65,44,73,77,47,52,55,68,52,22,54,60,43,13,34,54,44,50,54,48,54,56,35,40,73,71,38,56,73,71,57,26,57,55,48,45,45,37,50,19,44,53,51,44,38,70,76,53,66,55,63,61,57,51,46,50,37,53,53,52,39,57,63,42,67,77,40,51,42,71,76,46,81,79,56,51,80,84,49,44,64,60,53,47,50,56,16,38,40,35,29,69,67,62,52,49,72,49,54,58,46,39,64,53,44,52,70,75,40,56,70,72,77,47,74,70,75,55,71,67,58,43,50,54,49,39,70,46,45,66,59,50,50,55,55,49,47,54,65,69,68,34,90,56,46,69,56,48,22,60,64,36,22,34,65,29,42,29,58,54,35,50,51,44,29,35,71,76,44,44,74,65,32,42,65,37,71,70,46,29,53,51,36,50,52,49,27,52,52,52,50,50,51,53,44,50,52,50,42,52,52,51,46,50,31,50,32,52,43,49,34,53,51,39,48,48,45,38,66,71,46,47,49,52,45,26,50,74,75,70,67,53,74,52,62,68,32,52,50,45,64,41,47,47,55,32,51,50,41,49,54,56,53,70,68,57,69,67,72,56,69,73,40,53,54,51,37,51,54,50,31,50,26,67,42,42,63,53,74,88,74,84,69,45,77,45,67,66,80,86,81,69,56,70,69,60,44,51,53,51,49,53,53,49,53,50,52,39,50,53,53,53,52,51,50,53,57,51,39,50,76,54,59,39,48,75,68,52,47,52,56,46,53,55,46,48,12,44,40,44,33,49,43,49,58,49,46,46,62,38,54,49,69,34,66,63,85,76,79,80,49,72,69,58,49,52,54,49,59,71,43,40,56,48,34,52,52,6,44,53,46,58,65,59,47,61,78,61,43,57,70,57,51,43,43,57,70,66,45,42,57,62,52,50,52,53,46,52,56,53,46,57,51,50,52,51,52,50,54,54,50,56,64,72,74,105

Radius of gyration: 26.36 Å; Cα contacts (8 Å, |Δi|>4): 466; chains: 1; bounding box: 60×91×70 Å